Protein AF-A0A1H8W636-F1 (afdb_monomer_lite)

Foldseek 3Di:
DDDDPPPVVVVVVVVVVVVLPPDDDDDDDDDDDDDDDDPPDPDDLDDQPADQPPDPFGAVGNVVNVLLNCLVVQLVVCLVVVPPVSNVVSLVSLVVVLVVLVVVLVPDDCPDSSVVRSVSNSVSSVVVSVVSDDSCVSCVDCVPPLLWKWKKKKKWKKAWDDQQFFFFQDFPVDPDDGFTDTKHFDIFIKTWIWIKGQPAPDAFTKIKIKIKIASCFPFRIKDFTDDPDDPDDPFDGFKMKTKTWGMKIWTKIWTWHFPDAPDPPHFTKIKIWIKGKMWTKMKIKIKGFDPDDDPGDIWIWMDIDTDIKIKTKIKIKGLHDDPPPPSGRQKIWMKMKMKIFDDKDKIWIFDPPPVGRITITMRDRDITIIIITMIMGGDDIDSPDDPD

Structure (mmCIF, N/CA/C/O backbone):
data_AF-A0A1H8W636-F1
#
_entry.id   AF-A0A1H8W636-F1
#
loop_
_atom_site.group_PDB
_atom_site.id
_atom_site.type_symbol
_atom_site.label_atom_id
_atom_site.label_alt_id
_atom_site.label_comp_id
_atom_site.label_asym_id
_atom_site.label_entity_id
_atom_site.label_seq_id
_atom_site.pdbx_PDB_ins_code
_atom_site.Cartn_x
_atom_site.Cartn_y
_atom_site.Cartn_z
_atom_site.occupancy
_atom_site.B_iso_or_equiv
_atom_site.auth_seq_id
_atom_site.auth_comp_id
_atom_site.auth_asym_id
_atom_site.auth_atom_id
_atom_site.pdbx_PDB_model_num
ATOM 1 N N . MET A 1 1 ? 8.176 29.799 -32.981 1.00 37.88 1 MET A N 1
ATOM 2 C CA . MET A 1 1 ? 7.098 29.583 -31.988 1.00 37.88 1 MET A CA 1
ATOM 3 C C . MET A 1 1 ? 7.534 28.516 -30.985 1.00 37.88 1 MET A C 1
ATOM 5 O O . MET A 1 1 ? 7.419 27.336 -31.276 1.00 37.88 1 MET A O 1
ATOM 9 N N . ARG A 1 2 ? 8.122 28.898 -29.844 1.00 40.91 2 ARG A N 1
ATOM 10 C CA . ARG A 1 2 ? 8.528 27.966 -28.772 1.00 40.91 2 ARG A CA 1
ATOM 11 C C . ARG A 1 2 ? 8.491 28.695 -27.430 1.00 40.91 2 ARG A C 1
ATOM 13 O O . ARG A 1 2 ? 9.490 29.286 -27.059 1.00 40.91 2 ARG A O 1
ATOM 20 N N . THR A 1 3 ? 7.359 28.635 -26.731 1.00 39.66 3 THR A N 1
ATOM 21 C CA . THR A 1 3 ? 7.224 28.938 -25.290 1.00 39.66 3 THR A CA 1
ATOM 22 C C . THR A 1 3 ? 5.790 28.613 -24.835 1.00 39.66 3 THR A C 1
ATOM 24 O O . THR A 1 3 ? 4.936 29.491 -24.824 1.00 39.66 3 THR A O 1
ATOM 27 N N . SER A 1 4 ? 5.474 27.367 -24.447 1.00 39.53 4 SER A N 1
ATOM 28 C CA . SER A 1 4 ? 4.237 27.138 -23.659 1.00 39.53 4 SER A CA 1
ATOM 29 C C . SER A 1 4 ? 4.197 25.929 -22.709 1.00 39.53 4 SER A C 1
ATOM 31 O O . SER A 1 4 ? 3.295 25.880 -21.880 1.00 39.53 4 SER A O 1
ATOM 33 N N . SER A 1 5 ? 5.159 24.994 -22.698 1.00 40.84 5 SER A N 1
ATOM 34 C CA . SER A 1 5 ? 5.005 23.791 -21.848 1.00 40.84 5 SER A CA 1
ATOM 35 C C . SER A 1 5 ? 5.386 23.963 -20.367 1.00 40.84 5 SER A C 1
ATOM 37 O O . SER A 1 5 ? 5.011 23.136 -19.544 1.00 40.84 5 SER A O 1
ATOM 39 N N . ARG A 1 6 ? 6.081 25.045 -19.978 1.00 40.75 6 ARG A N 1
ATOM 40 C CA . ARG A 1 6 ? 6.526 25.244 -18.580 1.00 40.75 6 ARG A CA 1
ATOM 41 C C . ARG A 1 6 ? 5.442 25.762 -17.625 1.00 40.75 6 ARG A C 1
ATOM 43 O O . ARG A 1 6 ? 5.622 25.658 -16.418 1.00 40.75 6 ARG A O 1
ATOM 50 N N . ARG A 1 7 ? 4.323 26.307 -18.123 1.00 39.47 7 ARG A N 1
ATOM 51 C CA . ARG A 1 7 ? 3.280 26.902 -17.260 1.00 39.47 7 ARG A CA 1
ATOM 52 C C . ARG A 1 7 ? 2.307 25.880 -16.662 1.00 39.47 7 ARG A C 1
ATOM 54 O O . ARG A 1 7 ? 1.769 26.136 -15.596 1.00 39.47 7 ARG A O 1
ATOM 61 N N . VAL A 1 8 ? 2.137 24.709 -17.279 1.00 44.88 8 VAL A N 1
ATOM 62 C CA . VAL A 1 8 ? 1.151 23.709 -16.820 1.00 44.88 8 VAL A CA 1
ATOM 63 C C . VAL A 1 8 ? 1.625 22.962 -15.562 1.00 44.88 8 VAL A C 1
ATOM 65 O O . VAL A 1 8 ? 0.822 22.673 -14.681 1.00 44.88 8 VAL A O 1
ATOM 68 N N . ALA A 1 9 ? 2.934 22.730 -15.413 1.00 40.19 9 ALA A N 1
ATOM 69 C CA . ALA A 1 9 ? 3.482 22.003 -14.263 1.00 40.19 9 ALA A CA 1
ATOM 70 C C . ALA A 1 9 ? 3.430 22.799 -12.940 1.00 40.19 9 ALA A C 1
ATOM 72 O O . ALA A 1 9 ? 3.240 22.211 -11.879 1.00 40.19 9 ALA A O 1
ATOM 73 N N . TYR A 1 10 ? 3.542 24.132 -12.987 1.00 40.44 10 TYR A N 1
ATOM 74 C CA . TYR A 1 10 ? 3.494 24.971 -11.780 1.00 40.44 10 TYR A CA 1
ATOM 75 C C . TYR A 1 10 ? 2.067 25.190 -11.253 1.00 40.44 10 TYR A C 1
ATOM 77 O O . TYR A 1 10 ? 1.876 25.300 -10.043 1.00 40.44 10 TYR A O 1
ATOM 85 N N . SER A 1 11 ? 1.054 25.195 -12.126 1.00 37.59 11 SER A N 1
ATOM 86 C CA . SER A 1 11 ? -0.345 25.389 -11.716 1.00 37.59 11 SER A CA 1
ATOM 87 C C . SER A 1 11 ? -0.923 24.199 -10.940 1.00 37.59 11 SER A C 1
ATOM 89 O O . SER A 1 11 ? -1.712 24.413 -10.024 1.00 37.59 11 SER A O 1
ATOM 91 N N . CYS A 1 12 ? -0.489 22.963 -11.220 1.00 37.75 12 CYS A N 1
ATOM 92 C CA . CYS A 1 12 ? -0.899 21.794 -10.429 1.00 37.75 12 CYS A CA 1
ATOM 93 C C . CYS A 1 12 ? -0.292 21.779 -9.016 1.00 37.75 12 CYS A C 1
ATOM 95 O O . CYS A 1 12 ? -0.938 21.315 -8.082 1.00 37.75 12 CYS A O 1
ATOM 97 N N . LEU A 1 13 ? 0.924 22.307 -8.842 1.00 38.31 13 LEU A N 1
ATOM 98 C CA . LEU A 1 13 ? 1.626 22.301 -7.552 1.00 38.31 13 LEU A CA 1
ATOM 99 C C . LEU A 1 13 ? 1.103 23.385 -6.591 1.00 38.31 13 LEU A C 1
ATOM 101 O O . LEU A 1 13 ? 1.037 23.161 -5.385 1.00 38.31 13 LEU A O 1
ATOM 105 N N . LEU A 1 14 ? 0.663 24.531 -7.125 1.00 40.47 14 LEU A N 1
ATOM 106 C CA . LEU A 1 14 ? 0.046 25.614 -6.346 1.00 40.47 14 LEU A CA 1
ATOM 107 C C . LEU A 1 14 ? -1.396 25.302 -5.914 1.00 40.47 14 LEU A C 1
ATOM 109 O O . LEU A 1 14 ? -1.781 25.663 -4.805 1.00 40.47 14 LEU A O 1
ATOM 113 N N . ALA A 1 15 ? -2.167 24.570 -6.726 1.00 43.56 15 ALA A N 1
ATOM 114 C CA . ALA A 1 15 ? -3.512 24.123 -6.345 1.00 43.56 15 ALA A CA 1
ATOM 115 C C . ALA A 1 15 ? -3.498 23.127 -5.164 1.00 43.56 15 ALA A C 1
ATOM 117 O O . ALA A 1 15 ? -4.443 23.085 -4.379 1.00 43.56 15 ALA A O 1
ATOM 118 N N . LEU A 1 16 ? -2.407 22.367 -5.001 1.00 42.81 16 LEU A N 1
ATOM 119 C CA . LEU A 1 16 ? -2.245 21.389 -3.922 1.00 42.81 16 LEU A CA 1
ATOM 120 C C . LEU A 1 16 ? -1.962 22.046 -2.555 1.00 42.81 16 LEU A C 1
ATOM 122 O O . LEU A 1 16 ? -2.411 21.542 -1.529 1.00 42.81 16 LEU A O 1
ATOM 126 N N . PHE A 1 17 ? -1.260 23.187 -2.528 1.00 39.81 17 PHE A N 1
ATOM 127 C CA . PHE A 1 17 ? -0.910 23.890 -1.283 1.00 39.81 17 PHE A CA 1
ATOM 128 C C . PHE A 1 17 ? -2.080 24.692 -0.691 1.00 39.81 17 PHE A C 1
ATOM 130 O O . PHE A 1 17 ? -2.176 24.828 0.526 1.00 39.81 17 PHE A O 1
ATOM 137 N N . SER A 1 18 ? -3.005 25.182 -1.524 1.00 37.50 18 SER A N 1
ATOM 138 C CA . SER A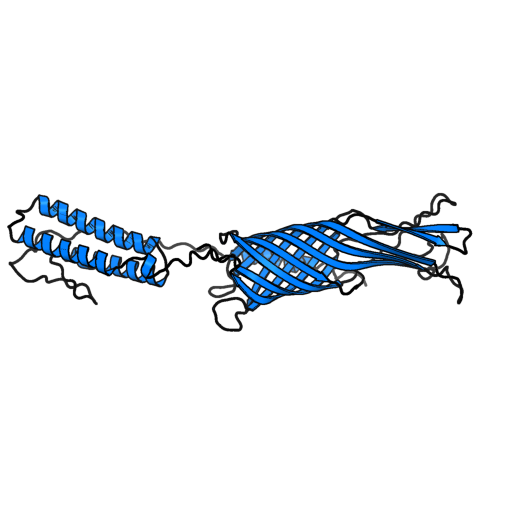 1 18 ? -4.184 25.925 -1.054 1.00 37.50 18 SER A CA 1
ATOM 139 C C . SER A 1 18 ? -5.256 25.038 -0.407 1.00 37.50 18 SER A C 1
ATOM 141 O O . SER A 1 18 ? -6.008 25.529 0.431 1.00 37.50 18 SER A O 1
ATOM 143 N N . LEU A 1 19 ? -5.311 23.739 -0.730 1.00 35.22 19 LEU A N 1
ATOM 144 C CA . LEU A 1 19 ? -6.280 22.810 -0.127 1.00 35.22 19 LEU A CA 1
ATOM 145 C C . LEU A 1 19 ? -5.902 22.376 1.303 1.00 35.22 19 LEU A C 1
ATOM 147 O O . LEU A 1 19 ? -6.778 22.040 2.094 1.00 35.22 19 LEU A O 1
ATOM 151 N N . LEU A 1 20 ? -4.612 22.411 1.651 1.00 34.22 20 LEU A N 1
ATOM 152 C CA . LEU A 1 20 ? -4.094 21.980 2.957 1.00 34.22 20 LEU A CA 1
ATOM 153 C C . LEU A 1 20 ? -4.276 23.022 4.076 1.00 34.22 20 LEU A C 1
ATOM 155 O O . LEU A 1 20 ? -4.158 22.682 5.248 1.00 34.22 20 LEU A O 1
ATOM 159 N N . ALA A 1 21 ? -4.602 24.275 3.744 1.00 37.62 21 ALA A N 1
ATOM 160 C CA . ALA A 1 21 ? -4.688 25.368 4.716 1.00 37.62 21 ALA A CA 1
ATOM 161 C C . ALA A 1 21 ? -6.083 25.573 5.355 1.00 37.62 21 ALA A C 1
ATOM 163 O O . ALA A 1 21 ? -6.226 26.459 6.192 1.00 37.62 21 ALA A O 1
ATOM 164 N N . MET A 1 22 ? -7.115 24.794 4.991 1.00 33.78 22 MET A N 1
ATOM 165 C CA . MET A 1 22 ? -8.510 25.073 5.399 1.00 33.78 22 MET A CA 1
ATOM 166 C C . MET A 1 22 ? -9.151 24.092 6.398 1.00 33.78 22 MET A C 1
ATOM 168 O O . MET A 1 22 ? -10.310 24.277 6.761 1.00 33.78 22 MET A O 1
ATOM 172 N N . ALA A 1 23 ? -8.439 23.082 6.902 1.00 33.94 23 ALA A N 1
ATOM 173 C CA . ALA A 1 23 ? -9.020 22.086 7.812 1.00 33.94 23 ALA A CA 1
ATOM 174 C C . ALA A 1 23 ? -8.675 22.356 9.290 1.00 33.94 23 ALA A C 1
ATOM 176 O O . ALA A 1 23 ? -7.935 21.607 9.921 1.00 33.94 23 ALA A O 1
ATOM 177 N N . GLY A 1 24 ? -9.215 23.440 9.852 1.00 33.38 24 GLY A N 1
ATOM 178 C CA . GLY A 1 24 ? -9.240 23.661 11.301 1.00 33.38 24 GLY A CA 1
ATOM 179 C C . GLY A 1 24 ? -10.549 23.142 11.893 1.00 33.38 24 GLY A C 1
ATOM 180 O O . GLY A 1 24 ? -11.573 23.805 11.765 1.00 33.38 24 GLY A O 1
ATOM 181 N N . VAL A 1 25 ? -10.537 21.969 12.534 1.00 30.56 25 VAL A N 1
ATOM 182 C CA . VAL A 1 25 ? -11.703 21.429 13.256 1.00 30.56 25 VAL A CA 1
ATOM 183 C C . VAL A 1 25 ? -11.476 21.596 14.758 1.00 30.56 25 VAL A C 1
ATOM 185 O O . VAL A 1 25 ? -10.601 20.957 15.339 1.00 30.56 25 VAL A O 1
ATOM 188 N N . GLN A 1 26 ? -12.258 22.478 15.383 1.00 30.80 26 GLN A N 1
ATOM 189 C CA . GLN A 1 26 ? -12.325 22.635 16.837 1.00 30.80 26 GLN A CA 1
ATOM 190 C C . GLN A 1 26 ? -13.205 21.537 17.446 1.00 30.80 26 GLN A C 1
ATOM 192 O O . GLN A 1 26 ? -14.361 21.373 17.059 1.00 30.80 26 GLN A O 1
ATOM 197 N N . ALA A 1 27 ? -12.665 20.816 18.428 1.00 30.61 27 ALA A N 1
ATOM 198 C CA . ALA A 1 27 ? -13.427 19.900 19.270 1.00 30.61 27 ALA A CA 1
ATOM 199 C C . ALA A 1 27 ? -14.309 20.690 20.252 1.00 30.61 27 ALA A C 1
ATOM 201 O O . ALA A 1 27 ? -13.839 21.636 20.887 1.00 30.61 27 ALA A O 1
ATOM 202 N N . GLN A 1 28 ? -15.580 20.299 20.387 1.00 32.16 28 GLN A N 1
ATOM 203 C CA . GLN A 1 28 ? -16.468 20.875 21.397 1.00 32.16 28 GLN A CA 1
ATOM 204 C C . GLN A 1 28 ? -16.180 20.281 22.788 1.00 32.16 28 GLN A C 1
ATOM 206 O O . GLN A 1 28 ? -15.951 19.073 22.894 1.00 32.16 28 GLN A O 1
ATOM 211 N N . PRO A 1 29 ? -16.193 21.100 23.856 1.00 33.81 29 PRO A N 1
ATOM 212 C CA . PRO A 1 29 ? -15.953 20.625 25.209 1.00 33.81 29 PRO A CA 1
ATOM 213 C C . PRO A 1 29 ? -17.158 19.865 25.772 1.00 33.81 29 PRO A C 1
ATOM 215 O O . PRO A 1 29 ? -18.310 20.260 25.595 1.00 33.81 29 PRO A O 1
ATOM 218 N N . VAL A 1 30 ? -16.856 18.787 26.495 1.00 41.81 30 VAL A N 1
ATOM 219 C CA . VAL A 1 30 ? -17.817 17.982 27.259 1.00 41.81 30 VAL A CA 1
ATOM 220 C C . VAL A 1 30 ? -18.328 18.800 28.457 1.00 41.81 30 VAL A C 1
ATOM 222 O O . VAL A 1 30 ? -17.510 19.405 29.157 1.00 41.81 30 VAL A O 1
ATOM 225 N N . PRO A 1 31 ? -19.649 18.842 28.717 1.00 40.78 31 PRO A N 1
ATOM 226 C CA . PRO A 1 31 ? -20.199 19.575 29.851 1.00 40.78 31 PRO A CA 1
ATOM 227 C C . PRO A 1 31 ? -19.847 18.902 31.192 1.00 40.78 31 PRO A C 1
ATOM 229 O O . PRO A 1 31 ? -19.791 17.672 31.270 1.00 40.78 31 PRO A O 1
ATOM 232 N N . PRO A 1 32 ? -19.609 19.689 32.256 1.00 46.47 32 PRO A N 1
ATOM 233 C CA . PRO A 1 32 ? -19.291 19.161 33.577 1.00 46.47 32 PRO A CA 1
ATOM 234 C C . PRO A 1 32 ? -20.512 18.500 34.246 1.00 46.47 32 PRO A C 1
ATOM 236 O O . PRO A 1 32 ? -21.652 18.867 33.950 1.00 46.47 32 PRO A O 1
ATOM 239 N N . PRO A 1 33 ? -20.284 17.552 35.173 1.00 43.69 33 PRO A N 1
ATOM 240 C CA . PRO A 1 33 ? -21.350 16.864 35.896 1.00 43.69 33 PRO A CA 1
ATOM 241 C C . PRO A 1 33 ? -22.132 17.812 36.815 1.00 43.69 33 PRO A C 1
ATOM 243 O O . PRO A 1 33 ? -21.566 18.705 37.451 1.00 43.69 33 PRO A O 1
ATOM 246 N N . THR A 1 34 ? -23.443 17.591 36.897 1.00 51.53 34 THR A N 1
ATOM 247 C CA . THR A 1 34 ? -24.379 18.340 37.741 1.00 51.53 34 THR A CA 1
ATOM 248 C C . THR A 1 34 ? -24.184 18.032 39.235 1.00 51.53 34 THR A C 1
ATOM 250 O O . THR A 1 34 ? -23.924 16.882 39.602 1.00 51.53 34 THR A O 1
ATOM 253 N N . PRO A 1 35 ? -24.303 19.039 40.123 1.00 46.22 35 PRO A N 1
ATOM 254 C CA . PRO A 1 35 ? -24.220 18.839 41.568 1.00 46.22 35 PRO A CA 1
ATOM 255 C C 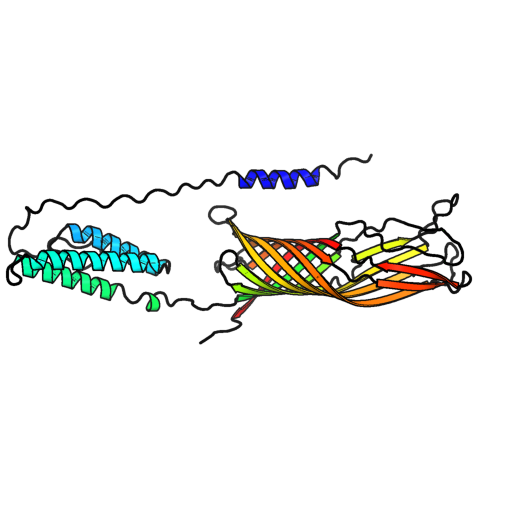. PRO A 1 35 ? -25.444 18.075 42.114 1.00 46.22 35 PRO A C 1
ATOM 257 O O . PRO A 1 35 ? -26.522 18.131 41.515 1.00 46.22 35 PRO A O 1
ATOM 260 N N . PRO A 1 36 ? -25.297 17.361 43.246 1.00 44.38 36 PRO A N 1
ATOM 261 C CA . PRO A 1 36 ? -26.368 16.553 43.818 1.00 44.38 36 PRO A CA 1
ATOM 262 C C . PRO A 1 36 ? -27.504 17.420 44.403 1.00 44.38 36 PRO A C 1
ATOM 264 O O . PRO A 1 36 ? -27.230 18.494 44.939 1.00 44.38 36 PRO A O 1
ATOM 267 N N . PRO A 1 37 ? -28.767 16.959 44.331 1.00 48.34 37 PRO A N 1
ATOM 268 C CA . PRO A 1 37 ? -29.907 17.632 44.951 1.00 48.34 37 PRO A CA 1
ATOM 269 C C . PRO A 1 37 ? -29.985 17.396 46.472 1.00 48.34 37 PRO A C 1
ATOM 271 O O . PRO A 1 37 ? -29.537 16.364 46.971 1.00 48.34 37 PRO A O 1
ATOM 274 N N . ASP A 1 38 ? -30.593 18.359 47.175 1.00 44.47 38 ASP A N 1
ATOM 275 C CA . ASP A 1 38 ? -30.751 18.404 48.636 1.00 44.47 38 ASP A CA 1
ATOM 276 C C . ASP A 1 38 ? -31.482 17.186 49.232 1.00 44.47 38 ASP A C 1
ATOM 278 O O . ASP A 1 38 ? -32.505 16.712 48.737 1.00 44.47 38 ASP A O 1
ATOM 282 N N . GLU A 1 39 ? -30.962 16.731 50.372 1.00 44.34 39 GLU A N 1
ATOM 283 C CA . GLU A 1 39 ? -31.230 15.462 51.066 1.00 44.34 39 GLU A CA 1
ATOM 284 C C . GLU A 1 39 ? -32.599 15.374 51.789 1.00 44.34 39 GLU A C 1
ATOM 286 O O . GLU A 1 39 ? -32.864 14.429 52.532 1.00 44.34 39 GLU A O 1
ATOM 291 N N . SER A 1 40 ? -33.499 16.344 51.602 1.00 45.09 40 SER A N 1
ATOM 292 C CA . SER A 1 40 ? -34.676 16.546 52.469 1.00 45.09 40 SER A CA 1
ATOM 293 C C . SER A 1 40 ? -35.977 15.855 52.022 1.00 45.09 40 SER A C 1
ATOM 295 O O . SER A 1 40 ? -37.018 16.041 52.651 1.00 45.09 40 SER A O 1
ATOM 297 N N . THR A 1 41 ? -35.954 15.011 50.985 1.00 50.16 41 THR A N 1
ATOM 298 C CA . THR A 1 41 ? -37.158 14.346 50.437 1.00 50.16 41 THR A CA 1
ATOM 299 C C . THR A 1 41 ? -37.086 12.817 50.500 1.00 50.16 41 THR A C 1
ATOM 301 O O . THR A 1 41 ? -37.124 12.127 49.490 1.00 50.16 41 THR A O 1
ATOM 304 N N . PHE A 1 42 ? -37.043 12.245 51.706 1.00 50.94 42 PHE A N 1
ATOM 305 C CA . PHE A 1 42 ? -37.315 10.812 51.907 1.00 50.94 42 PHE A CA 1
ATOM 306 C C . PHE A 1 42 ? -38.613 10.611 52.699 1.00 50.94 42 PHE A C 1
ATOM 308 O O . PHE A 1 42 ? -38.608 10.248 53.873 1.00 50.94 42 PHE A O 1
ATOM 315 N N . GLY A 1 43 ? -39.750 10.852 52.042 1.00 44.44 43 GLY A N 1
ATOM 316 C CA . GLY A 1 43 ? -41.083 10.600 52.593 1.00 44.44 43 GLY A CA 1
ATOM 317 C C . GLY A 1 43 ? -41.524 9.140 52.438 1.00 44.44 43 GLY A C 1
ATOM 318 O O . GLY A 1 43 ? -41.435 8.591 51.350 1.00 44.44 43 GLY A O 1
ATOM 319 N N . SER A 1 44 ? -42.039 8.561 53.533 1.00 45.88 44 SER A N 1
ATOM 320 C CA . SER A 1 44 ? -42.813 7.305 53.672 1.00 45.88 44 SER A CA 1
ATOM 321 C C . SER A 1 44 ? -42.195 6.014 53.109 1.00 45.88 44 SER A C 1
ATOM 323 O O . SER A 1 44 ? -41.426 6.041 52.165 1.00 45.88 44 SER A O 1
ATOM 325 N N . ALA A 1 45 ? -42.501 4.849 53.687 1.00 51.47 45 ALA A N 1
ATOM 326 C CA . ALA A 1 45 ? -41.992 3.529 53.283 1.00 51.47 45 ALA A CA 1
ATOM 327 C C . ALA A 1 45 ? -42.574 3.030 51.931 1.00 51.47 45 ALA A C 1
ATOM 329 O O . ALA A 1 45 ? -43.109 1.928 51.853 1.00 51.47 45 ALA A O 1
ATOM 330 N N . GLY A 1 46 ? -42.523 3.877 50.900 1.00 59.94 46 GLY A N 1
ATOM 331 C CA . GLY A 1 46 ? -43.113 3.683 49.578 1.00 59.94 46 GLY A CA 1
ATOM 332 C C . GLY A 1 46 ? -42.277 2.824 48.632 1.00 59.94 46 GLY A C 1
ATOM 333 O O . GLY A 1 46 ? -41.152 2.445 48.950 1.00 59.94 46 GLY A O 1
ATOM 334 N N . MET A 1 47 ? -42.878 2.508 47.485 1.00 74.94 47 MET A N 1
ATOM 335 C CA . MET A 1 47 ? -42.279 1.804 46.344 1.00 74.94 47 MET A CA 1
ATOM 336 C C . MET A 1 47 ? -41.170 2.660 45.697 1.00 74.94 47 MET A C 1
ATOM 338 O O . MET A 1 47 ? -41.168 3.872 45.893 1.00 74.94 47 MET A O 1
ATOM 342 N N . PRO A 1 48 ? -40.221 2.084 44.936 1.00 81.19 48 PRO A N 1
ATOM 343 C CA . PRO A 1 48 ? -39.253 2.879 44.181 1.00 81.19 48 PRO A CA 1
ATOM 344 C C . PRO A 1 48 ? -39.981 3.722 43.122 1.00 81.19 48 PRO A C 1
ATOM 346 O O . PRO A 1 48 ? -40.675 3.188 42.261 1.00 81.19 48 PRO A O 1
ATOM 349 N N . GLU A 1 49 ? -39.848 5.046 43.209 1.00 86.56 49 GLU A N 1
ATOM 350 C CA . GLU A 1 49 ? -40.646 5.994 42.411 1.00 86.56 49 GLU A CA 1
ATOM 351 C C . GLU A 1 49 ? -39.960 6.400 41.097 1.00 86.56 49 GLU A C 1
ATOM 353 O O . GLU A 1 49 ? -40.609 6.920 40.191 1.00 86.56 49 GLU A O 1
ATOM 358 N N . ASN A 1 50 ? -38.651 6.157 40.965 1.00 89.50 50 ASN A N 1
ATOM 359 C CA . ASN A 1 50 ? -37.861 6.655 39.842 1.00 89.50 50 ASN A CA 1
ATOM 360 C C . ASN A 1 50 ? -37.467 5.503 38.908 1.00 89.50 50 ASN A C 1
ATOM 362 O O . ASN A 1 50 ? -36.490 4.798 39.157 1.00 89.50 50 ASN A O 1
ATOM 366 N N . VAL A 1 51 ? -38.231 5.306 37.834 1.00 91.69 51 VAL A N 1
ATOM 367 C CA . VAL A 1 51 ? -37.962 4.281 36.811 1.00 91.69 51 VAL A CA 1
ATOM 368 C C . VAL A 1 51 ? -37.068 4.859 35.717 1.00 91.69 51 VAL A C 1
ATOM 370 O O . VAL A 1 51 ? -37.342 5.945 35.204 1.00 91.69 51 VAL A O 1
ATOM 373 N N . VAL A 1 52 ? -36.013 4.137 35.329 1.00 91.31 52 VAL A N 1
ATOM 374 C CA . VAL A 1 52 ? -35.163 4.543 34.201 1.00 91.31 52 VAL A CA 1
ATOM 375 C C . VAL A 1 52 ? -35.924 4.330 32.886 1.00 91.31 52 VAL A C 1
ATOM 377 O O . VAL A 1 52 ? -36.313 3.191 32.597 1.00 91.31 52 VAL A O 1
ATOM 380 N N . PRO A 1 53 ? -36.125 5.376 32.058 1.00 91.00 53 PRO A N 1
ATOM 381 C CA . PRO A 1 53 ? -36.895 5.271 30.822 1.00 91.00 53 PRO A CA 1
ATOM 382 C C . PRO A 1 53 ? -36.407 4.145 29.902 1.00 91.00 53 PRO A C 1
ATOM 384 O O . PRO A 1 53 ? -35.221 4.041 29.592 1.00 91.00 53 PRO A O 1
ATOM 387 N N . GLY A 1 54 ? -37.339 3.308 29.436 1.00 87.12 54 GLY A N 1
ATOM 388 C CA . GLY A 1 54 ? -37.031 2.187 28.541 1.00 87.12 54 GLY A CA 1
ATOM 389 C C . GLY A 1 54 ? -36.420 0.964 29.234 1.00 87.12 54 GLY A C 1
ATOM 390 O O . GLY A 1 54 ? -35.889 0.091 28.548 1.00 87.12 54 GLY A O 1
ATOM 391 N N . THR A 1 55 ? -36.484 0.893 30.567 1.00 89.81 55 THR A N 1
ATOM 392 C CA . THR A 1 55 ? -36.078 -0.280 31.353 1.00 89.81 55 THR A CA 1
ATOM 393 C C . THR A 1 55 ? -37.110 -0.606 32.436 1.00 89.81 55 THR A C 1
ATOM 395 O O . THR A 1 55 ? -37.989 0.197 32.737 1.00 89.81 55 THR A O 1
ATOM 398 N N . ASP A 1 56 ? -36.982 -1.787 33.031 1.00 90.25 56 ASP A N 1
ATOM 399 C CA . ASP A 1 56 ? -37.697 -2.253 34.225 1.00 90.25 56 ASP A CA 1
ATOM 400 C C . ASP A 1 56 ? -36.974 -1.883 35.540 1.00 90.25 56 ASP A C 1
ATOM 402 O O . ASP A 1 56 ? -37.372 -2.339 36.612 1.00 90.25 56 ASP A O 1
ATOM 406 N N . ILE A 1 57 ? -35.908 -1.075 35.477 1.00 89.00 57 ILE A N 1
ATOM 407 C CA . ILE A 1 57 ? -35.065 -0.749 36.630 1.00 89.00 57 ILE A CA 1
ATOM 408 C C . ILE A 1 57 ? -35.618 0.490 37.339 1.00 89.00 57 ILE A C 1
ATOM 410 O O . ILE A 1 57 ? -35.720 1.569 36.748 1.00 89.00 57 ILE A O 1
ATOM 414 N N . ALA A 1 58 ? -35.941 0.339 38.623 1.00 91.19 58 ALA A N 1
ATOM 415 C CA . ALA A 1 58 ? -36.463 1.406 39.469 1.00 91.19 58 ALA A CA 1
ATOM 416 C C . ALA A 1 58 ? -35.532 1.685 40.656 1.00 91.19 58 ALA A C 1
ATOM 418 O O . ALA A 1 58 ? -35.022 0.753 41.279 1.00 91.19 58 ALA A O 1
ATOM 419 N N . PHE A 1 59 ? -35.353 2.963 40.988 1.00 91.88 59 PHE A N 1
ATOM 420 C CA . PHE A 1 59 ? -34.482 3.435 42.063 1.00 91.88 59 PHE A CA 1
ATOM 421 C C . PHE A 1 59 ? -35.239 4.287 43.081 1.00 91.88 59 PHE A C 1
ATOM 423 O O . PHE A 1 59 ? -36.170 5.031 42.746 1.00 91.88 59 PHE A O 1
ATOM 430 N N . TYR A 1 60 ? -34.791 4.234 44.336 1.00 90.06 60 TYR A N 1
ATOM 431 C CA . TYR A 1 60 ? -35.257 5.170 45.360 1.00 90.06 60 TYR A CA 1
ATOM 432 C C . TYR A 1 60 ? -34.626 6.551 45.191 1.00 90.06 60 TYR A C 1
ATOM 434 O O . TYR A 1 60 ? -35.294 7.559 45.412 1.00 90.06 60 TYR A O 1
ATOM 442 N N . ALA A 1 61 ? -33.359 6.617 44.777 1.00 88.12 61 ALA A N 1
ATOM 443 C CA . ALA A 1 61 ? -32.665 7.882 44.583 1.00 88.12 61 ALA A CA 1
ATOM 444 C C . ALA A 1 61 ? -32.808 8.413 43.145 1.00 88.12 61 ALA A C 1
ATOM 446 O O . ALA A 1 61 ? -32.337 7.797 42.191 1.00 88.12 61 ALA A O 1
ATOM 447 N N . LYS A 1 62 ? -33.390 9.610 42.989 1.00 91.38 62 LYS A N 1
ATOM 448 C CA . LYS A 1 62 ? -33.589 10.260 41.679 1.00 91.38 62 LYS A CA 1
ATOM 449 C C . LYS A 1 62 ? -32.286 10.446 40.888 1.00 91.38 62 LYS A C 1
ATOM 451 O O . LYS A 1 62 ? -32.269 10.224 39.682 1.00 91.38 62 LYS A O 1
ATOM 456 N N . TRP A 1 63 ? -31.187 10.803 41.559 1.00 90.75 63 TRP A N 1
ATOM 457 C CA . TRP A 1 63 ? -29.889 11.047 40.911 1.00 90.75 63 TRP A CA 1
ATOM 458 C C . TRP A 1 63 ? -29.292 9.795 40.243 1.00 90.75 63 TRP A C 1
ATOM 460 O O . TRP A 1 63 ? -28.476 9.920 39.329 1.00 90.75 63 TRP A O 1
ATOM 470 N N . LEU A 1 64 ? -29.698 8.590 40.662 1.00 91.00 64 LEU A N 1
ATOM 471 C CA . LEU A 1 64 ? -29.263 7.352 40.013 1.00 91.00 64 LEU A CA 1
ATOM 472 C C . LEU A 1 64 ? -29.847 7.225 38.607 1.00 91.00 64 LEU A C 1
ATOM 474 O O . LEU A 1 64 ? -29.159 6.735 37.719 1.00 91.00 64 LEU A O 1
ATOM 478 N N . VAL A 1 65 ? -31.070 7.712 38.372 1.00 92.50 65 VAL A N 1
ATOM 479 C CA . VAL A 1 65 ? -31.741 7.562 37.073 1.00 92.50 65 VAL A CA 1
ATOM 480 C C . VAL A 1 65 ? -30.961 8.236 35.948 1.00 92.50 65 VAL A C 1
ATOM 482 O O . VAL A 1 65 ? -30.714 7.613 34.918 1.00 92.50 65 VAL A O 1
ATOM 485 N N . GLU A 1 66 ? -30.519 9.476 36.158 1.00 91.50 66 GLU A N 1
ATOM 486 C CA . GLU A 1 66 ? -29.788 10.253 35.147 1.00 91.50 66 GLU A CA 1
ATOM 487 C C . GLU A 1 66 ? -28.423 9.622 34.814 1.00 91.50 66 GLU A C 1
ATOM 489 O O . GLU A 1 66 ? -28.039 9.499 33.645 1.00 91.50 66 GLU A O 1
ATOM 494 N N . ASN A 1 67 ? -27.707 9.147 35.836 1.00 93.31 67 ASN A N 1
ATOM 495 C CA . ASN A 1 67 ? -26.398 8.519 35.658 1.00 93.31 67 ASN A CA 1
ATOM 496 C C . ASN A 1 67 ? -26.508 7.126 35.022 1.00 93.31 67 ASN A C 1
ATOM 498 O O . ASN A 1 67 ? -25.730 6.797 34.127 1.00 93.31 67 ASN A O 1
ATOM 502 N N . VAL A 1 68 ? -27.505 6.329 35.417 1.00 94.62 68 VAL A N 1
ATOM 503 C CA . VAL A 1 68 ? -27.768 5.011 34.822 1.00 94.62 68 VAL A CA 1
ATOM 504 C C . VAL A 1 68 ? -28.184 5.141 33.361 1.00 94.62 68 VAL A C 1
ATOM 506 O O . VAL A 1 68 ? -27.719 4.365 32.528 1.00 94.62 68 VAL A O 1
ATOM 509 N N . GLN A 1 69 ? -29.001 6.138 33.014 1.00 94.25 69 GLN A N 1
ATOM 510 C CA . GLN A 1 69 ? -29.367 6.398 31.623 1.00 94.25 69 GLN A CA 1
ATOM 511 C C . GLN A 1 69 ? -28.137 6.742 30.767 1.00 94.25 69 GLN A C 1
ATOM 513 O O . GLN A 1 69 ? -28.003 6.234 29.652 1.00 94.25 69 GLN A O 1
ATOM 518 N N . THR A 1 70 ? -27.218 7.550 31.302 1.00 93.62 70 THR A N 1
ATOM 519 C CA . THR A 1 70 ? -25.960 7.904 30.625 1.00 93.62 70 THR A CA 1
ATOM 520 C C . THR A 1 70 ? -25.057 6.682 30.444 1.00 93.62 70 THR A C 1
ATOM 522 O O . THR A 1 70 ? -24.580 6.430 29.338 1.00 93.62 70 THR A O 1
ATOM 525 N N . ALA A 1 71 ? -24.884 5.870 31.492 1.00 94.88 71 ALA A N 1
ATOM 526 C CA . ALA A 1 71 ? -24.098 4.641 31.424 1.00 94.88 71 ALA A CA 1
ATOM 527 C C . ALA A 1 71 ? -24.696 3.632 30.427 1.00 94.88 71 ALA A C 1
ATOM 529 O O . ALA A 1 71 ? -23.974 3.054 29.621 1.00 94.88 71 ALA A O 1
ATOM 530 N N . LEU A 1 72 ? -26.021 3.460 30.409 1.00 95.44 72 LEU A N 1
ATOM 531 C CA . LEU A 1 72 ? -26.706 2.607 29.432 1.00 95.44 72 LEU A CA 1
ATOM 532 C C . LEU A 1 72 ? -26.523 3.095 27.995 1.00 95.44 72 LEU A C 1
ATOM 534 O O . LEU A 1 72 ? -26.346 2.277 27.091 1.00 95.44 72 LEU A O 1
ATOM 538 N N . TYR A 1 73 ? -26.570 4.410 27.776 1.00 95.00 73 TYR A N 1
ATOM 539 C CA . TYR A 1 73 ? -26.301 4.997 26.468 1.00 95.00 73 TYR A CA 1
ATOM 540 C C . TYR A 1 73 ? -24.864 4.700 26.015 1.00 95.00 73 TYR A C 1
ATOM 542 O O . TYR A 1 73 ? -24.679 4.179 24.917 1.00 95.00 73 TYR A O 1
ATOM 550 N N . TRP A 1 74 ? -23.861 4.935 26.869 1.00 96.12 74 TRP A N 1
ATOM 551 C CA . TRP A 1 74 ? -22.458 4.638 26.555 1.00 96.12 74 TRP A CA 1
ATOM 552 C C . TRP A 1 74 ? -22.191 3.149 26.350 1.00 96.12 74 TRP A C 1
ATOM 554 O O . TRP A 1 74 ? -21.496 2.794 25.405 1.00 96.12 74 TRP A O 1
ATOM 564 N N . ALA A 1 75 ? -22.781 2.266 27.157 1.00 96.12 75 ALA A N 1
ATOM 565 C CA . ALA A 1 75 ? -22.622 0.824 26.989 1.00 96.12 75 ALA A CA 1
ATOM 566 C C . ALA A 1 75 ? -23.204 0.345 25.648 1.00 96.12 75 ALA A C 1
ATOM 568 O O . ALA A 1 75 ? -22.538 -0.373 24.904 1.00 96.12 75 ALA A O 1
ATOM 569 N N . ARG A 1 76 ? -24.422 0.785 25.298 1.00 94.69 76 ARG A N 1
ATOM 570 C CA . ARG A 1 76 ? -25.057 0.444 24.012 1.00 94.69 76 ARG A CA 1
ATOM 571 C C . ARG A 1 76 ? -24.277 0.997 22.829 1.00 94.69 76 ARG A C 1
ATOM 573 O O . ARG A 1 76 ? -24.105 0.291 21.841 1.00 94.69 76 ARG A O 1
ATOM 580 N N . GLU A 1 77 ? -23.810 2.238 22.925 1.00 92.56 77 GLU A N 1
ATOM 581 C CA . GLU A 1 77 ? -23.021 2.863 21.867 1.00 92.56 77 GLU A CA 1
ATOM 582 C C . GLU A 1 77 ? -21.647 2.201 21.724 1.00 92.56 77 GLU A C 1
ATOM 584 O O . GLU A 1 77 ? -21.213 1.947 20.603 1.00 92.56 77 GLU A O 1
ATOM 589 N N . GLY A 1 78 ? -21.004 1.845 22.838 1.00 92.50 78 GLY A N 1
ATOM 590 C CA . GLY A 1 78 ? -19.749 1.097 22.874 1.00 92.50 78 GLY A CA 1
ATOM 591 C C . GLY A 1 78 ? -19.884 -0.277 22.224 1.00 92.50 78 GLY A C 1
ATOM 592 O O . GLY A 1 78 ? -19.050 -0.640 21.401 1.00 92.50 78 GLY A O 1
ATOM 593 N N . ILE A 1 79 ? -20.971 -1.009 22.493 1.00 93.31 79 ILE A N 1
ATOM 594 C CA . ILE A 1 79 ? -21.263 -2.275 21.800 1.00 93.31 79 ILE A CA 1
ATOM 595 C C . ILE A 1 79 ? -21.519 -2.022 20.306 1.00 93.31 79 ILE A C 1
ATOM 597 O O . ILE A 1 79 ? -20.885 -2.633 19.451 1.00 93.31 79 ILE A O 1
ATOM 601 N N . ARG A 1 80 ? -22.393 -1.066 19.966 1.00 88.94 80 ARG A N 1
ATOM 602 C CA . ARG A 1 80 ? -22.755 -0.745 18.572 1.00 88.94 80 ARG A CA 1
ATOM 603 C C . ARG A 1 80 ? -21.552 -0.344 17.716 1.00 88.94 80 ARG A C 1
ATOM 605 O O . ARG A 1 80 ? -21.514 -0.666 16.532 1.00 88.94 80 ARG A O 1
ATOM 612 N N . THR A 1 81 ? -20.604 0.386 18.296 1.00 85.75 81 THR A N 1
ATOM 613 C CA . THR A 1 81 ? -19.402 0.886 17.610 1.00 85.75 81 THR A CA 1
ATOM 614 C C . THR A 1 81 ? -18.173 0.008 17.831 1.00 85.75 81 THR A C 1
ATOM 616 O O . THR A 1 81 ? -17.120 0.293 17.263 1.00 85.75 81 THR A O 1
ATOM 619 N N . CYS A 1 82 ? -18.293 -1.057 18.631 1.00 89.81 82 CYS A N 1
ATOM 620 C CA . CYS A 1 82 ? -17.165 -1.850 19.113 1.00 89.81 82 CYS A CA 1
ATOM 621 C C . CYS A 1 82 ? -16.057 -0.989 19.768 1.00 89.81 82 CYS A C 1
ATOM 623 O O . CYS A 1 82 ? -14.876 -1.335 19.694 1.00 89.81 82 CYS A O 1
ATOM 625 N N . ASP A 1 83 ? -16.418 0.111 20.443 1.00 88.50 83 ASP A N 1
ATOM 626 C CA . ASP A 1 83 ? -15.496 0.941 21.228 1.00 88.50 83 ASP A CA 1
ATOM 627 C C . ASP A 1 83 ? -15.381 0.406 22.663 1.00 88.50 83 ASP A C 1
ATOM 629 O O . ASP A 1 83 ? -16.232 0.645 23.527 1.00 88.50 83 ASP A O 1
ATOM 633 N N . ARG A 1 84 ? -14.284 -0.319 22.916 1.00 92.31 84 ARG A N 1
ATOM 634 C CA . ARG A 1 84 ? -13.993 -0.910 24.227 1.00 92.31 84 ARG A CA 1
ATOM 635 C C . ARG A 1 84 ? -13.892 0.142 25.327 1.00 92.31 84 ARG A C 1
ATOM 637 O O . ARG A 1 84 ? -14.359 -0.100 26.434 1.00 92.31 84 ARG A O 1
ATOM 644 N N . LYS A 1 85 ? -13.306 1.306 25.033 1.00 91.62 85 LYS A N 1
ATOM 645 C CA . LYS A 1 85 ? -13.094 2.352 26.036 1.00 91.62 85 LYS A CA 1
ATOM 646 C C . LYS A 1 85 ? -14.427 2.941 26.480 1.00 91.62 85 LYS A C 1
ATOM 648 O O . LYS A 1 85 ? -14.647 3.092 27.675 1.00 91.62 85 LYS A O 1
ATOM 653 N N . LEU A 1 86 ? -15.322 3.224 25.534 1.00 93.00 86 LEU A N 1
ATOM 654 C CA . LEU A 1 86 ? -16.647 3.767 25.840 1.00 93.00 86 LEU A CA 1
ATOM 655 C C . LEU A 1 86 ? -17.483 2.793 26.688 1.00 93.00 86 LEU A C 1
ATOM 657 O O . LEU A 1 86 ? -18.174 3.212 27.619 1.00 93.00 86 LEU A O 1
ATOM 661 N N . PHE A 1 87 ? -17.384 1.491 26.401 1.00 96.00 87 PHE A N 1
ATOM 662 C CA . PHE A 1 87 ? -18.021 0.450 27.209 1.00 96.00 87 PHE A CA 1
ATOM 663 C C . PHE A 1 87 ? -17.406 0.337 28.616 1.00 96.00 87 PHE A C 1
ATOM 665 O O . PHE A 1 87 ? -18.138 0.284 29.606 1.00 96.00 87 PHE A O 1
ATOM 672 N N . ASP A 1 88 ? -16.075 0.345 28.726 1.00 95.06 88 ASP A N 1
ATOM 673 C CA . ASP A 1 88 ? -15.379 0.279 30.016 1.00 95.06 88 ASP A CA 1
ATOM 674 C C . ASP A 1 88 ? -15.663 1.531 30.878 1.00 95.06 88 ASP A C 1
ATOM 676 O O . ASP A 1 88 ? -15.876 1.410 32.086 1.00 95.06 88 ASP A O 1
ATOM 680 N N . ASP A 1 89 ? -15.763 2.721 30.272 1.00 94.94 89 ASP A N 1
ATOM 681 C CA . ASP A 1 89 ? -16.147 3.966 30.954 1.00 94.94 89 ASP A CA 1
ATOM 682 C C . ASP A 1 89 ? -17.588 3.885 31.500 1.00 94.94 89 ASP A C 1
ATOM 684 O O . ASP A 1 89 ? -17.846 4.278 32.641 1.00 94.94 89 ASP A O 1
ATOM 688 N N . ALA A 1 90 ? -18.524 3.308 30.736 1.00 96.81 90 ALA A N 1
ATOM 689 C CA . ALA A 1 90 ? -19.896 3.067 31.192 1.00 96.81 90 ALA A CA 1
ATOM 690 C C . ALA A 1 90 ? -19.953 2.141 32.419 1.00 96.81 90 ALA A C 1
ATOM 692 O O . ALA A 1 90 ? -20.670 2.405 33.395 1.00 96.81 90 ALA A O 1
ATOM 693 N N . ARG A 1 91 ? -19.164 1.063 32.387 1.00 97.19 91 ARG A N 1
ATOM 694 C CA . ARG A 1 91 ? -19.051 0.115 33.496 1.00 97.19 91 ARG A CA 1
ATOM 695 C C . ARG A 1 91 ? -18.442 0.777 34.729 1.00 97.19 91 ARG A C 1
ATOM 697 O O . ARG A 1 91 ? -19.000 0.656 35.818 1.00 97.19 91 ARG A O 1
ATOM 704 N N . LYS A 1 92 ? -17.368 1.550 34.552 1.00 96.31 92 LYS A N 1
ATOM 705 C CA . LYS A 1 92 ? -16.696 2.278 35.633 1.00 96.31 92 LYS A CA 1
ATOM 706 C C . LYS A 1 92 ? -17.622 3.276 36.329 1.00 96.31 92 LYS A C 1
ATOM 708 O O . LYS A 1 92 ? -17.670 3.300 37.555 1.00 96.31 92 LYS A O 1
ATOM 713 N N . VAL A 1 93 ? -18.400 4.060 35.576 1.00 95.50 93 VAL A N 1
ATOM 714 C CA . VAL A 1 93 ? -19.399 4.979 36.160 1.00 95.50 93 VAL A CA 1
ATOM 715 C C . VAL A 1 93 ? -20.415 4.213 37.011 1.00 95.50 93 VAL A C 1
ATOM 717 O O . VAL A 1 93 ? -20.787 4.661 38.095 1.00 95.50 93 VAL A O 1
ATOM 720 N N . THR A 1 94 ? -20.828 3.028 36.558 1.00 96.69 94 THR A N 1
ATOM 721 C CA . THR A 1 94 ? -21.764 2.170 37.299 1.00 96.69 94 THR A CA 1
ATOM 722 C C . THR A 1 94 ? -21.152 1.631 38.596 1.00 96.69 94 THR A C 1
ATOM 724 O O . THR A 1 94 ? -21.797 1.667 39.644 1.00 96.69 94 THR A O 1
ATOM 727 N N . GLU A 1 95 ? -19.888 1.207 38.563 1.00 96.50 95 GLU A N 1
ATOM 728 C CA . GLU A 1 95 ? -19.137 0.761 39.745 1.00 96.50 95 GLU A CA 1
ATOM 729 C C . GLU A 1 95 ? -18.926 1.903 40.759 1.00 96.50 95 GLU A C 1
ATOM 731 O O . GLU A 1 95 ? -19.148 1.718 41.959 1.00 96.50 95 GLU A O 1
ATOM 736 N N . GLU A 1 96 ? -18.614 3.118 40.295 1.00 96.25 96 GLU A N 1
ATOM 737 C CA . GLU A 1 96 ? -18.486 4.302 41.157 1.00 96.25 96 GLU A CA 1
ATOM 738 C C . GLU A 1 96 ? -19.806 4.661 41.865 1.00 96.25 96 GLU A C 1
ATOM 740 O O . GLU A 1 96 ? -19.787 5.095 43.023 1.00 96.25 96 GLU A O 1
ATOM 745 N N . MET A 1 97 ? -20.960 4.460 41.214 1.00 95.94 97 MET A N 1
ATOM 746 C CA . MET A 1 97 ? -22.273 4.636 41.852 1.00 95.94 97 MET A CA 1
ATOM 747 C C . MET A 1 97 ? -22.498 3.622 42.980 1.00 95.94 97 MET A C 1
ATOM 749 O O . MET A 1 97 ? -22.934 4.012 44.068 1.00 95.94 97 MET A O 1
ATOM 753 N N . ILE A 1 98 ? -22.154 2.348 42.759 1.00 96.56 98 ILE A N 1
ATOM 754 C CA . ILE A 1 98 ? -22.253 1.290 43.779 1.00 96.56 98 ILE A CA 1
ATOM 755 C C . ILE A 1 98 ? -21.396 1.643 44.999 1.00 96.56 98 ILE A C 1
ATOM 757 O O . ILE A 1 98 ? -21.865 1.553 46.137 1.00 96.56 98 ILE A O 1
ATOM 761 N N . ASP A 1 99 ? -20.161 2.091 44.783 1.00 96.50 99 ASP A N 1
ATOM 762 C CA . ASP A 1 99 ? -19.254 2.442 45.874 1.00 96.50 99 ASP A CA 1
ATOM 763 C C . ASP A 1 99 ? -19.729 3.663 46.672 1.00 96.50 99 ASP A C 1
ATOM 765 O O . ASP A 1 99 ? -19.591 3.690 47.900 1.00 96.50 99 ASP A O 1
ATOM 769 N N . ARG A 1 100 ? -20.350 4.655 46.019 1.00 95.44 100 ARG A N 1
ATOM 770 C CA . ARG A 1 100 ? -20.987 5.784 46.722 1.00 95.44 100 ARG A CA 1
ATOM 771 C C . ARG A 1 100 ? -22.146 5.318 47.603 1.00 95.44 100 ARG A C 1
ATOM 773 O O . ARG A 1 100 ? -22.197 5.705 48.771 1.00 95.44 100 ARG A O 1
ATOM 780 N N . LEU A 1 101 ? -23.025 4.453 47.092 1.00 94.56 101 LEU A N 1
ATOM 781 C CA . LEU A 1 101 ? -24.147 3.910 47.869 1.00 94.56 101 LEU A CA 1
ATOM 782 C C . LEU A 1 101 ? -23.666 3.054 49.047 1.00 94.56 101 LEU A C 1
ATOM 784 O O . LEU A 1 101 ? -24.210 3.160 50.144 1.00 94.56 101 LEU A O 1
ATOM 788 N N . ARG A 1 102 ? -22.607 2.253 48.872 1.00 95.81 102 ARG A N 1
ATOM 789 C CA . ARG A 1 102 ? -21.997 1.477 49.968 1.00 95.81 102 ARG A CA 1
ATOM 790 C C . ARG A 1 102 ? -21.455 2.373 51.077 1.00 95.81 102 ARG A C 1
ATOM 792 O O . ARG A 1 102 ? -21.665 2.073 52.251 1.00 95.81 102 ARG A O 1
ATOM 799 N N . LYS A 1 103 ? -20.799 3.483 50.720 1.00 94.69 103 LYS A N 1
ATOM 800 C CA . LYS A 1 103 ? -20.314 4.474 51.694 1.00 94.69 103 LYS A CA 1
ATOM 801 C C . LYS A 1 103 ? -21.469 5.111 52.473 1.00 94.69 103 LYS A C 1
ATOM 803 O O . LYS A 1 103 ? -21.385 5.186 53.693 1.00 94.69 103 LYS A O 1
ATOM 808 N N . GLN A 1 104 ? -22.557 5.490 51.797 1.00 92.69 104 GLN A N 1
ATOM 809 C CA . GLN A 1 104 ? -23.758 6.037 52.450 1.00 92.69 104 GLN A CA 1
ATOM 810 C C . GLN A 1 104 ? -24.471 5.004 53.338 1.00 92.69 104 GLN A C 1
ATOM 812 O O . GLN A 1 104 ? -24.952 5.325 54.425 1.00 92.69 104 GLN A O 1
ATOM 817 N N . MET A 1 105 ? -24.491 3.738 52.919 1.00 91.69 105 MET A N 1
ATOM 818 C CA . MET A 1 105 ? -25.052 2.646 53.710 1.00 91.69 105 MET A CA 1
ATOM 819 C C . MET A 1 105 ? -24.248 2.385 54.989 1.00 91.69 105 MET A C 1
ATOM 821 O O . MET A 1 105 ? -24.850 2.067 56.006 1.00 91.69 105 MET A O 1
ATOM 825 N N . GLY A 1 106 ? -22.920 2.560 54.975 1.00 89.88 106 GLY A N 1
ATOM 826 C CA . GLY A 1 106 ? -22.073 2.399 56.165 1.00 89.88 106 GLY A CA 1
ATOM 827 C C . GLY A 1 106 ? -22.405 3.367 57.307 1.00 89.88 106 GLY A C 1
ATOM 828 O O . GLY A 1 106 ? -22.139 3.055 58.465 1.00 89.88 106 GLY A O 1
ATOM 829 N N . SER A 1 107 ? -23.017 4.514 56.996 1.00 89.75 107 SER A N 1
ATOM 830 C CA . SER A 1 107 ? -23.529 5.469 57.987 1.00 89.75 107 SER A CA 1
ATOM 831 C C . SER A 1 107 ? -24.987 5.237 58.401 1.00 89.75 107 SER A C 1
ATOM 833 O O . SER A 1 107 ? -25.437 5.829 59.379 1.00 89.75 107 SER A O 1
ATOM 835 N N . ALA A 1 108 ? -25.738 4.405 57.676 1.00 88.75 108 ALA A N 1
ATOM 836 C CA . ALA A 1 108 ? -27.146 4.131 57.953 1.00 88.75 108 ALA A CA 1
ATOM 837 C C . ALA A 1 108 ? -27.313 2.811 58.723 1.00 88.75 108 ALA A C 1
ATOM 839 O O . ALA A 1 108 ? -26.529 1.883 58.548 1.00 88.75 108 ALA A O 1
ATOM 840 N N . ASP A 1 109 ? -28.375 2.684 59.529 1.00 90.94 109 ASP A N 1
ATOM 841 C CA . ASP A 1 109 ? -28.760 1.377 60.076 1.00 90.94 109 ASP A CA 1
ATOM 842 C C . ASP A 1 109 ? -29.070 0.426 58.903 1.00 90.94 109 ASP A C 1
ATOM 844 O O . ASP A 1 109 ? -30.036 0.670 58.162 1.00 90.94 109 ASP A O 1
ATOM 848 N N . PRO A 1 110 ? -28.291 -0.658 58.711 1.00 88.00 110 PRO A N 1
ATOM 849 C CA . PRO A 1 110 ? -28.487 -1.575 57.598 1.00 88.00 110 PRO A CA 1
ATOM 850 C C . PRO A 1 110 ? -29.880 -2.210 57.625 1.00 88.00 110 PRO A C 1
ATOM 852 O O . PRO A 1 110 ? -30.438 -2.493 56.562 1.00 88.00 110 PRO A O 1
ATOM 855 N N . ASN A 1 111 ? -30.471 -2.400 58.809 1.00 91.56 111 ASN A N 1
ATOM 856 C CA . ASN A 1 111 ? -31.803 -2.979 58.980 1.00 91.56 111 ASN A CA 1
ATOM 857 C C . ASN A 1 111 ? -32.923 -1.937 58.944 1.00 91.56 111 ASN A C 1
ATOM 859 O O . ASN A 1 111 ? -34.088 -2.306 58.770 1.00 91.56 111 ASN A O 1
ATOM 863 N N . GLY A 1 112 ? -32.579 -0.655 59.037 1.00 92.56 112 GLY A N 1
ATOM 864 C CA . GLY A 1 112 ? -33.512 0.451 58.920 1.00 92.56 112 GLY A CA 1
ATOM 865 C C . GLY A 1 112 ? -34.106 0.580 57.509 1.00 92.56 112 GLY A C 1
ATOM 866 O O . GLY A 1 112 ? -33.597 0.003 56.541 1.00 92.56 112 GLY A O 1
ATOM 867 N N . PRO A 1 113 ? -35.191 1.360 57.349 1.00 90.56 113 PRO A N 1
ATOM 868 C CA . PRO A 1 113 ? -35.814 1.606 56.048 1.00 90.56 113 PRO A CA 1
ATOM 869 C C . PRO A 1 113 ? -34.821 2.125 54.999 1.00 90.56 113 PRO A C 1
ATOM 871 O O . PRO A 1 113 ? -34.829 1.654 53.865 1.00 90.56 113 PRO A O 1
ATOM 874 N N . THR A 1 114 ? -33.922 3.033 55.390 1.00 89.38 114 THR A N 1
ATOM 875 C CA . THR A 1 114 ? -32.896 3.615 54.512 1.00 89.38 114 THR A CA 1
ATOM 876 C C . THR A 1 114 ? -31.862 2.578 54.070 1.00 89.38 114 THR A C 1
ATOM 878 O O . THR A 1 114 ? -31.578 2.466 52.880 1.00 89.38 114 THR A O 1
ATOM 881 N N . GLY A 1 115 ? -31.364 1.743 54.991 1.00 91.31 115 GLY A N 1
ATOM 882 C CA . GLY A 1 115 ? -30.435 0.659 54.658 1.00 91.31 115 GLY A CA 1
ATOM 883 C C . GLY A 1 115 ? -31.035 -0.365 53.687 1.00 91.31 115 GLY A C 1
ATOM 884 O O . GLY A 1 115 ? -30.346 -0.856 52.792 1.00 91.31 115 GLY A O 1
ATOM 885 N N . ARG A 1 116 ? -32.341 -0.652 53.791 1.00 92.00 116 ARG A N 1
ATOM 886 C CA . ARG A 1 116 ? -33.049 -1.513 52.824 1.00 92.00 116 ARG A CA 1
ATOM 887 C C . ARG A 1 116 ? -33.142 -0.888 51.427 1.00 92.00 116 ARG A C 1
ATOM 889 O O . ARG A 1 116 ? -32.998 -1.616 50.448 1.00 92.00 116 ARG A O 1
ATOM 896 N N . ARG A 1 117 ? -33.325 0.433 51.324 1.00 93.25 117 ARG A N 1
ATOM 897 C CA . ARG A 1 117 ? -33.342 1.160 50.038 1.00 93.25 117 ARG A CA 1
ATOM 898 C C . ARG A 1 117 ? -31.985 1.136 49.349 1.00 93.25 117 ARG A C 1
ATOM 900 O O . ARG A 1 117 ? -31.918 0.791 48.177 1.00 93.25 117 ARG A O 1
ATOM 907 N N . TYR A 1 118 ? -30.907 1.407 50.087 1.00 93.75 118 TYR A N 1
ATOM 908 C CA . TYR A 1 118 ? -29.557 1.328 49.525 1.00 93.75 118 TYR A CA 1
ATOM 909 C C . TYR A 1 118 ? -29.214 -0.080 49.042 1.00 93.75 118 TYR A C 1
ATOM 911 O O . TYR A 1 118 ? -28.665 -0.228 47.955 1.00 93.75 118 TYR A O 1
ATOM 919 N N . ARG A 1 119 ? -29.588 -1.121 49.799 1.00 94.62 119 ARG A N 1
ATOM 920 C CA . ARG A 1 119 ? -29.414 -2.511 49.350 1.00 94.62 119 ARG A CA 1
ATOM 921 C C . ARG A 1 119 ? -30.181 -2.808 48.064 1.00 94.62 119 ARG A C 1
ATOM 923 O O . ARG A 1 119 ? -29.621 -3.445 47.182 1.00 94.62 119 ARG A O 1
ATOM 930 N N . HIS A 1 120 ? -31.419 -2.328 47.950 1.00 94.38 120 HIS A N 1
ATOM 931 C CA . HIS A 1 120 ? -32.207 -2.471 46.728 1.00 94.38 120 HIS A CA 1
ATOM 932 C C . HIS A 1 120 ? -31.529 -1.792 45.528 1.00 94.38 120 HIS A C 1
ATOM 934 O O . HIS A 1 120 ? -31.346 -2.426 44.494 1.00 94.38 120 HIS A O 1
ATOM 940 N N . ASP A 1 121 ? -31.112 -0.533 45.670 1.00 95.06 121 ASP A N 1
ATOM 941 C CA . ASP A 1 121 ? -30.498 0.223 44.573 1.00 95.06 121 ASP A CA 1
ATOM 942 C C . ASP A 1 121 ? -29.134 -0.368 44.157 1.00 95.06 121 ASP A C 1
ATOM 944 O O . ASP A 1 121 ? -28.832 -0.440 42.966 1.00 95.06 121 ASP A O 1
ATOM 948 N N . ILE A 1 122 ? -28.336 -0.869 45.111 1.00 96.56 122 ILE A N 1
ATOM 949 C CA . ILE A 1 122 ? -27.086 -1.595 44.822 1.00 96.56 122 ILE A CA 1
ATOM 950 C C . ILE A 1 122 ? -27.367 -2.873 44.018 1.00 96.56 122 ILE A C 1
ATOM 952 O O . ILE A 1 122 ? -26.681 -3.116 43.027 1.00 96.56 122 ILE A O 1
ATOM 956 N N . ASP A 1 123 ? -28.375 -3.662 44.402 1.00 96.25 123 ASP A N 1
ATOM 957 C CA . ASP A 1 123 ? -28.731 -4.907 43.705 1.00 96.25 123 ASP A CA 1
ATOM 958 C C . ASP A 1 123 ? -29.176 -4.634 42.255 1.00 96.25 123 ASP A C 1
ATOM 960 O O . ASP A 1 123 ? -28.772 -5.333 41.327 1.00 96.25 123 ASP A O 1
ATOM 964 N N . GLN A 1 124 ? -29.929 -3.552 42.023 1.00 95.44 124 GLN A N 1
ATOM 965 C CA . GLN A 1 124 ? -30.308 -3.117 40.673 1.00 95.44 124 GLN A CA 1
ATOM 966 C C . GLN A 1 124 ? -29.097 -2.713 39.814 1.00 95.44 124 GLN A C 1
ATOM 968 O O . GLN A 1 124 ? -29.021 -3.093 38.644 1.00 95.44 124 GLN A O 1
ATOM 973 N N . LEU A 1 125 ? -28.125 -1.985 40.378 1.00 96.25 125 LEU A N 1
ATOM 974 C CA . LEU A 1 125 ? -26.892 -1.617 39.666 1.00 96.25 125 LEU A CA 1
ATOM 975 C C . LEU A 1 125 ? -26.009 -2.836 39.359 1.00 96.25 125 LEU A C 1
ATOM 977 O O . LEU A 1 125 ? -25.389 -2.894 38.300 1.00 96.25 125 LEU A O 1
ATOM 981 N N . GLN A 1 126 ? -25.967 -3.832 40.246 1.00 97.12 126 GLN A N 1
ATOM 982 C CA . GLN A 1 126 ? -25.235 -5.077 39.993 1.00 97.12 126 GLN A CA 1
ATOM 983 C C . GLN A 1 126 ? -25.862 -5.869 38.841 1.00 97.12 126 GLN A C 1
ATOM 985 O O . GLN A 1 126 ? -25.157 -6.245 37.905 1.00 97.12 126 GLN A O 1
ATOM 990 N N . ARG A 1 127 ? -27.194 -6.017 38.835 1.00 95.19 127 ARG A N 1
ATOM 991 C CA . ARG A 1 127 ? -27.926 -6.632 37.712 1.00 95.19 127 ARG A CA 1
ATOM 992 C C . ARG A 1 127 ? -27.725 -5.873 36.403 1.00 95.19 127 ARG A C 1
ATOM 994 O O . ARG A 1 127 ? -27.712 -6.482 35.337 1.00 95.19 127 ARG A O 1
ATOM 1001 N N . LEU A 1 128 ? -27.576 -4.550 36.462 1.00 94.06 128 LEU A N 1
ATOM 1002 C CA . LEU A 1 128 ? -27.271 -3.733 35.292 1.00 94.06 128 LEU A CA 1
ATOM 1003 C C . LEU A 1 128 ? -25.893 -4.077 34.704 1.00 94.06 128 LEU A C 1
ATOM 1005 O O . LEU A 1 128 ? -25.808 -4.278 33.496 1.00 94.06 128 LEU A O 1
ATOM 1009 N N . ILE A 1 129 ? -24.848 -4.194 35.534 1.00 96.19 129 ILE A N 1
ATOM 1010 C CA . ILE A 1 129 ? -23.504 -4.609 35.086 1.00 96.19 129 ILE A CA 1
ATOM 1011 C C . ILE A 1 129 ? -23.556 -6.007 34.457 1.00 96.19 129 ILE A C 1
ATOM 1013 O O . ILE A 1 129 ? -22.961 -6.231 33.408 1.00 96.19 129 ILE A O 1
ATOM 1017 N N . GLU A 1 130 ? -24.305 -6.935 35.054 1.00 95.06 130 GLU A N 1
ATOM 1018 C CA . GLU A 1 130 ? -24.497 -8.279 34.494 1.00 95.06 130 GLU A CA 1
ATOM 1019 C C . GLU A 1 130 ? -25.230 -8.244 33.141 1.00 95.06 130 GLU A C 1
ATOM 1021 O O . GLU A 1 130 ? -24.831 -8.934 32.202 1.00 95.06 130 GLU A O 1
ATOM 1026 N N . ARG A 1 131 ? -26.269 -7.406 33.006 1.00 93.88 131 ARG A N 1
ATOM 1027 C CA . ARG A 1 131 ? -27.043 -7.231 31.762 1.00 93.88 131 ARG A CA 1
ATOM 1028 C C . ARG A 1 131 ? -26.290 -6.485 30.661 1.00 93.88 131 ARG A C 1
ATOM 1030 O O . ARG A 1 131 ? -26.633 -6.672 29.498 1.00 93.88 131 ARG A O 1
ATOM 1037 N N . MET A 1 132 ? -25.300 -5.653 30.993 1.00 93.50 132 MET A N 1
ATOM 1038 C CA . MET A 1 132 ? -24.413 -5.036 29.993 1.00 93.50 132 MET A CA 1
ATOM 1039 C C . MET A 1 132 ? -23.613 -6.091 29.213 1.00 93.50 132 MET A C 1
ATOM 1041 O O . MET A 1 132 ? -23.139 -5.798 28.119 1.00 93.50 132 MET A O 1
ATOM 1045 N N . GLY A 1 133 ? -23.521 -7.316 29.740 1.00 92.38 133 GLY A N 1
ATOM 1046 C CA . GLY A 1 133 ? -22.908 -8.445 29.063 1.00 92.38 133 GLY A CA 1
ATOM 1047 C C . GLY A 1 133 ? -21.384 -8.401 29.090 1.00 92.38 133 GLY A C 1
ATOM 1048 O O . GLY A 1 133 ? -20.750 -7.584 29.759 1.00 92.38 133 GLY A O 1
ATOM 1049 N N . ASP A 1 134 ? -20.793 -9.341 28.365 1.00 92.12 134 ASP A N 1
ATOM 1050 C CA . ASP A 1 134 ? -19.356 -9.387 28.142 1.00 92.12 134 ASP A CA 1
ATOM 1051 C C . ASP A 1 134 ? -19.071 -8.737 26.790 1.00 92.12 134 ASP A C 1
ATOM 1053 O O . ASP A 1 134 ? -19.505 -9.247 25.753 1.00 92.12 134 ASP A O 1
ATOM 1057 N N . PHE A 1 135 ? -18.355 -7.610 26.803 1.00 91.38 135 PHE A N 1
ATOM 1058 C CA . PHE A 1 135 ? -17.996 -6.893 25.583 1.00 91.38 135 PHE A CA 1
ATOM 1059 C C . PHE A 1 135 ? -17.320 -7.818 24.571 1.00 91.38 135 PHE A C 1
ATOM 1061 O O . PHE A 1 135 ? -17.596 -7.713 23.385 1.00 91.38 135 PHE A O 1
ATOM 1068 N N . ASP A 1 136 ? -16.485 -8.758 25.022 1.00 88.62 136 ASP A N 1
ATOM 1069 C CA . ASP A 1 136 ? -15.767 -9.658 24.119 1.00 88.62 136 ASP A CA 1
ATOM 1070 C C . ASP A 1 136 ? -16.675 -10.750 23.518 1.00 88.62 136 ASP A C 1
ATOM 1072 O O . ASP A 1 136 ? -16.304 -11.367 22.521 1.00 88.62 136 ASP A O 1
ATOM 1076 N N . LYS A 1 137 ? -17.873 -10.985 24.077 1.00 90.25 137 LYS A N 1
ATOM 1077 C CA . LYS A 1 137 ? -18.884 -11.881 23.485 1.00 90.25 137 LYS A CA 1
ATOM 1078 C C . LYS A 1 137 ? -19.760 -11.174 22.456 1.00 90.25 137 LYS A C 1
ATOM 1080 O O . LYS A 1 137 ? -20.073 -11.774 21.434 1.00 90.25 137 LYS A O 1
ATOM 1085 N N . GLU A 1 138 ? -20.158 -9.934 22.740 1.00 89.50 138 GLU A N 1
ATOM 1086 C CA . GLU A 1 138 ? -21.038 -9.126 21.873 1.00 89.50 138 GLU A CA 1
ATOM 1087 C C . GLU A 1 138 ? -20.266 -8.467 20.726 1.00 89.50 138 GLU A C 1
ATOM 1089 O O . GLU A 1 138 ? -20.728 -8.396 19.588 1.00 89.50 138 GLU A O 1
ATOM 1094 N N . CYS A 1 139 ? -19.045 -8.042 21.024 1.00 86.19 139 CYS A N 1
ATOM 1095 C CA . CYS A 1 139 ? -18.069 -7.527 20.085 1.00 86.19 139 CYS A CA 1
ATOM 1096 C C . CYS A 1 139 ? -16.889 -8.498 20.086 1.00 86.19 139 CYS A C 1
ATOM 1098 O O . CYS A 1 139 ? -15.823 -8.135 20.600 1.00 86.19 139 CYS A O 1
ATOM 1100 N N . PRO A 1 140 ? -17.048 -9.733 19.554 1.00 72.88 140 PRO A N 1
ATOM 1101 C CA . PRO A 1 140 ? -15.920 -10.630 19.387 1.00 72.88 140 PRO A CA 1
ATOM 1102 C C . PRO A 1 140 ? -14.905 -9.841 18.596 1.00 72.88 140 PRO A C 1
ATOM 1104 O O . PRO A 1 140 ? -15.167 -9.478 17.446 1.00 72.88 140 PRO A O 1
ATOM 1107 N N . GLN A 1 141 ? -13.803 -9.468 19.256 1.00 56.22 141 GLN A N 1
ATOM 1108 C CA . GLN A 1 141 ? -12.774 -8.686 18.608 1.00 56.22 141 GLN A CA 1
ATOM 1109 C C . GLN A 1 141 ? -12.512 -9.414 17.301 1.00 56.22 141 GLN A C 1
ATOM 1111 O O . GLN A 1 141 ? -12.128 -10.588 17.314 1.00 56.22 141 GLN A O 1
ATOM 1116 N N . ALA A 1 142 ? -12.698 -8.737 16.171 1.00 45.25 142 ALA A N 1
ATOM 1117 C CA . ALA A 1 142 ? -11.980 -9.105 14.969 1.00 45.25 142 ALA A CA 1
ATOM 1118 C C . ALA A 1 142 ? -10.498 -8.802 15.254 1.00 45.25 142 ALA A C 1
ATOM 1120 O O . ALA A 1 142 ? -9.873 -7.926 14.674 1.00 45.25 142 ALA A O 1
ATOM 1121 N N . LYS A 1 143 ? -9.942 -9.555 16.209 1.00 45.69 143 LYS A N 1
ATOM 1122 C CA . LYS A 1 143 ? -8.541 -9.837 16.439 1.00 45.69 143 LYS A CA 1
ATOM 1123 C C . LYS A 1 143 ? -8.059 -10.821 15.384 1.00 45.69 143 LYS A C 1
ATOM 1125 O O . LYS A 1 143 ? -7.041 -11.473 15.550 1.00 45.69 143 LYS A O 1
ATOM 1130 N N . THR A 1 144 ? -8.734 -10.899 14.247 1.00 42.72 144 THR A N 1
ATOM 1131 C CA . THR A 1 144 ? -8.008 -11.140 13.029 1.00 42.72 144 THR A CA 1
ATOM 1132 C C . THR A 1 144 ? -7.173 -9.890 12.778 1.00 42.72 144 THR A C 1
ATOM 1134 O O . THR A 1 144 ? -7.611 -8.899 12.191 1.00 42.72 144 THR A O 1
ATOM 1137 N N . ILE A 1 145 ? -5.894 -9.987 13.149 1.00 45.41 145 ILE A N 1
ATOM 1138 C CA . ILE A 1 145 ? -4.841 -9.483 12.271 1.00 45.41 145 ILE A CA 1
ATOM 1139 C C . ILE A 1 145 ? -5.033 -10.246 10.955 1.00 45.41 145 ILE A C 1
ATOM 1141 O O . ILE A 1 145 ? -4.317 -11.183 10.627 1.00 45.41 145 ILE A O 1
ATOM 1145 N N . GLU A 1 146 ? -6.075 -9.896 10.205 1.00 46.81 146 GLU A N 1
ATOM 1146 C CA . GLU A 1 146 ? -6.139 -10.167 8.794 1.00 46.81 146 GLU A CA 1
ATOM 1147 C C . GLU A 1 146 ? -5.016 -9.298 8.253 1.00 46.81 146 GLU A C 1
ATOM 1149 O O . GLU A 1 146 ? -5.198 -8.107 7.959 1.00 46.81 146 GLU A O 1
ATOM 1154 N N . ALA A 1 147 ? -3.826 -9.905 8.193 1.00 51.84 147 ALA A N 1
ATOM 1155 C CA . ALA A 1 147 ? -2.849 -9.647 7.160 1.00 51.84 147 ALA A CA 1
ATOM 1156 C C . ALA A 1 147 ? -3.621 -9.811 5.852 1.00 51.84 147 ALA A C 1
ATOM 1158 O O . ALA A 1 147 ? -3.724 -10.895 5.278 1.00 51.84 147 ALA A O 1
ATOM 1159 N N . LEU A 1 148 ? -4.320 -8.734 5.503 1.00 69.44 148 LEU A N 1
ATOM 1160 C CA . LEU A 1 148 ? -5.255 -8.685 4.409 1.00 69.44 148 LEU A CA 1
ATOM 1161 C C . LEU A 1 148 ? -4.364 -8.673 3.187 1.00 69.44 148 LEU A C 1
ATOM 1163 O O . LEU A 1 148 ? -3.776 -7.640 2.861 1.00 69.44 148 LEU A O 1
ATOM 1167 N N . MET A 1 149 ? -4.189 -9.848 2.597 1.00 81.69 149 MET A N 1
ATOM 1168 C CA . MET A 1 149 ? -3.523 -9.959 1.323 1.00 81.69 149 MET A CA 1
ATOM 1169 C C . MET A 1 149 ? -4.507 -9.458 0.277 1.00 81.69 149 MET A C 1
ATOM 1171 O O . MET A 1 149 ? -5.539 -10.080 0.033 1.00 81.69 149 MET A O 1
ATOM 1175 N N . GLU A 1 150 ? -4.212 -8.295 -0.284 1.00 81.75 150 GLU A N 1
ATOM 1176 C CA . GLU A 1 150 ? -4.950 -7.697 -1.387 1.00 81.75 150 GLU A CA 1
ATOM 1177 C C . GLU A 1 150 ? -4.251 -8.092 -2.686 1.00 81.75 150 GLU A C 1
ATOM 1179 O O . GLU A 1 150 ? -3.110 -7.690 -2.904 1.00 81.75 150 GLU A O 1
ATOM 1184 N N . PHE A 1 151 ? -4.920 -8.868 -3.539 1.00 84.25 151 PHE A N 1
ATOM 1185 C CA . PHE A 1 151 ? -4.453 -9.139 -4.899 1.00 84.25 151 PHE A CA 1
ATOM 1186 C C . PHE A 1 151 ? -5.018 -8.095 -5.847 1.00 84.25 151 PHE A C 1
ATOM 1188 O O . PHE A 1 151 ? -6.223 -7.839 -5.825 1.00 84.25 151 PHE A O 1
ATOM 1195 N N . PHE A 1 152 ? -4.171 -7.521 -6.697 1.00 83.62 152 PHE A N 1
ATOM 1196 C CA . PHE A 1 152 ? -4.584 -6.489 -7.641 1.00 83.62 152 PHE A CA 1
ATOM 1197 C C . PHE A 1 152 ? -3.951 -6.683 -9.016 1.00 83.62 152 PHE A C 1
ATOM 1199 O O . PHE A 1 152 ? -2.778 -7.040 -9.138 1.00 83.62 152 PHE A O 1
ATOM 1206 N N . LEU A 1 153 ? -4.737 -6.423 -10.061 1.00 85.88 153 LEU A N 1
ATOM 1207 C CA . LEU A 1 153 ? -4.224 -6.190 -11.410 1.00 85.88 153 LEU A CA 1
ATOM 1208 C C . LEU A 1 153 ? -3.962 -4.704 -11.556 1.00 85.88 153 LEU A C 1
ATOM 1210 O O . LEU A 1 153 ? -4.736 -3.900 -11.039 1.00 85.88 153 LEU A O 1
ATOM 1214 N N . HIS A 1 154 ? -2.898 -4.333 -12.257 1.00 84.62 154 HIS A N 1
ATOM 1215 C CA . HIS A 1 154 ? -2.611 -2.937 -12.516 1.00 84.62 154 HIS A CA 1
ATOM 1216 C C . HIS A 1 154 ? -2.204 -2.671 -13.960 1.00 84.62 154 HIS A C 1
ATOM 1218 O O . HIS A 1 154 ? -1.494 -3.452 -14.592 1.00 84.62 154 HIS A O 1
ATOM 1224 N N . GLY A 1 155 ? -2.649 -1.521 -14.456 1.00 82.81 155 GLY A N 1
ATOM 1225 C CA . GLY A 1 155 ? -2.247 -0.945 -15.731 1.00 82.81 155 GLY A CA 1
ATOM 1226 C C . GLY A 1 155 ? -1.767 0.487 -15.528 1.00 82.81 155 GLY A C 1
ATOM 1227 O O . GLY A 1 155 ? -2.219 1.181 -14.613 1.00 82.81 155 GLY A O 1
ATOM 1228 N N . GLY A 1 156 ? -0.834 0.938 -16.357 1.00 82.94 156 GLY A N 1
ATOM 1229 C CA . GLY A 1 156 ? -0.271 2.272 -16.216 1.00 82.94 156 GLY A CA 1
ATOM 1230 C C . GLY A 1 156 ? 0.656 2.679 -17.345 1.00 82.94 156 GLY A C 1
ATOM 1231 O O . GLY A 1 156 ? 0.849 1.952 -18.318 1.00 82.94 156 GLY A O 1
ATOM 1232 N N . PHE A 1 157 ? 1.255 3.853 -17.193 1.00 78.88 157 PHE A N 1
ATOM 1233 C CA . PHE A 1 157 ? 2.348 4.301 -18.045 1.00 78.88 157 PHE A CA 1
ATOM 1234 C C . PHE A 1 157 ? 3.422 4.984 -17.206 1.00 78.88 157 PHE A C 1
ATOM 1236 O O . PHE A 1 157 ? 3.116 5.681 -16.237 1.00 78.88 157 PHE A O 1
ATOM 1243 N N . SER A 1 158 ? 4.677 4.777 -17.594 1.00 77.88 158 SER A N 1
ATOM 1244 C CA . SER A 1 158 ? 5.842 5.392 -16.963 1.00 77.88 158 SER A CA 1
ATOM 1245 C C . SER A 1 158 ? 6.393 6.520 -17.835 1.00 77.88 158 SER A C 1
ATOM 1247 O O . SER A 1 158 ? 6.573 6.348 -19.046 1.00 77.88 158 SER A O 1
ATOM 1249 N N . LEU A 1 159 ? 6.637 7.674 -17.211 1.00 78.12 159 LEU A N 1
ATOM 1250 C CA . LEU A 1 159 ? 7.260 8.857 -17.800 1.00 78.12 159 LEU A CA 1
ATOM 1251 C C . LEU A 1 159 ? 8.656 9.048 -17.186 1.00 78.12 159 LEU A C 1
ATOM 1253 O O . LEU A 1 159 ? 8.741 9.323 -15.989 1.00 78.12 159 LEU A O 1
ATOM 1257 N N . PRO A 1 160 ? 9.751 8.927 -17.950 1.00 71.69 160 PRO A N 1
ATOM 1258 C CA . PRO A 1 160 ? 11.099 9.163 -17.432 1.00 71.69 160 PRO A CA 1
ATOM 1259 C C . PRO A 1 160 ? 11.410 10.667 -17.289 1.00 71.69 160 PRO A C 1
ATOM 1261 O O . PRO A 1 160 ? 11.067 11.460 -18.164 1.00 71.69 160 PRO A O 1
ATOM 1264 N N . PHE A 1 161 ? 12.096 11.066 -16.207 1.00 57.72 161 PHE A N 1
ATOM 1265 C CA . PHE A 1 161 ? 12.380 12.481 -15.873 1.00 57.72 161 PHE A CA 1
ATOM 1266 C C . PHE A 1 161 ? 13.768 12.986 -16.280 1.00 57.72 161 PHE A C 1
ATOM 1268 O O . PHE A 1 161 ? 14.046 14.178 -16.149 1.00 57.72 161 PHE A O 1
ATOM 1275 N N . PHE A 1 162 ? 14.637 12.123 -16.810 1.00 59.47 162 PHE A N 1
ATOM 1276 C CA . PHE A 1 162 ? 15.995 12.510 -17.188 1.00 59.47 162 PHE A CA 1
ATOM 1277 C C . PHE A 1 162 ? 16.306 12.212 -18.653 1.00 59.47 162 PHE A C 1
ATOM 1279 O O . PHE A 1 162 ? 15.941 11.167 -19.190 1.00 59.47 162 PHE A O 1
ATOM 1286 N N . LEU A 1 163 ? 17.055 13.131 -19.270 1.00 56.09 163 LEU A N 1
ATOM 1287 C CA . LEU A 1 163 ? 17.831 12.878 -20.481 1.00 56.09 163 LEU A CA 1
ATOM 1288 C C . LEU A 1 163 ? 18.980 11.930 -20.107 1.00 56.09 163 LEU A C 1
ATOM 1290 O O . LEU A 1 163 ? 20.115 12.361 -19.917 1.00 56.09 163 LEU A O 1
ATOM 1294 N N . ALA A 1 164 ? 18.684 10.646 -19.915 1.00 50.69 164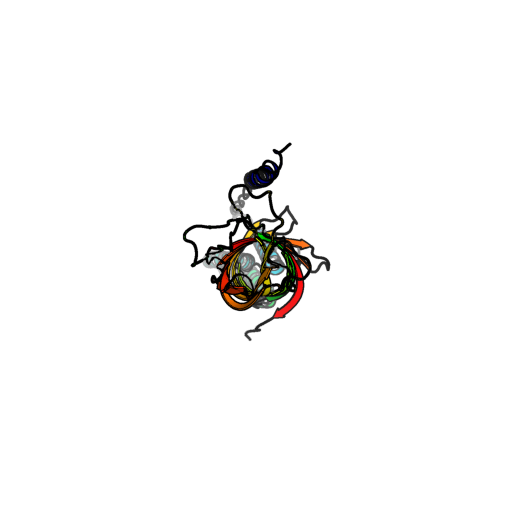 ALA A N 1
ATOM 1295 C CA . ALA A 1 164 ? 19.730 9.638 -19.845 1.00 50.69 164 ALA A CA 1
ATOM 1296 C C . ALA A 1 164 ? 20.379 9.571 -21.235 1.00 50.69 164 ALA A C 1
ATOM 1298 O O . ALA A 1 164 ? 19.718 9.251 -22.217 1.00 50.69 164 ALA A O 1
ATOM 1299 N N . SER A 1 165 ? 21.647 9.951 -21.356 1.00 54.97 165 SER A N 1
ATOM 1300 C CA . SER A 1 165 ? 22.430 9.710 -22.568 1.00 54.97 165 SER A CA 1
ATOM 1301 C C . SER A 1 165 ? 23.187 8.399 -22.371 1.00 54.97 165 SER A C 1
ATOM 1303 O O . SER A 1 165 ? 24.115 8.361 -21.567 1.00 54.97 165 SER A O 1
ATOM 1305 N N . ASN A 1 166 ? 22.794 7.344 -23.085 1.00 53.72 166 ASN A N 1
ATOM 1306 C CA . ASN A 1 166 ? 23.281 5.973 -22.885 1.00 53.72 166 ASN A CA 1
ATOM 1307 C C . ASN A 1 166 ? 24.153 5.467 -24.055 1.00 53.72 166 ASN A C 1
ATOM 1309 O O . ASN A 1 166 ? 24.382 4.271 -24.232 1.00 53.72 166 ASN A O 1
ATOM 1313 N N . ILE A 1 167 ? 24.625 6.356 -24.925 1.00 50.94 167 ILE A N 1
ATOM 1314 C CA . ILE A 1 167 ? 25.544 5.981 -26.000 1.00 50.94 167 ILE A CA 1
ATOM 1315 C C . ILE A 1 167 ? 26.677 6.986 -26.038 1.00 50.94 167 ILE A C 1
ATOM 1317 O O . ILE A 1 167 ? 26.460 8.184 -26.213 1.00 50.94 167 ILE A O 1
ATOM 1321 N N . THR A 1 168 ? 27.887 6.460 -25.918 1.00 55.53 168 THR A N 1
ATOM 1322 C CA . THR A 1 168 ? 29.114 7.136 -26.312 1.00 55.53 168 THR A CA 1
ATOM 1323 C C . THR A 1 168 ? 29.809 6.213 -27.298 1.00 55.53 168 THR A C 1
ATOM 1325 O O . THR A 1 168 ? 30.357 5.192 -26.887 1.00 55.53 168 THR A O 1
ATOM 1328 N N . SER A 1 169 ? 29.784 6.546 -28.589 1.00 51.22 169 SER A N 1
ATOM 1329 C CA . SER A 1 169 ? 30.697 5.904 -29.534 1.00 51.22 169 SER A CA 1
ATOM 1330 C C . SER A 1 169 ? 32.122 6.277 -29.126 1.00 51.22 169 SER A C 1
ATOM 1332 O O . SER A 1 169 ? 32.418 7.463 -28.973 1.00 51.22 169 SER A O 1
ATOM 1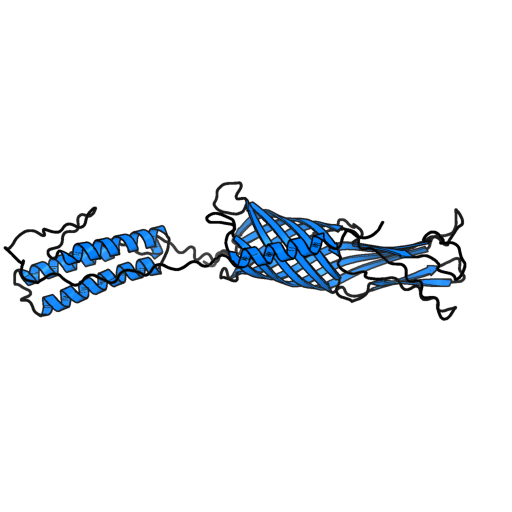334 N N . LEU A 1 170 ? 32.984 5.288 -28.919 1.00 52.41 170 LEU A N 1
ATOM 1335 C CA . LEU A 1 170 ? 34.396 5.508 -28.642 1.00 52.41 170 LEU A CA 1
ATOM 1336 C C . LEU A 1 170 ? 35.162 4.708 -29.689 1.00 52.41 170 LEU A C 1
ATOM 1338 O O . LEU A 1 170 ? 35.282 3.492 -29.587 1.00 52.41 170 LEU A O 1
ATOM 1342 N N . ASP A 1 171 ? 35.568 5.402 -30.747 1.00 48.56 171 ASP A N 1
ATOM 1343 C CA . ASP A 1 171 ? 36.514 4.867 -31.713 1.00 48.56 171 ASP A CA 1
ATOM 1344 C C . ASP A 1 171 ? 37.910 4.920 -31.077 1.00 48.56 171 ASP A C 1
ATOM 1346 O O . ASP A 1 171 ? 38.359 5.981 -30.643 1.00 48.56 171 ASP A O 1
ATOM 1350 N N . PHE A 1 172 ? 38.575 3.771 -30.961 1.00 48.28 172 PHE A N 1
ATOM 1351 C CA . PHE A 1 172 ? 39.933 3.689 -30.416 1.00 48.28 172 PHE A CA 1
ATOM 1352 C C . PHE A 1 172 ? 41.008 3.984 -31.473 1.00 48.28 172 PHE A C 1
ATOM 1354 O O . PHE A 1 172 ? 42.168 4.168 -31.107 1.00 48.28 172 PHE A O 1
ATOM 1361 N N . LEU A 1 173 ? 40.651 4.046 -32.763 1.00 49.53 173 LEU A N 1
ATOM 1362 C CA . LEU A 1 173 ? 41.601 4.294 -33.852 1.00 49.53 173 LEU A CA 1
ATOM 1363 C C . LEU A 1 173 ? 41.780 5.785 -34.167 1.00 49.53 173 LEU A C 1
ATOM 1365 O O . LEU A 1 173 ? 42.831 6.171 -34.677 1.00 49.53 173 LEU A O 1
ATOM 1369 N N . SER A 1 174 ? 40.829 6.643 -33.791 1.00 48.28 174 SER A N 1
ATOM 1370 C CA . SER A 1 174 ? 41.000 8.098 -33.827 1.00 48.28 174 SER A CA 1
ATOM 1371 C C . SER A 1 174 ? 40.642 8.704 -32.473 1.00 48.28 174 SER A C 1
ATOM 1373 O O . SER A 1 174 ? 39.483 8.681 -32.062 1.00 48.28 174 SER A O 1
ATOM 1375 N N . HIS A 1 175 ? 41.635 9.254 -31.773 1.00 45.53 175 HIS A N 1
ATOM 1376 C CA . HIS A 1 175 ? 41.394 10.092 -30.601 1.00 45.53 175 HIS A CA 1
ATOM 1377 C C . HIS A 1 175 ? 40.355 11.182 -30.949 1.00 45.53 175 HIS A C 1
ATOM 1379 O O . HIS A 1 175 ? 40.551 11.936 -31.895 1.00 45.53 175 HIS A O 1
ATOM 1385 N N . GLU A 1 176 ? 39.281 11.263 -30.157 1.00 45.16 176 GLU A N 1
ATOM 1386 C CA . GLU A 1 176 ? 38.321 12.381 -30.086 1.00 45.16 176 GLU A CA 1
ATOM 1387 C C . GLU A 1 176 ? 37.213 12.518 -31.151 1.00 45.16 176 GLU A C 1
ATOM 1389 O O . GLU A 1 176 ? 37.055 13.577 -31.755 1.00 45.16 176 GLU A O 1
ATOM 1394 N N . GLN A 1 177 ? 36.289 11.555 -31.259 1.00 50.28 177 GLN A N 1
ATOM 1395 C CA . GLN A 1 177 ? 34.912 11.907 -31.658 1.00 50.28 177 GLN A CA 1
ATOM 1396 C C . GLN A 1 177 ? 33.857 11.303 -30.733 1.00 50.28 177 GLN A C 1
ATOM 1398 O O . GLN A 1 177 ? 33.440 10.152 -30.850 1.00 50.28 177 GLN A O 1
ATOM 1403 N N . ARG A 1 178 ? 33.387 12.134 -29.798 1.00 49.31 178 ARG A N 1
ATOM 1404 C CA . ARG A 1 178 ? 32.264 11.833 -28.909 1.00 49.31 178 ARG A CA 1
ATOM 1405 C C . ARG A 1 178 ? 30.977 12.297 -29.591 1.00 49.31 178 ARG A C 1
ATOM 1407 O O . ARG A 1 178 ? 30.573 13.446 -29.444 1.00 49.31 178 ARG A O 1
ATOM 1414 N N . SER A 1 179 ? 30.341 11.423 -30.366 1.00 50.88 179 SER A N 1
ATOM 1415 C CA . SER A 1 179 ? 29.025 11.731 -30.931 1.00 50.88 179 SER A CA 1
ATOM 1416 C C . SER A 1 179 ? 27.962 11.584 -29.830 1.00 50.88 179 SER A C 1
ATOM 1418 O O . SER A 1 179 ? 27.693 10.493 -29.332 1.00 50.88 179 SER A O 1
ATOM 1420 N N . VAL A 1 180 ? 27.409 12.711 -29.368 1.00 52.50 180 VAL A N 1
ATOM 1421 C CA . VAL A 1 180 ? 26.336 12.750 -28.361 1.00 52.50 180 VAL A CA 1
ATOM 1422 C C . VAL A 1 180 ? 25.081 13.286 -29.035 1.00 52.50 180 VAL A C 1
ATOM 1424 O O . VAL A 1 180 ? 24.936 14.489 -29.231 1.00 52.50 180 VAL A O 1
ATOM 1427 N N . PHE A 1 181 ? 24.157 12.392 -29.376 1.00 55.62 181 PHE A N 1
ATOM 1428 C CA . PHE A 1 181 ? 22.813 12.768 -29.813 1.00 55.62 181 PHE A CA 1
ATOM 1429 C C . PHE A 1 181 ? 21.800 12.467 -28.710 1.00 55.62 181 PHE A C 1
ATOM 1431 O O . PHE A 1 181 ? 21.866 11.421 -28.064 1.00 55.62 181 PHE A O 1
ATOM 1438 N N . GLY A 1 182 ? 20.885 13.409 -28.468 1.00 55.34 182 GLY A N 1
ATOM 1439 C CA . GLY A 1 182 ? 19.886 13.326 -27.404 1.00 55.34 182 GLY A CA 1
ATOM 1440 C C . GLY A 1 182 ? 18.921 12.160 -27.614 1.00 55.34 182 GLY A C 1
ATOM 1441 O O . GLY A 1 182 ? 18.140 12.163 -28.560 1.00 55.34 182 GLY A O 1
ATOM 1442 N N . GLY A 1 183 ? 18.968 11.175 -26.717 1.00 55.53 183 GLY A N 1
ATOM 1443 C CA . GLY A 1 183 ? 17.927 10.160 -26.585 1.00 55.53 183 GLY A CA 1
ATOM 1444 C C . GLY A 1 183 ? 16.733 10.720 -25.815 1.00 55.53 183 GLY A C 1
ATOM 1445 O O . GLY A 1 183 ? 16.903 11.475 -24.857 1.00 55.53 183 GLY A O 1
ATOM 1446 N N . GLY A 1 184 ? 15.525 10.361 -26.244 1.00 61.94 184 GLY A N 1
ATOM 1447 C CA . GLY A 1 184 ? 14.292 10.646 -25.519 1.00 61.94 184 GLY A CA 1
ATOM 1448 C C . GLY A 1 184 ? 13.755 9.355 -24.920 1.00 61.94 184 GLY A C 1
ATOM 1449 O O . GLY A 1 184 ? 13.594 8.363 -25.630 1.00 61.94 184 GLY A O 1
ATOM 1450 N N . GLY A 1 185 ? 13.465 9.352 -23.620 1.00 64.38 185 GLY A N 1
ATOM 1451 C CA . GLY A 1 185 ? 12.696 8.260 -23.034 1.00 64.38 185 GLY A CA 1
ATOM 1452 C C . GLY A 1 185 ? 11.304 8.198 -23.669 1.00 64.38 185 GLY A C 1
ATOM 1453 O O . GLY A 1 185 ? 10.704 9.237 -23.955 1.00 64.38 185 GLY A O 1
ATOM 1454 N N . ARG A 1 186 ? 10.802 6.987 -23.928 1.00 72.25 186 ARG A N 1
ATOM 1455 C CA . ARG A 1 186 ? 9.442 6.785 -24.439 1.00 72.25 186 ARG A CA 1
ATOM 1456 C C . ARG A 1 186 ? 8.508 6.428 -23.295 1.00 72.25 186 ARG A C 1
ATOM 1458 O O . ARG A 1 186 ? 8.889 5.733 -22.355 1.00 72.25 186 ARG A O 1
ATOM 1465 N N . ASN A 1 187 ? 7.262 6.871 -23.416 1.00 76.25 187 ASN A N 1
ATOM 1466 C CA . ASN A 1 187 ? 6.207 6.447 -22.510 1.00 76.25 187 ASN A CA 1
ATOM 1467 C C . ASN A 1 187 ? 6.046 4.938 -22.653 1.00 76.25 187 ASN A C 1
ATOM 1469 O O . ASN A 1 187 ? 5.775 4.438 -23.746 1.00 76.25 187 ASN A O 1
ATOM 1473 N N . THR A 1 188 ? 6.232 4.226 -21.551 1.00 78.12 188 THR A N 1
ATOM 1474 C CA . THR A 1 188 ? 6.167 2.767 -21.543 1.00 78.12 188 THR A CA 1
ATOM 1475 C C . THR A 1 188 ? 4.885 2.355 -20.852 1.00 78.12 188 THR A C 1
ATOM 1477 O O . THR A 1 188 ? 4.688 2.689 -19.684 1.00 78.12 188 THR A O 1
ATOM 1480 N N . GLY A 1 189 ? 4.001 1.676 -21.585 1.00 80.19 189 GLY A N 1
ATOM 1481 C CA . GLY A 1 189 ? 2.832 1.035 -20.998 1.00 80.19 189 GLY A CA 1
ATOM 1482 C C . GLY A 1 189 ? 3.283 -0.084 -20.068 1.00 80.19 189 GLY A C 1
ATOM 1483 O O . GLY A 1 189 ? 4.138 -0.886 -20.437 1.00 80.19 189 GLY A O 1
ATOM 1484 N N . LEU A 1 190 ? 2.730 -0.115 -18.863 1.00 83.94 190 LEU A N 1
ATOM 1485 C CA . LEU A 1 190 ? 3.004 -1.133 -17.861 1.00 83.94 190 LEU A CA 1
ATOM 1486 C C . LEU A 1 190 ? 1.720 -1.907 -17.599 1.00 83.94 190 LEU A C 1
ATOM 1488 O O . LEU A 1 190 ? 0.663 -1.309 -17.387 1.00 83.94 190 LEU A O 1
ATOM 1492 N N . PHE A 1 191 ? 1.823 -3.229 -17.588 1.00 87.44 191 PHE A N 1
ATOM 1493 C CA . PHE A 1 191 ? 0.751 -4.108 -17.150 1.00 87.44 191 PHE A CA 1
ATOM 1494 C C . PHE A 1 191 ? 1.309 -5.154 -16.201 1.00 87.44 191 PHE A C 1
ATOM 1496 O O . PHE A 1 191 ? 2.433 -5.633 -16.369 1.00 87.44 191 PHE A O 1
ATOM 1503 N N . GLY A 1 192 ? 0.523 -5.516 -15.201 1.00 90.44 192 GLY A N 1
ATOM 1504 C CA . GLY A 1 192 ? 0.992 -6.434 -14.194 1.00 90.44 192 GLY A CA 1
ATOM 1505 C C . GLY A 1 192 ? -0.064 -6.845 -13.193 1.00 90.44 192 GLY A C 1
ATOM 1506 O O . GLY A 1 192 ? -1.214 -6.410 -13.220 1.00 90.44 192 GLY A O 1
ATOM 1507 N N . GLY A 1 193 ? 0.372 -7.687 -12.270 1.00 90.00 193 GLY A N 1
ATOM 1508 C CA . GLY A 1 193 ? -0.389 -8.095 -11.103 1.00 90.00 193 GLY A CA 1
ATOM 1509 C C . GLY A 1 193 ? 0.486 -8.001 -9.867 1.00 90.00 193 GLY A C 1
ATOM 1510 O O . GLY A 1 193 ? 1.703 -7.866 -9.961 1.00 90.00 193 GLY A O 1
ATOM 1511 N N . GLY A 1 194 ? -0.110 -8.047 -8.693 1.00 90.94 194 GLY A N 1
ATOM 1512 C CA . GLY A 1 194 ? 0.651 -8.057 -7.460 1.00 90.94 194 GLY A CA 1
ATOM 1513 C C . GLY A 1 194 ? -0.205 -8.412 -6.273 1.00 90.94 194 GLY A C 1
ATOM 1514 O O . GLY A 1 194 ? -1.419 -8.603 -6.385 1.00 90.94 194 GLY A O 1
ATOM 1515 N N . PHE A 1 195 ? 0.460 -8.481 -5.133 1.00 90.81 195 PHE A N 1
ATOM 1516 C CA . PHE A 1 195 ? -0.202 -8.555 -3.854 1.00 90.81 195 PHE A CA 1
ATOM 1517 C C . PHE A 1 195 ? 0.400 -7.542 -2.888 1.00 90.81 195 PHE A C 1
ATOM 1519 O O . PHE A 1 195 ? 1.601 -7.263 -2.906 1.00 90.81 195 PHE A O 1
ATOM 1526 N N . ARG A 1 196 ? -0.452 -6.996 -2.026 1.00 91.31 196 ARG A N 1
ATOM 1527 C CA . ARG A 1 196 ? -0.061 -6.158 -0.895 1.00 91.31 196 ARG A CA 1
ATOM 1528 C C . ARG A 1 196 ? -0.541 -6.832 0.379 1.00 91.31 196 ARG A C 1
ATOM 1530 O O . ARG A 1 196 ? -1.705 -7.201 0.484 1.00 91.31 196 ARG A O 1
ATOM 1537 N N . VAL A 1 197 ? 0.351 -6.968 1.348 1.00 90.69 197 VAL A N 1
ATOM 1538 C CA . VAL A 1 197 ? 0.049 -7.432 2.699 1.00 90.69 197 VAL A CA 1
ATOM 1539 C C . VAL A 1 197 ? 0.238 -6.259 3.644 1.00 90.69 197 VAL A C 1
ATOM 1541 O O . VAL A 1 197 ? 1.341 -5.732 3.778 1.00 90.69 197 VAL A O 1
ATOM 1544 N N . ASN A 1 198 ? -0.830 -5.855 4.322 1.00 89.00 198 ASN A N 1
ATOM 1545 C CA . ASN A 1 198 ? -0.720 -4.898 5.418 1.00 89.00 198 ASN A CA 1
ATOM 1546 C C . ASN A 1 198 ? -0.209 -5.643 6.655 1.00 89.00 198 ASN A C 1
ATOM 1548 O O . ASN A 1 198 ? -0.948 -6.418 7.257 1.00 89.00 198 ASN A O 1
ATOM 1552 N N . VAL A 1 199 ? 1.063 -5.430 6.993 1.00 87.44 199 VAL A N 1
ATOM 1553 C CA . VAL A 1 199 ? 1.749 -6.081 8.117 1.00 87.44 199 VAL A CA 1
ATOM 1554 C C . VAL A 1 199 ? 1.246 -5.508 9.443 1.00 87.44 199 VAL A C 1
ATOM 1556 O O . VAL A 1 199 ? 0.973 -6.258 10.373 1.00 87.44 199 VAL A O 1
ATOM 1559 N N . TYR A 1 200 ? 1.060 -4.184 9.505 1.00 83.69 200 TYR A N 1
ATOM 1560 C CA . TYR A 1 200 ? 0.514 -3.488 10.672 1.00 83.69 200 TYR A CA 1
ATOM 1561 C C . TYR A 1 200 ? -0.516 -2.443 10.243 1.00 83.69 200 TYR A C 1
ATOM 1563 O O . TYR A 1 200 ? -0.169 -1.462 9.588 1.00 83.69 200 TYR A O 1
ATOM 1571 N N . LYS A 1 201 ? -1.779 -2.623 10.649 1.00 78.31 201 LYS A N 1
ATOM 1572 C CA . LYS A 1 201 ? -2.872 -1.655 10.440 1.00 78.31 201 LYS A CA 1
ATOM 1573 C C . LYS A 1 201 ? -2.918 -0.614 11.567 1.00 78.31 201 LYS A C 1
ATOM 1575 O O . LYS A 1 201 ? -3.879 -0.544 12.324 1.00 78.31 201 LYS A O 1
ATOM 1580 N N . VAL A 1 202 ? -1.862 0.181 11.689 1.00 80.38 202 VAL A N 1
ATOM 1581 C CA . VAL A 1 202 ? -1.868 1.433 12.471 1.00 80.38 202 VAL A CA 1
ATOM 1582 C C . VAL A 1 202 ? -1.789 2.620 11.506 1.00 80.38 202 VAL A C 1
ATOM 1584 O O . VAL A 1 202 ? -1.704 2.407 10.299 1.00 80.38 202 VAL A O 1
ATOM 1587 N N . ASN A 1 203 ? -1.878 3.865 11.980 1.00 81.25 203 ASN A N 1
ATOM 1588 C CA . ASN A 1 203 ? -1.540 5.034 11.163 1.00 81.25 203 ASN A CA 1
ATOM 1589 C C . ASN A 1 203 ? -0.128 5.502 11.566 1.00 81.25 203 ASN A C 1
ATOM 1591 O O . ASN A 1 203 ? 0.018 6.008 12.680 1.00 81.25 203 ASN A O 1
ATOM 1595 N N . PRO A 1 204 ? 0.905 5.311 10.726 1.00 88.31 204 PRO A N 1
ATOM 1596 C CA . PRO A 1 204 ? 0.840 4.846 9.338 1.00 88.31 204 PRO A CA 1
ATOM 1597 C C . PRO A 1 204 ? 0.774 3.314 9.197 1.00 88.31 204 PRO A C 1
ATOM 1599 O O . PRO A 1 204 ? 1.316 2.574 10.016 1.00 88.31 204 PRO A O 1
ATOM 1602 N N . THR A 1 205 ? 0.116 2.826 8.140 1.00 88.44 205 THR A N 1
ATOM 1603 C CA . THR A 1 205 ? -0.049 1.383 7.892 1.00 88.44 205 THR A CA 1
ATOM 1604 C C . THR A 1 205 ? 1.209 0.840 7.246 1.00 88.44 205 THR A C 1
ATOM 1606 O O . THR A 1 205 ? 1.585 1.299 6.173 1.00 88.44 205 THR A O 1
ATOM 1609 N N . VAL A 1 206 ? 1.855 -0.143 7.869 1.00 92.50 206 VAL A N 1
ATOM 1610 C CA . VAL A 1 206 ? 3.044 -0.792 7.302 1.00 92.50 206 VAL A CA 1
ATOM 1611 C C . VAL A 1 206 ? 2.597 -1.870 6.326 1.00 92.50 206 VAL A C 1
ATOM 1613 O O . VAL A 1 206 ? 1.803 -2.741 6.691 1.00 92.50 206 VAL A O 1
ATOM 1616 N N . PHE A 1 207 ? 3.121 -1.839 5.104 1.00 93.62 207 PHE A N 1
ATOM 1617 C CA . PHE A 1 207 ? 2.795 -2.808 4.066 1.00 93.62 207 PHE A CA 1
ATOM 1618 C C . PHE A 1 207 ? 4.042 -3.440 3.452 1.00 93.62 207 PHE A C 1
ATOM 1620 O O . PHE A 1 207 ? 5.073 -2.791 3.288 1.00 93.62 207 PHE A O 1
ATOM 1627 N N . LEU A 1 208 ? 3.902 -4.702 3.060 1.00 94.56 208 LEU A N 1
ATOM 1628 C CA . LEU A 1 20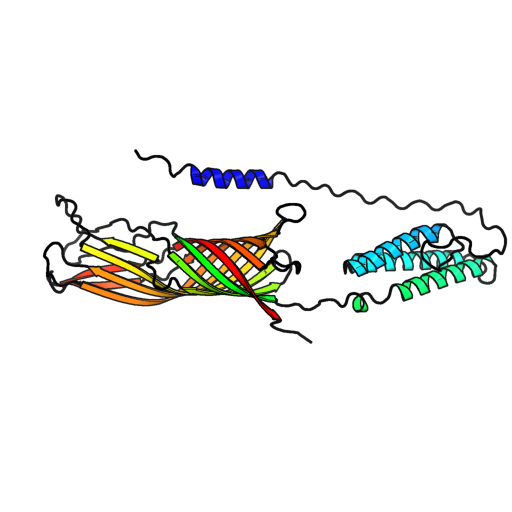8 ? 4.794 -5.406 2.151 1.00 94.56 208 LEU A CA 1
ATOM 1629 C C . LEU A 1 208 ? 4.047 -5.603 0.832 1.00 94.56 208 LEU A C 1
ATOM 1631 O O . LEU A 1 208 ? 2.923 -6.098 0.822 1.00 94.56 208 LEU A O 1
ATOM 1635 N N . GLU A 1 209 ? 4.648 -5.221 -0.282 1.00 93.81 209 GLU A N 1
ATOM 1636 C CA . GLU A 1 209 ? 4.045 -5.313 -1.607 1.00 93.81 209 GLU A CA 1
ATOM 1637 C C . GLU A 1 209 ? 5.005 -6.022 -2.553 1.00 93.81 209 GLU A C 1
ATOM 1639 O O . GLU A 1 209 ? 6.171 -5.653 -2.651 1.00 93.81 209 GLU A O 1
ATOM 1644 N N . ALA A 1 210 ? 4.516 -7.029 -3.266 1.00 94.06 210 ALA A N 1
ATOM 1645 C CA . ALA A 1 210 ? 5.248 -7.644 -4.360 1.00 94.06 210 ALA A CA 1
ATOM 1646 C C . ALA A 1 210 ? 4.414 -7.540 -5.631 1.00 94.06 210 ALA A C 1
ATOM 1648 O O . ALA A 1 210 ? 3.208 -7.798 -5.622 1.00 94.06 210 ALA A O 1
ATOM 1649 N N . ARG A 1 211 ? 5.048 -7.158 -6.737 1.00 92.12 211 ARG A N 1
ATOM 1650 C CA . ARG A 1 211 ? 4.376 -7.044 -8.034 1.00 92.12 211 ARG A CA 1
ATOM 1651 C C . ARG A 1 211 ? 5.131 -7.839 -9.079 1.00 92.12 211 ARG A C 1
ATOM 1653 O O . ARG A 1 211 ? 6.334 -8.012 -8.975 1.00 92.12 211 ARG A O 1
ATOM 1660 N N . PHE A 1 212 ? 4.424 -8.269 -10.104 1.00 92.06 212 PHE A N 1
ATOM 1661 C CA . PHE A 1 212 ? 4.971 -8.647 -11.391 1.00 92.06 212 PHE A CA 1
ATOM 1662 C C . PHE A 1 212 ? 4.508 -7.591 -12.390 1.00 92.06 212 PHE A C 1
ATOM 1664 O O . PHE A 1 212 ? 3.307 -7.375 -12.538 1.00 92.06 212 PHE A O 1
ATOM 1671 N N . GLN A 1 213 ? 5.447 -6.925 -13.049 1.00 88.50 213 GLN A N 1
ATOM 1672 C CA . GLN A 1 213 ? 5.179 -5.932 -14.083 1.00 88.50 213 GLN A CA 1
ATOM 1673 C C . GLN A 1 213 ? 5.882 -6.339 -15.375 1.00 88.50 213 GLN A C 1
ATOM 1675 O O . GLN A 1 213 ? 7.008 -6.834 -15.363 1.00 88.50 213 GLN A O 1
ATOM 1680 N N . THR A 1 214 ? 5.234 -6.113 -16.507 1.00 87.31 214 THR A N 1
ATOM 1681 C CA . THR A 1 214 ? 5.846 -6.247 -17.823 1.00 87.31 214 THR A CA 1
ATOM 1682 C C . THR A 1 214 ? 5.492 -5.038 -18.670 1.00 87.31 214 THR A C 1
ATOM 1684 O O . THR A 1 214 ? 4.387 -4.497 -18.605 1.00 87.31 214 THR A O 1
ATOM 1687 N N . ALA A 1 215 ? 6.462 -4.612 -19.470 1.00 78.25 215 ALA A N 1
ATOM 1688 C CA . ALA A 1 215 ? 6.252 -3.636 -20.525 1.00 78.25 215 ALA A CA 1
ATOM 1689 C C . ALA A 1 215 ? 5.924 -4.313 -21.869 1.00 78.25 215 ALA A C 1
ATOM 1691 O O . ALA A 1 215 ? 5.913 -3.646 -22.899 1.00 78.25 215 ALA A O 1
ATOM 1692 N N . PHE A 1 216 ? 5.729 -5.640 -21.896 1.00 74.62 216 PHE A N 1
ATOM 1693 C CA . PHE A 1 216 ? 5.583 -6.444 -23.117 1.00 74.62 216 PHE A CA 1
ATOM 1694 C C . PHE A 1 216 ? 6.711 -6.203 -24.136 1.00 74.62 216 PHE A C 1
ATOM 1696 O O . PHE A 1 216 ? 6.489 -6.169 -25.345 1.00 74.62 216 PHE A O 1
ATOM 1703 N N . GLY A 1 217 ? 7.936 -5.981 -23.644 1.00 70.38 217 GLY A N 1
ATOM 1704 C CA . GLY A 1 217 ? 9.088 -5.667 -24.489 1.00 70.38 217 GLY A CA 1
ATOM 1705 C C . GLY A 1 217 ? 9.010 -4.294 -25.165 1.00 70.38 217 GLY A C 1
ATOM 1706 O O . GLY A 1 217 ? 9.736 -4.055 -26.138 1.00 70.38 217 GLY A O 1
ATOM 1707 N N . ALA A 1 218 ? 8.143 -3.396 -24.686 1.00 75.50 218 ALA A N 1
ATOM 1708 C CA . ALA A 1 218 ? 8.120 -2.017 -25.136 1.00 75.50 218 ALA A CA 1
ATOM 1709 C C . ALA A 1 218 ? 9.461 -1.329 -24.812 1.00 75.50 218 ALA A C 1
ATOM 1711 O O . ALA A 1 218 ? 10.087 -1.601 -23.779 1.00 75.50 218 ALA A O 1
ATOM 1712 N N . PRO A 1 219 ? 9.933 -0.451 -25.710 1.00 76.25 219 PRO A N 1
ATOM 1713 C CA . PRO A 1 219 ? 11.187 0.252 -25.515 1.00 76.25 219 PRO A CA 1
ATOM 1714 C C . PRO A 1 219 ? 11.050 1.276 -24.387 1.00 76.25 219 PRO A C 1
ATOM 1716 O O . PRO A 1 219 ? 10.352 2.277 -24.543 1.00 76.25 219 PRO A O 1
ATOM 1719 N N . SER A 1 220 ? 11.748 1.036 -23.274 1.00 72.94 220 SER A N 1
ATOM 1720 C CA . SER A 1 220 ? 11.835 1.992 -22.164 1.00 72.94 220 SER A CA 1
ATOM 1721 C C . SER A 1 220 ? 12.729 3.175 -22.519 1.00 72.94 220 SER A C 1
ATOM 1723 O O . SER A 1 220 ? 12.498 4.310 -22.097 1.00 72.94 220 SER A O 1
ATOM 1725 N N . PHE A 1 221 ? 13.733 2.920 -23.356 1.00 74.12 221 PHE A N 1
ATOM 1726 C CA . PHE A 1 221 ? 14.666 3.924 -23.826 1.00 74.12 221 PHE A CA 1
ATOM 1727 C C . PHE A 1 221 ? 15.089 3.629 -25.262 1.00 74.12 221 PHE A C 1
ATOM 1729 O O . PHE A 1 221 ? 15.525 2.521 -25.565 1.00 74.12 221 PHE A O 1
ATOM 1736 N N . GLN A 1 222 ? 14.988 4.628 -26.138 1.00 81.00 222 GLN A N 1
ATOM 1737 C CA . GLN A 1 222 ? 15.473 4.556 -27.513 1.00 81.00 222 GLN A CA 1
ATOM 1738 C C . GLN A 1 222 ? 16.331 5.788 -27.790 1.00 81.00 222 GLN A C 1
ATOM 1740 O O . GLN A 1 222 ? 15.875 6.925 -27.653 1.00 81.00 222 GLN A O 1
ATOM 1745 N N . GLN A 1 223 ? 17.575 5.562 -28.193 1.00 79.12 223 GLN A N 1
ATOM 1746 C CA . GLN A 1 223 ? 18.497 6.614 -28.587 1.00 79.12 223 GLN A CA 1
ATOM 1747 C C . GLN A 1 223 ? 19.054 6.287 -29.963 1.00 79.12 223 GLN A C 1
ATOM 1749 O O . GLN A 1 223 ? 19.772 5.309 -30.142 1.00 79.12 223 GLN A O 1
ATOM 1754 N N . THR A 1 224 ? 18.728 7.122 -30.940 1.00 79.19 224 THR A N 1
ATOM 1755 C CA . THR A 1 224 ? 19.342 7.070 -32.265 1.00 79.19 224 THR A CA 1
ATOM 1756 C C . THR A 1 224 ? 20.700 7.761 -32.235 1.00 79.19 224 THR A C 1
ATOM 1758 O O . THR A 1 224 ? 20.856 8.782 -31.562 1.00 79.19 224 THR A O 1
ATOM 1761 N N . PHE A 1 225 ? 21.665 7.251 -32.991 1.00 74.12 225 PHE A N 1
ATOM 1762 C CA . PHE A 1 225 ? 22.979 7.866 -33.153 1.00 74.12 225 PHE A CA 1
ATOM 1763 C C . PHE A 1 225 ? 23.349 8.003 -34.634 1.00 74.12 225 PHE A C 1
ATOM 1765 O O . PHE A 1 225 ? 22.862 7.274 -35.502 1.00 74.12 225 PHE A O 1
ATOM 1772 N N . GLY A 1 226 ? 24.177 9.007 -34.914 1.00 70.19 226 GLY A N 1
ATOM 1773 C CA . GLY A 1 226 ? 24.596 9.422 -36.249 1.00 70.19 226 GLY A CA 1
ATOM 1774 C C . GLY A 1 226 ? 26.037 9.933 -36.229 1.00 70.19 226 GLY A C 1
ATOM 1775 O O . GLY A 1 226 ? 26.567 10.239 -35.162 1.00 70.19 226 GLY A O 1
ATOM 1776 N N . LEU A 1 227 ? 26.687 10.021 -37.392 1.00 62.66 227 LEU A N 1
ATOM 1777 C CA . LEU A 1 227 ? 28.012 10.632 -37.498 1.00 62.66 227 LEU A CA 1
ATOM 1778 C C . LEU A 1 227 ? 27.823 12.152 -37.517 1.00 62.66 227 LEU A C 1
ATOM 1780 O O . LEU A 1 227 ? 27.251 12.699 -38.457 1.00 62.66 227 LEU A O 1
ATOM 1784 N N . SER A 1 228 ? 28.292 12.846 -36.481 1.00 56.16 228 SER A N 1
ATOM 1785 C CA . SER A 1 228 ? 28.378 14.311 -36.468 1.00 56.16 228 SER A CA 1
ATOM 1786 C C . SER A 1 228 ? 29.783 14.748 -36.878 1.00 56.16 228 SER A C 1
ATOM 1788 O O . SER A 1 228 ? 30.611 15.061 -36.025 1.00 56.16 228 SER A O 1
ATOM 1790 N N . GLY A 1 229 ? 30.072 14.739 -38.178 1.00 55.03 229 GLY A N 1
ATOM 1791 C CA . GLY A 1 229 ? 31.302 15.327 -38.711 1.00 55.03 229 GLY A CA 1
ATOM 1792 C C . GLY A 1 229 ? 31.158 16.838 -38.919 1.00 55.03 229 GLY A C 1
ATOM 1793 O O . GLY A 1 229 ? 30.107 17.310 -39.356 1.00 55.03 229 GLY A O 1
ATOM 1794 N N . PHE A 1 230 ? 32.217 17.602 -38.638 1.00 43.78 230 PHE A N 1
ATOM 1795 C CA . PHE A 1 230 ? 32.297 19.034 -38.951 1.00 43.78 230 PHE A CA 1
ATOM 1796 C C . PHE A 1 230 ? 32.127 19.231 -40.472 1.00 43.78 230 PHE A C 1
ATOM 1798 O O . PHE A 1 230 ? 33.002 18.861 -41.249 1.00 43.78 230 PHE A O 1
ATOM 1805 N N . GLY A 1 231 ? 30.983 19.774 -40.904 1.00 56.78 231 GLY A N 1
ATOM 1806 C CA . GLY A 1 231 ? 30.706 20.099 -42.311 1.00 56.78 231 GLY A CA 1
ATOM 1807 C C . GLY A 1 231 ? 29.897 19.071 -43.113 1.00 56.78 231 GLY A C 1
ATOM 1808 O O . GLY A 1 231 ? 29.576 19.347 -44.267 1.00 56.78 231 GLY A O 1
ATOM 1809 N N . ALA A 1 232 ? 29.512 17.927 -42.536 1.00 55.56 232 ALA A N 1
ATOM 1810 C CA . ALA A 1 232 ? 28.577 17.018 -43.199 1.00 55.56 232 ALA A CA 1
ATOM 1811 C C . ALA A 1 232 ? 27.129 17.533 -43.031 1.00 55.56 232 ALA A C 1
ATOM 1813 O O . ALA A 1 232 ? 26.750 17.905 -41.915 1.00 55.56 232 ALA A O 1
ATOM 1814 N N . PRO A 1 233 ? 26.297 17.567 -44.094 1.00 59.69 233 PRO A N 1
ATOM 1815 C CA . PRO A 1 233 ? 24.866 17.842 -43.945 1.00 59.69 233 PRO A CA 1
ATOM 1816 C C . PRO A 1 233 ? 24.278 16.836 -42.955 1.00 59.69 233 PRO A C 1
ATOM 1818 O O . PRO A 1 233 ? 24.746 15.703 -42.933 1.00 59.69 233 PRO A O 1
ATOM 1821 N N . ALA A 1 234 ? 23.298 17.241 -42.137 1.00 61.03 234 ALA A N 1
ATOM 1822 C CA . ALA A 1 234 ? 22.681 16.395 -41.110 1.00 61.03 234 ALA A CA 1
ATOM 1823 C C . ALA A 1 234 ? 22.304 15.019 -41.688 1.00 61.03 234 ALA A C 1
ATOM 1825 O O . ALA A 1 234 ? 21.261 14.866 -42.324 1.00 61.03 234 ALA A O 1
ATOM 1826 N N . GLN A 1 235 ? 23.192 14.037 -41.527 1.00 60.06 235 GLN A N 1
ATOM 1827 C CA . GLN A 1 235 ? 22.976 12.708 -42.070 1.00 60.06 235 GLN A CA 1
ATOM 1828 C C . GLN A 1 235 ? 21.916 12.025 -41.215 1.00 60.06 235 GLN A C 1
ATOM 1830 O O . GLN A 1 235 ? 21.849 12.230 -39.998 1.00 60.06 235 GLN A O 1
ATOM 1835 N N . ALA A 1 236 ? 21.064 11.235 -41.866 1.00 64.62 236 ALA A N 1
ATOM 1836 C CA . ALA A 1 236 ? 20.088 10.413 -41.170 1.00 64.62 236 ALA A CA 1
ATOM 1837 C C . ALA A 1 236 ? 20.800 9.555 -40.102 1.00 64.62 236 ALA A C 1
ATOM 1839 O O . ALA A 1 236 ? 21.927 9.108 -40.339 1.00 64.62 236 ALA A O 1
ATOM 1840 N N . PRO A 1 237 ? 20.180 9.335 -38.927 1.00 67.38 237 PRO A N 1
ATOM 1841 C CA . PRO A 1 237 ? 20.732 8.424 -37.933 1.00 67.38 237 PRO A CA 1
ATOM 1842 C C . PRO A 1 237 ? 20.983 7.064 -38.586 1.00 67.38 237 PRO A C 1
ATOM 1844 O O . PRO A 1 237 ? 20.109 6.530 -39.268 1.00 67.38 237 PRO A O 1
ATOM 1847 N N . PHE A 1 238 ? 22.186 6.530 -38.400 1.00 77.19 238 PHE A N 1
ATOM 1848 C CA . PHE A 1 238 ? 22.608 5.276 -39.024 1.00 77.19 238 PHE A CA 1
ATOM 1849 C C . PHE A 1 238 ? 22.453 4.090 -38.057 1.00 77.19 238 PHE A C 1
ATOM 1851 O O . PHE A 1 238 ? 22.509 2.937 -38.470 1.00 77.19 238 PHE A O 1
ATOM 1858 N N . GLY A 1 239 ? 22.192 4.349 -36.771 1.00 80.44 239 GLY A N 1
ATOM 1859 C CA . GLY A 1 239 ? 21.903 3.306 -35.794 1.00 80.44 239 GLY A CA 1
ATOM 1860 C C . GLY A 1 239 ? 21.053 3.764 -34.613 1.00 80.44 239 GLY A C 1
ATOM 1861 O O . GLY A 1 239 ? 20.762 4.949 -34.429 1.00 80.44 239 GLY A O 1
ATOM 1862 N N . GLU A 1 240 ? 20.649 2.795 -33.801 1.00 84.81 240 GLU A N 1
ATOM 1863 C CA . GLU A 1 240 ? 19.905 2.967 -32.562 1.00 84.81 240 GLU A CA 1
ATOM 1864 C C . GLU A 1 240 ? 20.424 2.053 -31.445 1.00 84.81 240 GLU A C 1
ATOM 1866 O O . GLU A 1 240 ? 20.781 0.895 -31.663 1.00 84.81 240 GLU A O 1
ATOM 1871 N N . SER A 1 241 ? 20.471 2.591 -30.227 1.00 84.69 241 SER A N 1
ATOM 1872 C CA . SER A 1 241 ? 20.529 1.803 -28.999 1.00 84.69 241 SER A CA 1
ATOM 1873 C C . SER A 1 241 ? 19.147 1.799 -28.381 1.00 84.69 241 SER A C 1
ATOM 1875 O O . SER A 1 241 ? 18.506 2.844 -28.220 1.00 84.69 241 SER A O 1
ATOM 1877 N N . LEU A 1 242 ? 18.700 0.611 -28.023 1.00 87.06 242 LEU A N 1
ATOM 1878 C CA . LEU A 1 242 ? 17.383 0.363 -27.491 1.00 87.06 242 LEU A CA 1
ATOM 1879 C C . LEU A 1 242 ? 17.521 -0.416 -26.195 1.00 87.06 242 LEU A C 1
ATOM 1881 O O . LEU A 1 242 ? 18.176 -1.453 -26.160 1.00 87.06 242 LEU A O 1
ATOM 1885 N N . VAL A 1 243 ? 16.872 0.063 -25.142 1.00 85.75 243 VAL A N 1
ATOM 1886 C CA . VAL A 1 243 ? 16.687 -0.691 -23.905 1.00 85.75 243 VAL A CA 1
ATOM 1887 C C . VAL A 1 243 ? 15.216 -1.068 -23.812 1.00 85.75 243 VAL A C 1
ATOM 1889 O O . VAL A 1 243 ? 14.332 -0.213 -23.906 1.00 85.75 243 VAL A O 1
ATOM 1892 N N . ARG A 1 244 ? 14.954 -2.364 -23.657 1.00 88.62 244 ARG A N 1
ATOM 1893 C CA . ARG A 1 244 ? 13.619 -2.935 -23.465 1.00 88.62 244 ARG A CA 1
ATOM 1894 C C . ARG A 1 244 ? 13.542 -3.580 -22.098 1.00 88.62 244 ARG A C 1
ATOM 1896 O O . ARG A 1 244 ? 14.409 -4.376 -21.743 1.00 88.62 244 ARG A O 1
ATOM 1903 N N . GLU A 1 245 ? 12.497 -3.259 -21.349 1.00 85.44 245 GLU A N 1
ATOM 1904 C CA . GLU A 1 245 ? 12.167 -3.991 -20.131 1.00 85.44 245 GLU A CA 1
ATOM 1905 C C . GLU A 1 245 ? 11.299 -5.191 -20.509 1.00 85.44 245 GLU A C 1
ATOM 1907 O O . GLU A 1 245 ? 10.222 -5.042 -21.089 1.00 85.44 245 GLU A O 1
ATOM 1912 N N . ASN A 1 246 ? 11.791 -6.394 -20.223 1.00 90.44 246 ASN A N 1
ATOM 1913 C CA . ASN A 1 246 ? 11.064 -7.621 -20.518 1.00 90.44 246 ASN A CA 1
ATOM 1914 C C . ASN A 1 246 ? 10.051 -7.884 -19.397 1.00 90.44 246 ASN A C 1
ATOM 1916 O O . ASN A 1 246 ? 8.851 -8.017 -19.645 1.00 90.44 246 ASN A O 1
ATOM 1920 N N . TRP A 1 247 ? 10.533 -7.893 -18.154 1.00 92.00 247 TRP A N 1
ATOM 1921 C CA . TRP A 1 247 ? 9.722 -8.033 -16.947 1.00 92.00 247 TRP A CA 1
ATOM 1922 C C . TRP A 1 247 ? 10.450 -7.457 -15.728 1.00 92.00 247 TRP A C 1
ATOM 1924 O O . TRP A 1 247 ? 11.675 -7.327 -15.725 1.00 92.00 247 TRP A O 1
ATOM 1934 N N . GLY A 1 248 ? 9.690 -7.147 -14.682 1.00 91.25 248 GLY A N 1
ATOM 1935 C CA . GLY A 1 248 ? 10.183 -6.677 -13.396 1.00 91.25 248 GLY A CA 1
ATOM 1936 C C . GLY A 1 248 ? 9.359 -7.240 -12.243 1.00 91.25 248 GLY A C 1
ATOM 1937 O O . GLY A 1 248 ? 8.145 -7.406 -12.353 1.00 91.25 248 GLY A O 1
ATOM 1938 N N . ILE A 1 249 ? 10.022 -7.532 -11.128 1.00 93.88 249 ILE A N 1
ATOM 1939 C CA . ILE A 1 249 ? 9.402 -7.978 -9.882 1.00 93.88 249 ILE A CA 1
ATOM 1940 C C . ILE A 1 249 ? 9.857 -7.045 -8.757 1.00 93.88 249 ILE A C 1
ATOM 1942 O O . ILE A 1 249 ? 10.892 -7.297 -8.133 1.00 93.88 249 ILE A O 1
ATOM 1946 N N . PRO A 1 250 ? 9.151 -5.927 -8.520 1.00 91.94 250 PRO A N 1
ATOM 1947 C CA . PRO A 1 250 ? 9.401 -5.091 -7.355 1.00 91.94 250 PRO A CA 1
ATOM 1948 C C . PRO A 1 250 ? 8.887 -5.773 -6.084 1.00 91.94 250 PRO A C 1
ATOM 1950 O O . PRO A 1 250 ? 7.743 -6.225 -6.030 1.00 91.94 250 PRO A O 1
ATOM 1953 N N . ILE A 1 251 ? 9.738 -5.800 -5.062 1.00 95.00 251 ILE A N 1
ATOM 1954 C CA . ILE A 1 251 ? 9.446 -6.214 -3.691 1.00 95.00 251 ILE A CA 1
ATOM 1955 C C . ILE A 1 251 ? 9.695 -4.994 -2.811 1.00 95.00 251 ILE A C 1
ATOM 1957 O O . ILE A 1 251 ? 10.829 -4.531 -2.673 1.00 95.00 251 ILE A O 1
ATOM 1961 N N . LEU A 1 252 ? 8.623 -4.451 -2.252 1.00 95.31 252 LEU A N 1
ATOM 1962 C CA . LEU A 1 252 ? 8.587 -3.147 -1.611 1.00 95.31 252 LEU A CA 1
ATOM 1963 C C . LEU A 1 252 ? 8.105 -3.280 -0.174 1.00 95.31 252 LEU A C 1
ATOM 1965 O O . LEU A 1 252 ? 7.108 -3.942 0.101 1.00 95.31 252 LEU A O 1
ATOM 1969 N N . LEU A 1 253 ? 8.785 -2.587 0.726 1.00 96.31 253 LEU A N 1
ATOM 1970 C CA . LEU A 1 253 ? 8.348 -2.348 2.089 1.00 96.31 253 LEU A CA 1
ATOM 1971 C C . LEU A 1 253 ? 8.040 -0.860 2.220 1.00 96.31 253 LEU A C 1
ATOM 1973 O O . LEU A 1 253 ? 8.834 -0.007 1.815 1.00 96.31 253 LEU A O 1
ATOM 1977 N N . GLY A 1 254 ? 6.886 -0.535 2.783 1.00 95.38 254 GLY A N 1
ATOM 1978 C CA . GLY A 1 254 ? 6.476 0.851 2.883 1.00 95.38 254 GLY A CA 1
ATOM 1979 C C . GLY A 1 254 ? 5.488 1.128 3.989 1.00 95.38 254 GLY A C 1
ATOM 1980 O O . GLY A 1 254 ? 5.083 0.252 4.754 1.00 95.38 254 GLY A O 1
ATOM 1981 N N . THR A 1 255 ? 5.120 2.399 4.056 1.00 95.31 255 THR A N 1
ATOM 1982 C CA . THR A 1 255 ? 4.104 2.909 4.963 1.00 95.31 255 THR A CA 1
ATOM 1983 C C . THR A 1 255 ? 3.078 3.716 4.182 1.00 95.31 255 THR A C 1
ATOM 1985 O O . THR A 1 255 ? 3.445 4.487 3.297 1.00 95.31 255 THR A O 1
ATOM 1988 N N . THR A 1 256 ? 1.801 3.538 4.504 1.00 93.94 256 THR A N 1
ATOM 1989 C CA . THR A 1 256 ? 0.691 4.335 3.977 1.00 93.94 256 THR A CA 1
ATOM 1990 C C . THR A 1 256 ? 0.180 5.256 5.077 1.00 93.94 256 THR A C 1
ATOM 1992 O O . THR A 1 256 ? -0.260 4.795 6.130 1.00 93.94 256 THR A O 1
ATOM 1995 N N . TRP A 1 257 ? 0.226 6.559 4.831 1.00 92.62 257 TRP A N 1
ATOM 1996 C CA . TRP A 1 257 ? -0.249 7.601 5.733 1.00 92.62 257 TRP A CA 1
ATOM 1997 C C . TRP A 1 257 ? -1.608 8.089 5.246 1.00 92.62 257 TRP A C 1
ATOM 1999 O O . TRP A 1 257 ? -1.748 8.452 4.080 1.00 92.62 257 TRP A O 1
ATOM 2009 N N . SER A 1 258 ? -2.611 8.116 6.122 1.00 88.62 258 SER A N 1
ATOM 2010 C CA . SER A 1 258 ? -3.896 8.732 5.778 1.00 88.62 258 SER A CA 1
ATOM 2011 C C . SER A 1 258 ? -3.761 10.253 5.829 1.00 88.62 258 SER A C 1
ATOM 2013 O O . SER A 1 258 ? -3.445 10.808 6.880 1.00 88.62 258 SER A O 1
ATOM 2015 N N . LEU A 1 259 ? -4.004 10.928 4.705 1.00 88.00 259 LEU A N 1
ATOM 2016 C CA . LEU A 1 259 ? -4.009 12.391 4.596 1.00 88.00 259 LEU A CA 1
ATOM 2017 C C . LEU A 1 259 ? -5.397 13.004 4.857 1.00 88.00 259 LEU A C 1
ATOM 2019 O O . LEU A 1 259 ? -5.576 14.210 4.707 1.00 88.00 259 LEU A O 1
ATOM 2023 N N . GLY A 1 260 ? -6.377 12.184 5.247 1.00 84.25 260 GLY A N 1
ATOM 2024 C CA . GLY A 1 260 ? -7.768 12.589 5.444 1.00 84.25 260 GLY A CA 1
ATOM 2025 C C . GLY A 1 260 ? -8.687 12.141 4.309 1.00 84.25 260 GLY A C 1
ATOM 2026 O O . GLY A 1 260 ? -8.259 11.512 3.340 1.00 84.25 260 GLY A O 1
ATOM 2027 N N . THR A 1 261 ? -9.978 12.428 4.451 1.00 81.81 261 THR A N 1
ATOM 2028 C CA . THR A 1 261 ? -11.011 12.062 3.476 1.00 81.81 261 THR A CA 1
ATOM 2029 C C . THR A 1 261 ? -11.285 13.207 2.508 1.00 81.81 261 THR A C 1
ATOM 2031 O O . THR A 1 261 ? -11.280 14.380 2.887 1.00 81.81 261 THR A O 1
ATOM 2034 N N . LEU A 1 262 ? -11.575 12.882 1.247 1.00 76.44 262 LEU A N 1
ATOM 2035 C CA . LEU A 1 262 ? -12.035 13.860 0.256 1.00 76.44 262 LEU A CA 1
ATOM 2036 C C . LEU A 1 262 ? -13.506 14.247 0.509 1.00 76.44 262 LEU A C 1
ATOM 2038 O O . LEU A 1 262 ? -14.405 13.887 -0.246 1.00 76.44 262 LEU A O 1
ATOM 2042 N N . GLY A 1 263 ? -13.759 14.959 1.608 1.00 75.31 263 GLY A N 1
ATOM 2043 C CA . GLY A 1 263 ? -15.095 15.344 2.077 1.00 75.31 263 GLY A CA 1
ATOM 2044 C C . GLY A 1 263 ? -15.644 14.431 3.180 1.00 75.31 263 GLY A C 1
ATOM 2045 O O . GLY A 1 263 ? -15.028 13.434 3.551 1.00 75.31 263 GLY A O 1
ATOM 2046 N N . ALA A 1 264 ? -16.827 14.768 3.709 1.00 70.44 264 ALA A N 1
ATOM 2047 C CA . ALA A 1 264 ? -17.419 14.114 4.888 1.00 70.44 264 ALA A CA 1
ATOM 2048 C C . ALA A 1 264 ? -17.718 12.611 4.713 1.00 70.44 264 ALA A C 1
ATOM 2050 O O . ALA A 1 264 ? -17.880 11.894 5.695 1.00 70.44 264 ALA A O 1
ATOM 2051 N N . ARG A 1 265 ? -17.809 12.136 3.466 1.00 69.94 265 ARG A N 1
ATOM 2052 C CA . ARG A 1 265 ? -18.007 10.721 3.100 1.00 69.94 265 ARG A CA 1
ATOM 2053 C C . ARG A 1 265 ? -17.074 10.271 1.974 1.00 69.94 265 ARG A C 1
ATOM 2055 O O . ARG A 1 265 ? -17.326 9.259 1.331 1.00 69.94 265 ARG A O 1
ATOM 2062 N N . GLY A 1 266 ? -16.055 11.072 1.674 1.00 68.44 266 GLY A N 1
ATOM 2063 C CA . GLY A 1 266 ? -15.144 10.773 0.581 1.00 68.44 266 GLY A CA 1
ATOM 2064 C C . GLY A 1 266 ? -14.132 9.701 0.955 1.00 68.44 266 GLY A C 1
ATOM 2065 O O . GLY A 1 266 ? -13.893 9.453 2.140 1.00 68.44 266 GLY A O 1
ATOM 2066 N N . PRO A 1 267 ? -13.484 9.095 -0.044 1.00 74.31 267 PRO A N 1
ATOM 2067 C CA . PRO A 1 267 ? -12.412 8.158 0.219 1.00 74.31 267 PRO A CA 1
ATOM 2068 C C . PRO A 1 267 ? -11.223 8.825 0.911 1.00 74.31 267 PRO A C 1
ATOM 2070 O O . PRO A 1 267 ? -10.945 10.011 0.705 1.00 74.31 267 PRO A O 1
ATOM 2073 N N . ALA A 1 268 ? -10.512 8.042 1.723 1.00 79.50 268 ALA A N 1
ATOM 2074 C CA . ALA A 1 268 ? -9.286 8.481 2.372 1.00 79.50 268 ALA A CA 1
ATOM 2075 C C . ALA A 1 268 ? -8.144 8.563 1.350 1.00 79.50 268 ALA A C 1
ATOM 2077 O O . ALA A 1 268 ? -7.803 7.566 0.713 1.00 79.50 268 ALA A O 1
ATOM 2078 N N . LEU A 1 269 ? -7.541 9.741 1.208 1.00 86.06 269 LEU A N 1
ATOM 2079 C CA . LEU A 1 269 ? -6.325 9.918 0.424 1.00 86.06 269 LEU A CA 1
ATOM 2080 C C . LEU A 1 269 ? -5.150 9.305 1.196 1.00 86.06 269 LEU A C 1
ATOM 2082 O O . LEU A 1 269 ? -4.884 9.686 2.334 1.00 86.06 269 LEU A O 1
ATOM 2086 N N . GLY A 1 270 ? -4.444 8.362 0.577 1.00 89.56 270 GLY A N 1
ATOM 2087 C CA . GLY A 1 270 ? -3.248 7.738 1.135 1.00 89.56 270 GLY A CA 1
ATOM 2088 C C . GLY A 1 270 ? -1.969 8.316 0.534 1.00 89.56 270 GLY A C 1
ATOM 2089 O O . GLY A 1 270 ? -1.873 8.461 -0.684 1.00 89.56 270 GLY A O 1
ATOM 2090 N N . LEU A 1 271 ? -0.974 8.599 1.373 1.00 93.69 271 LEU A N 1
ATOM 2091 C CA . LEU A 1 271 ? 0.409 8.837 0.965 1.00 93.69 271 LEU A CA 1
ATOM 2092 C C . LEU A 1 271 ? 1.240 7.586 1.251 1.00 93.69 271 LEU A C 1
ATOM 2094 O O . LEU A 1 271 ? 1.466 7.232 2.405 1.00 93.69 271 LEU A O 1
ATOM 2098 N N . ASP A 1 272 ? 1.708 6.938 0.195 1.00 92.88 272 ASP A N 1
ATOM 2099 C CA . ASP A 1 272 ? 2.622 5.808 0.256 1.00 92.88 272 ASP A CA 1
ATOM 2100 C C . ASP A 1 272 ? 4.070 6.315 0.228 1.00 92.88 272 ASP A C 1
ATOM 2102 O O . ASP A 1 272 ? 4.474 7.022 -0.695 1.00 92.88 272 ASP A O 1
ATOM 2106 N N . ILE A 1 273 ? 4.870 5.909 1.211 1.00 93.81 273 ILE A N 1
ATOM 2107 C CA . ILE A 1 273 ? 6.329 6.069 1.222 1.00 93.81 273 ILE A CA 1
ATOM 2108 C C . ILE A 1 273 ? 6.923 4.671 1.283 1.00 93.81 273 ILE A C 1
ATOM 2110 O O . ILE A 1 273 ? 6.629 3.926 2.220 1.00 93.81 273 ILE A O 1
ATOM 2114 N N . TYR A 1 274 ? 7.734 4.294 0.298 1.00 95.56 274 TYR A N 1
ATOM 2115 C CA . TYR A 1 274 ? 8.241 2.927 0.201 1.00 95.56 274 TYR A CA 1
ATOM 2116 C C . TYR A 1 274 ? 9.652 2.847 -0.365 1.00 95.56 274 TYR A C 1
ATOM 2118 O O . TYR A 1 274 ? 10.119 3.712 -1.109 1.00 95.56 274 TYR A O 1
ATOM 2126 N N . GLY A 1 275 ? 10.317 1.754 -0.013 1.00 95.00 275 GLY A N 1
ATOM 2127 C CA . GLY A 1 275 ? 11.609 1.361 -0.543 1.00 95.00 275 GLY A CA 1
ATOM 2128 C C . GLY A 1 275 ? 11.692 -0.151 -0.688 1.00 95.00 275 GLY A C 1
ATOM 2129 O O . GLY A 1 275 ? 10.912 -0.897 -0.100 1.00 95.00 275 GLY A O 1
ATOM 2130 N N . GLY A 1 276 ? 12.633 -0.624 -1.489 1.00 94.75 276 GLY A N 1
ATOM 2131 C CA . GLY A 1 276 ? 12.820 -2.048 -1.691 1.00 94.75 276 GLY A CA 1
ATOM 2132 C C . GLY A 1 276 ? 13.768 -2.355 -2.830 1.00 94.75 276 GLY A C 1
ATOM 2133 O O . GLY A 1 276 ? 14.670 -1.577 -3.148 1.00 94.75 276 GLY A O 1
ATOM 2134 N N . ILE A 1 277 ? 13.549 -3.510 -3.442 1.00 94.31 277 ILE A N 1
ATOM 2135 C CA . ILE A 1 277 ? 14.352 -4.007 -4.554 1.00 94.31 277 ILE A CA 1
ATOM 2136 C C . ILE A 1 277 ? 13.443 -4.367 -5.719 1.00 94.31 277 ILE A C 1
ATOM 2138 O O . ILE A 1 277 ? 12.339 -4.867 -5.525 1.00 94.31 277 ILE A O 1
ATOM 2142 N N . THR A 1 278 ? 13.922 -4.148 -6.935 1.00 91.38 278 THR A N 1
ATOM 2143 C CA . THR A 1 278 ? 13.277 -4.625 -8.153 1.00 91.38 278 THR A CA 1
ATOM 2144 C C . THR A 1 278 ? 14.192 -5.623 -8.826 1.00 91.38 278 THR A C 1
ATOM 2146 O O . THR A 1 278 ? 15.327 -5.302 -9.165 1.00 91.38 278 THR A O 1
ATOM 2149 N N . ILE A 1 279 ? 13.698 -6.842 -9.022 1.00 93.19 279 ILE A N 1
ATOM 2150 C CA . ILE A 1 279 ? 14.375 -7.836 -9.850 1.00 93.19 279 ILE A CA 1
ATOM 2151 C C . ILE A 1 279 ? 13.877 -7.621 -11.273 1.00 93.19 279 ILE A C 1
ATOM 2153 O O . ILE A 1 279 ? 12.715 -7.899 -11.555 1.00 93.19 279 ILE A O 1
ATOM 2157 N N . ALA A 1 280 ? 14.715 -7.093 -12.155 1.00 90.19 280 ALA A N 1
ATOM 2158 C CA . ALA A 1 280 ? 14.319 -6.756 -13.517 1.00 90.19 280 ALA A CA 1
ATOM 2159 C C . ALA A 1 280 ? 15.110 -7.567 -14.535 1.00 90.19 280 ALA A C 1
ATOM 2161 O O . ALA A 1 280 ? 16.318 -7.750 -14.397 1.00 90.19 280 ALA A O 1
ATOM 2162 N N . ASN A 1 281 ? 14.435 -7.999 -15.595 1.00 92.44 281 ASN A N 1
ATOM 2163 C CA . ASN A 1 281 ? 15.073 -8.493 -16.801 1.00 92.44 281 ASN A CA 1
ATOM 2164 C C . ASN A 1 281 ? 14.862 -7.493 -17.928 1.00 92.44 281 ASN A C 1
ATOM 2166 O O . ASN A 1 281 ? 13.742 -7.066 -18.224 1.00 92.44 281 ASN A O 1
ATOM 2170 N N . TRP A 1 282 ? 15.955 -7.127 -18.570 1.00 89.88 282 TRP A N 1
ATOM 2171 C CA . TRP A 1 282 ? 15.950 -6.134 -19.622 1.00 89.88 282 TRP A CA 1
ATOM 2172 C C . TRP A 1 282 ? 16.981 -6.480 -20.679 1.00 89.88 282 TRP A C 1
ATOM 2174 O O . TRP A 1 282 ? 17.893 -7.280 -20.477 1.00 89.88 282 TRP A O 1
ATOM 2184 N N . THR A 1 283 ? 16.789 -5.900 -21.851 1.00 90.81 283 THR A N 1
ATOM 2185 C CA . THR A 1 283 ? 17.604 -6.155 -23.026 1.00 90.81 283 THR A CA 1
ATOM 2186 C C . THR A 1 283 ? 18.088 -4.838 -23.585 1.00 90.81 283 THR A C 1
ATOM 2188 O O . THR A 1 283 ? 17.275 -3.975 -23.909 1.00 90.81 283 THR A O 1
ATOM 2191 N N . GLN A 1 284 ? 19.401 -4.700 -23.714 1.00 89.88 284 GLN A N 1
ATOM 2192 C CA . GLN A 1 284 ? 20.019 -3.652 -24.505 1.00 89.88 284 GLN A CA 1
ATOM 2193 C C . GLN A 1 284 ? 20.338 -4.218 -25.882 1.00 89.88 284 GLN A C 1
ATOM 2195 O O . GLN A 1 284 ? 21.020 -5.235 -25.985 1.00 89.88 284 GLN A O 1
ATOM 2200 N N . SER A 1 285 ? 19.864 -3.567 -26.935 1.00 90.44 285 SER A N 1
ATOM 2201 C CA . SER A 1 285 ? 20.256 -3.865 -28.308 1.00 90.44 285 SER A CA 1
ATOM 2202 C C . SER A 1 285 ? 20.870 -2.637 -28.953 1.00 90.44 285 SER A C 1
ATOM 2204 O O . SER A 1 285 ? 20.378 -1.525 -28.773 1.00 90.44 285 SER A O 1
ATOM 2206 N N . LEU A 1 286 ? 21.921 -2.855 -29.724 1.00 88.62 286 LEU A N 1
ATOM 2207 C CA . LEU A 1 286 ? 22.616 -1.858 -30.508 1.00 88.62 286 LEU A CA 1
ATOM 2208 C C . LEU A 1 286 ? 22.558 -2.309 -31.962 1.00 88.62 286 LEU A C 1
ATOM 2210 O O . LEU A 1 286 ? 23.179 -3.309 -32.311 1.00 88.62 286 LEU A O 1
ATOM 2214 N N . ASN A 1 287 ? 21.809 -1.586 -32.785 1.00 89.12 287 ASN A N 1
ATOM 2215 C CA . ASN A 1 287 ? 21.594 -1.930 -34.184 1.00 89.12 287 ASN A CA 1
ATOM 2216 C C . ASN A 1 287 ? 21.934 -0.736 -35.065 1.00 89.12 287 ASN A C 1
ATOM 2218 O O . ASN A 1 287 ? 21.705 0.407 -34.680 1.00 89.12 287 ASN A O 1
ATOM 2222 N N . GLY A 1 288 ? 22.429 -0.986 -36.266 1.00 84.69 288 GLY A N 1
ATOM 2223 C CA . GLY A 1 288 ? 22.617 0.065 -37.249 1.00 84.69 288 GLY A CA 1
ATOM 2224 C C . GLY A 1 288 ? 22.958 -0.478 -38.621 1.00 84.69 288 GLY A C 1
ATOM 2225 O O . GLY A 1 288 ? 23.356 -1.630 -38.783 1.00 84.69 288 GLY A O 1
ATOM 2226 N N . ALA A 1 289 ? 22.777 0.376 -39.612 1.00 78.50 289 ALA A N 1
ATOM 2227 C CA . ALA A 1 289 ? 23.269 0.183 -40.959 1.00 78.50 289 ALA A CA 1
ATOM 2228 C C . ALA A 1 289 ? 24.312 1.264 -41.207 1.00 78.50 289 ALA A C 1
ATOM 2230 O O . ALA A 1 289 ? 24.083 2.432 -40.911 1.00 78.50 289 ALA A O 1
ATOM 2231 N N . GLU A 1 290 ? 25.469 0.897 -41.731 1.00 70.06 290 GLU A N 1
ATOM 2232 C CA . GLU A 1 290 ? 26.468 1.898 -42.084 1.00 70.06 290 GLU A CA 1
ATOM 2233 C C . GLU A 1 290 ? 25.936 2.809 -43.191 1.00 70.06 290 GLU A C 1
ATOM 2235 O O . GLU A 1 290 ? 25.280 2.361 -44.136 1.00 70.06 290 GLU A O 1
ATOM 2240 N N . ALA A 1 291 ? 26.161 4.110 -43.012 1.00 61.12 291 ALA A N 1
ATOM 2241 C CA . ALA A 1 291 ? 25.408 5.163 -43.670 1.00 61.12 291 ALA A CA 1
ATOM 2242 C C . ALA A 1 291 ? 25.444 5.087 -45.209 1.00 61.12 291 ALA A C 1
ATOM 2244 O O . ALA A 1 291 ? 26.490 5.258 -45.829 1.00 61.12 291 ALA A O 1
ATOM 2245 N N . GLY A 1 292 ? 24.255 4.974 -45.815 1.00 54.12 292 GLY A N 1
ATOM 2246 C CA . GLY A 1 292 ? 23.957 5.591 -47.113 1.00 54.12 292 GLY A CA 1
ATOM 2247 C C . GLY A 1 292 ? 23.758 4.673 -48.318 1.00 54.12 292 GLY A C 1
ATOM 2248 O O . GLY A 1 292 ? 23.290 5.163 -49.345 1.00 54.12 292 GLY A O 1
ATOM 2249 N N . THR A 1 293 ? 24.040 3.374 -48.225 1.00 49.06 293 THR A N 1
ATOM 2250 C CA . THR A 1 293 ? 23.956 2.471 -49.386 1.00 49.06 293 THR A CA 1
ATOM 2251 C C . THR A 1 293 ? 22.919 1.369 -49.163 1.00 49.06 293 THR A C 1
ATOM 2253 O O . THR A 1 293 ? 23.085 0.543 -48.268 1.00 49.06 293 THR A O 1
ATOM 2256 N N . PRO A 1 294 ? 21.843 1.300 -49.968 1.00 52.03 294 PRO A N 1
ATOM 2257 C CA . PRO A 1 294 ? 20.967 0.134 -49.989 1.00 52.03 294 PRO A CA 1
ATOM 2258 C C . PRO A 1 294 ? 21.796 -1.146 -50.191 1.00 52.03 294 PRO A C 1
ATOM 2260 O O . PRO A 1 294 ? 22.496 -1.271 -51.193 1.00 52.03 294 PRO A O 1
ATOM 2263 N N . GLY A 1 295 ? 21.739 -2.074 -49.229 1.00 65.00 295 GLY A N 1
ATOM 2264 C CA . GLY A 1 295 ? 22.472 -3.346 -49.274 1.00 65.00 295 GLY A CA 1
ATOM 2265 C C . GLY A 1 295 ? 23.780 -3.409 -48.472 1.00 65.00 295 GLY A C 1
ATOM 2266 O O . GLY A 1 295 ? 24.469 -4.424 -48.567 1.00 65.00 295 GLY A O 1
ATOM 2267 N N . THR A 1 296 ? 24.140 -2.392 -47.677 1.00 65.50 296 THR A N 1
ATOM 2268 C CA . THR A 1 296 ? 25.283 -2.509 -46.753 1.00 65.50 296 THR A CA 1
ATOM 2269 C C . THR A 1 296 ? 24.997 -3.472 -45.594 1.00 65.50 296 THR A C 1
ATOM 2271 O O . THR A 1 296 ? 23.867 -3.523 -45.096 1.00 65.50 296 THR A O 1
ATOM 2274 N N . PRO A 1 297 ? 26.004 -4.240 -45.132 1.00 67.38 297 PRO A N 1
ATOM 2275 C CA . PRO A 1 297 ? 25.847 -5.110 -43.973 1.00 67.38 297 PRO A CA 1
ATOM 2276 C C . PRO A 1 297 ? 25.498 -4.302 -42.719 1.00 67.38 297 PRO A C 1
ATOM 2278 O O . PRO A 1 297 ? 26.194 -3.353 -42.360 1.00 67.38 297 PRO A O 1
ATOM 2281 N N . SER A 1 298 ? 24.410 -4.684 -42.053 1.00 82.44 298 SER A N 1
ATOM 2282 C CA . SER A 1 298 ? 24.020 -4.133 -40.757 1.00 82.44 298 SER A CA 1
ATOM 2283 C C . SER A 1 298 ? 24.880 -4.716 -39.643 1.00 82.44 298 SER A C 1
ATOM 2285 O O . SER A 1 298 ? 25.211 -5.903 -39.674 1.00 82.44 298 SER A O 1
ATOM 2287 N N . PHE A 1 299 ? 25.151 -3.927 -38.609 1.00 83.62 299 PHE A N 1
ATOM 2288 C CA . PHE A 1 299 ? 25.641 -4.453 -37.342 1.00 83.62 299 PHE A CA 1
ATOM 2289 C C . PHE A 1 299 ? 24.482 -4.562 -36.349 1.00 83.62 299 PHE A C 1
ATOM 2291 O O . PHE A 1 299 ? 23.581 -3.721 -36.311 1.00 83.62 299 PHE A O 1
ATOM 2298 N N . ALA A 1 300 ? 24.516 -5.609 -35.535 1.00 88.06 300 ALA A N 1
ATOM 2299 C CA . ALA A 1 300 ? 23.568 -5.825 -34.459 1.00 88.06 300 ALA A CA 1
ATOM 2300 C C . ALA A 1 300 ? 24.284 -6.525 -33.306 1.00 88.06 300 ALA A C 1
ATOM 2302 O O . ALA A 1 300 ? 24.964 -7.532 -33.505 1.00 88.06 300 ALA A O 1
ATOM 2303 N N . ALA A 1 301 ? 24.120 -6.003 -32.101 1.00 89.12 301 ALA A N 1
ATOM 2304 C CA . ALA A 1 301 ? 24.479 -6.704 -30.882 1.00 89.12 301 ALA A CA 1
ATOM 2305 C C . ALA A 1 301 ? 23.372 -6.546 -29.857 1.00 89.12 301 ALA A C 1
ATOM 2307 O O . ALA A 1 301 ? 22.679 -5.532 -29.802 1.00 89.12 301 ALA A O 1
ATOM 2308 N N . GLN A 1 302 ? 23.220 -7.563 -29.025 1.00 92.62 302 GLN A N 1
ATOM 2309 C CA . GLN A 1 302 ? 22.213 -7.586 -27.986 1.00 92.62 302 GLN A CA 1
ATOM 2310 C C . GLN A 1 302 ? 22.797 -8.221 -26.734 1.00 92.62 302 GLN A C 1
ATOM 2312 O O . GLN A 1 302 ? 23.500 -9.226 -26.801 1.00 92.62 302 GLN A O 1
ATOM 2317 N N . GLN A 1 303 ? 22.457 -7.651 -25.587 1.00 90.81 303 GLN A N 1
ATOM 2318 C CA . GLN A 1 303 ? 22.725 -8.239 -24.290 1.00 90.81 303 GLN A CA 1
ATOM 2319 C C . GLN A 1 303 ? 21.455 -8.186 -23.456 1.00 90.81 303 GLN A C 1
ATOM 2321 O O . GLN A 1 303 ? 20.871 -7.125 -23.233 1.00 90.81 303 GLN A O 1
ATOM 2326 N N . THR A 1 304 ? 21.038 -9.353 -22.984 1.00 92.50 304 THR A N 1
ATOM 2327 C CA . THR A 1 304 ? 19.966 -9.482 -22.003 1.00 92.50 304 THR A CA 1
ATOM 2328 C C . THR A 1 304 ? 20.589 -9.655 -20.629 1.00 92.50 304 THR A C 1
ATOM 2330 O O . THR A 1 304 ? 21.519 -10.443 -20.452 1.00 92.50 304 THR A O 1
ATOM 2333 N N . ARG A 1 305 ? 20.081 -8.908 -19.653 1.00 89.50 305 ARG A N 1
ATOM 2334 C CA . ARG A 1 305 ? 20.586 -8.904 -18.286 1.00 89.50 305 ARG A CA 1
ATOM 2335 C C . ARG A 1 305 ? 19.442 -9.003 -17.296 1.00 89.50 305 ARG A C 1
ATOM 2337 O O . ARG A 1 305 ? 18.374 -8.431 -17.500 1.00 89.50 305 ARG A O 1
ATOM 2344 N N . THR A 1 306 ? 19.715 -9.705 -16.204 1.00 92.00 306 THR A N 1
ATOM 2345 C CA . THR A 1 306 ? 18.903 -9.660 -14.992 1.00 92.00 306 THR A CA 1
ATOM 2346 C C . THR A 1 306 ? 19.653 -8.845 -13.945 1.00 92.00 306 THR A C 1
ATOM 2348 O O . THR A 1 306 ? 20.839 -9.088 -13.710 1.00 92.00 306 THR A O 1
ATOM 2351 N N . SER A 1 307 ? 18.988 -7.863 -13.346 1.00 89.56 307 SER A N 1
ATOM 2352 C CA . SER A 1 307 ? 19.537 -6.998 -12.300 1.00 89.56 307 SER A CA 1
ATOM 2353 C C . SER A 1 307 ? 18.652 -7.004 -11.057 1.00 89.56 307 SER A C 1
ATOM 2355 O O . SER A 1 307 ? 17.460 -7.306 -11.122 1.00 89.56 307 SER A O 1
ATOM 2357 N N . ILE A 1 308 ? 19.268 -6.696 -9.914 1.00 91.12 308 ILE A N 1
ATOM 2358 C CA . ILE A 1 308 ? 18.583 -6.407 -8.655 1.00 91.12 308 ILE A CA 1
ATOM 2359 C C . ILE A 1 308 ? 18.867 -4.942 -8.350 1.00 91.12 308 ILE A C 1
ATOM 2361 O O . ILE A 1 308 ? 20.008 -4.568 -8.072 1.00 91.12 308 ILE A O 1
ATOM 2365 N N . ASP A 1 309 ? 17.820 -4.136 -8.445 1.00 87.88 309 ASP A N 1
ATOM 2366 C CA . ASP A 1 309 ? 17.900 -2.687 -8.527 1.00 87.88 309 ASP A CA 1
ATOM 2367 C C . ASP A 1 309 ? 17.195 -2.063 -7.309 1.00 87.88 309 ASP A C 1
ATOM 2369 O O . ASP A 1 309 ? 15.985 -2.257 -7.130 1.00 87.88 309 ASP A O 1
ATOM 2373 N N . PRO A 1 310 ? 17.910 -1.323 -6.438 1.00 90.75 310 PRO A N 1
ATOM 2374 C CA . PRO A 1 310 ? 17.283 -0.578 -5.354 1.00 90.75 310 PRO A CA 1
ATOM 2375 C C . PRO A 1 310 ? 16.203 0.356 -5.897 1.00 90.75 310 PRO A C 1
ATOM 2377 O O . PRO A 1 310 ? 16.395 1.035 -6.908 1.00 90.75 310 PRO A O 1
ATOM 2380 N N . THR A 1 311 ? 15.054 0.383 -5.231 1.00 88.25 311 THR A N 1
ATOM 2381 C CA . THR A 1 311 ? 13.889 1.160 -5.659 1.00 88.25 311 THR A CA 1
ATOM 2382 C C . THR A 1 311 ? 13.338 1.939 -4.480 1.00 88.25 311 THR A C 1
ATOM 2384 O O . THR A 1 311 ? 13.131 1.376 -3.409 1.00 88.25 311 THR A O 1
ATOM 2387 N N . PHE A 1 312 ? 13.080 3.226 -4.683 1.00 89.69 312 PHE A N 1
ATOM 2388 C CA . PHE A 1 312 ? 12.458 4.102 -3.697 1.00 89.69 312 PHE A CA 1
ATOM 2389 C C . PHE A 1 312 ? 11.353 4.895 -4.368 1.00 89.69 312 PHE A C 1
ATOM 2391 O O . PHE A 1 312 ? 11.492 5.303 -5.521 1.00 89.69 312 PHE A O 1
ATOM 2398 N N . GLY A 1 313 ? 10.260 5.134 -3.658 1.00 89.81 313 GLY A N 1
ATOM 2399 C CA . GLY A 1 313 ? 9.147 5.850 -4.245 1.00 89.81 313 GLY A CA 1
ATOM 2400 C C . GLY A 1 313 ? 8.239 6.524 -3.239 1.00 89.81 313 GLY A C 1
ATOM 2401 O O . GLY A 1 313 ? 8.222 6.224 -2.043 1.00 89.81 313 GLY A O 1
ATOM 2402 N N . LEU A 1 314 ? 7.482 7.463 -3.787 1.00 91.44 314 LEU A N 1
ATOM 2403 C CA . LEU A 1 314 ? 6.413 8.194 -3.134 1.00 91.44 314 LEU A CA 1
ATOM 2404 C C . LEU A 1 314 ? 5.163 8.025 -3.991 1.00 91.44 314 LEU A C 1
ATOM 2406 O O . LEU A 1 314 ? 5.229 8.126 -5.215 1.00 91.44 314 LEU A O 1
ATOM 2410 N N . GLY A 1 315 ? 4.023 7.750 -3.377 1.00 88.00 315 GLY A N 1
ATOM 2411 C CA . GLY A 1 315 ? 2.770 7.533 -4.089 1.00 88.00 315 GLY A CA 1
ATOM 2412 C C . GLY A 1 315 ? 1.607 8.243 -3.433 1.00 88.00 315 GLY A C 1
ATOM 2413 O O . GLY A 1 315 ? 1.495 8.249 -2.217 1.00 88.00 315 GLY A O 1
ATOM 2414 N N . LEU A 1 316 ? 0.709 8.801 -4.234 1.00 87.88 316 LEU A N 1
ATOM 2415 C CA . LEU A 1 316 ? -0.624 9.177 -3.784 1.00 87.88 316 LEU A CA 1
ATOM 2416 C C . LEU A 1 316 ? -1.595 8.096 -4.242 1.00 87.88 316 LEU A C 1
ATOM 2418 O O . LEU A 1 316 ? -1.672 7.810 -5.435 1.00 87.88 316 LEU A O 1
ATOM 2422 N N . ARG A 1 317 ? -2.326 7.501 -3.301 1.00 85.56 317 ARG A N 1
ATOM 2423 C CA . ARG A 1 317 ? -3.330 6.464 -3.548 1.00 85.56 317 ARG A CA 1
ATOM 2424 C C . ARG A 1 317 ? -4.709 7.012 -3.204 1.00 85.56 317 ARG A C 1
ATOM 2426 O O . ARG A 1 317 ? -4.946 7.493 -2.100 1.00 85.56 317 ARG A O 1
ATOM 2433 N N . LEU A 1 318 ? -5.622 6.902 -4.154 1.00 82.62 318 LEU A N 1
ATOM 2434 C CA . LEU A 1 318 ? -7.028 7.238 -4.021 1.00 82.62 318 LEU A CA 1
ATOM 2435 C C . LEU A 1 318 ? -7.834 5.940 -4.166 1.00 82.62 318 LEU A C 1
ATOM 2437 O O . LEU A 1 318 ? -7.932 5.404 -5.272 1.00 82.62 318 LEU A O 1
ATOM 2441 N N . PRO A 1 319 ? -8.389 5.390 -3.077 1.00 75.94 319 PRO A N 1
ATOM 2442 C CA . PRO A 1 319 ? -9.425 4.374 -3.179 1.00 75.94 319 PRO A CA 1
ATOM 2443 C C . PRO A 1 319 ? -10.662 5.052 -3.772 1.00 75.94 319 PRO A C 1
ATOM 2445 O O . PRO A 1 319 ? -11.280 5.873 -3.122 1.00 75.94 319 PRO A O 1
ATOM 2448 N N . THR A 1 320 ? -10.964 4.851 -5.045 1.00 66.44 320 THR A N 1
ATOM 2449 C CA . THR A 1 320 ? -11.907 5.725 -5.763 1.00 66.44 320 THR A CA 1
ATOM 2450 C C . THR A 1 320 ? -13.365 5.300 -5.666 1.00 66.44 320 THR A C 1
ATOM 2452 O O . THR A 1 320 ? -14.228 6.173 -5.681 1.00 66.44 320 THR A O 1
ATOM 2455 N N . VAL A 1 321 ? -13.665 3.999 -5.602 1.00 64.44 321 VAL A N 1
ATOM 2456 C CA . VAL A 1 321 ? -15.048 3.516 -5.740 1.00 64.44 321 VAL A CA 1
ATOM 2457 C C . VAL A 1 321 ? -15.251 2.224 -4.964 1.00 64.44 321 VAL A C 1
ATOM 2459 O O . VAL A 1 321 ? -14.423 1.329 -5.089 1.00 64.44 321 VAL A O 1
ATOM 2462 N N . ASP A 1 322 ? -16.349 2.145 -4.215 1.00 69.81 322 ASP A N 1
ATOM 2463 C CA . ASP A 1 322 ? -16.987 0.921 -3.717 1.00 69.81 322 ASP A CA 1
ATOM 2464 C C . ASP A 1 322 ? -18.132 0.585 -4.686 1.00 69.81 322 ASP A C 1
ATOM 2466 O O . ASP A 1 322 ? -19.162 1.261 -4.697 1.00 69.81 322 ASP A O 1
ATOM 2470 N N . LEU A 1 323 ? -17.887 -0.341 -5.614 1.00 63.12 323 LEU A N 1
ATOM 2471 C CA . LEU A 1 323 ? -18.819 -0.703 -6.684 1.00 63.12 323 LEU A CA 1
ATOM 2472 C C . LEU A 1 323 ? -19.903 -1.666 -6.189 1.00 63.12 323 LEU A C 1
ATOM 2474 O O . LEU A 1 323 ? -20.988 -1.688 -6.772 1.00 63.12 323 LEU A O 1
ATOM 2478 N N . ASN A 1 324 ? -19.623 -2.468 -5.160 1.00 66.88 324 ASN A N 1
ATOM 2479 C CA . ASN A 1 324 ? -20.528 -3.505 -4.665 1.00 66.88 324 ASN A CA 1
ATOM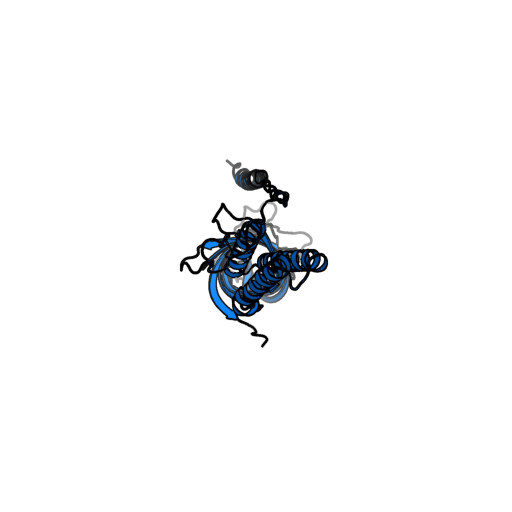 2480 C C . ASN A 1 324 ? -21.307 -3.105 -3.390 1.00 66.88 324 ASN A C 1
ATOM 2482 O O . ASN A 1 324 ? -22.251 -3.805 -3.018 1.00 66.88 324 ASN A O 1
ATOM 2486 N N . GLY A 1 325 ? -20.967 -1.974 -2.764 1.00 62.81 325 GLY A N 1
ATOM 2487 C CA . GLY A 1 325 ? -21.639 -1.431 -1.584 1.00 62.81 325 GLY A CA 1
ATOM 2488 C C . GLY A 1 325 ? -21.275 -2.134 -0.274 1.00 62.81 325 GLY A C 1
ATOM 2489 O O . GLY A 1 325 ? -22.027 -2.025 0.697 1.00 62.81 325 GLY A O 1
ATOM 2490 N N . ASP A 1 326 ? -20.164 -2.870 -0.230 1.00 68.50 326 ASP A N 1
ATOM 2491 C CA . ASP A 1 326 ? -19.711 -3.608 0.955 1.00 68.50 326 ASP A CA 1
ATOM 2492 C C . ASP A 1 326 ? -18.902 -2.743 1.947 1.00 68.50 326 ASP A C 1
ATOM 2494 O O . ASP A 1 326 ? -18.395 -3.237 2.964 1.00 68.50 326 ASP A O 1
ATOM 2498 N N . GLY A 1 327 ? -18.798 -1.441 1.670 1.00 63.97 327 GLY A N 1
ATOM 2499 C CA . GLY A 1 327 ? -18.039 -0.466 2.440 1.00 63.97 327 GLY A CA 1
ATOM 2500 C C . GLY A 1 327 ? -16.546 -0.455 2.107 1.00 63.97 327 GLY A C 1
ATOM 2501 O O . GLY A 1 327 ? -15.761 0.095 2.887 1.00 63.97 327 GLY A O 1
ATOM 2502 N N . ARG A 1 328 ? -16.109 -1.084 1.005 1.00 67.19 328 ARG A N 1
ATOM 2503 C CA . ARG A 1 328 ? -14.691 -1.239 0.639 1.00 67.19 328 ARG A CA 1
ATOM 2504 C C . ARG A 1 328 ? -14.433 -0.734 -0.775 1.00 67.19 328 ARG A C 1
ATOM 2506 O O . ARG A 1 328 ? -15.275 -0.765 -1.650 1.00 67.19 328 ARG A O 1
ATOM 2513 N N . SER A 1 329 ? -13.213 -0.261 -1.017 1.00 67.69 329 SER A N 1
ATOM 2514 C CA . SER A 1 329 ? -12.836 0.224 -2.346 1.00 67.69 329 SER A CA 1
ATOM 2515 C C . SER A 1 329 ? -12.564 -0.937 -3.309 1.00 67.69 329 SER A C 1
ATOM 2517 O O . SER A 1 329 ? -11.597 -1.673 -3.118 1.00 67.69 329 SER A O 1
ATOM 2519 N N . ASP A 1 330 ? -13.348 -1.017 -4.378 1.00 71.50 330 ASP A N 1
ATOM 2520 C CA . ASP A 1 330 ? -13.219 -1.922 -5.526 1.00 71.50 330 ASP A CA 1
ATOM 2521 C C . ASP A 1 330 ? -12.319 -1.373 -6.641 1.00 71.50 330 ASP A C 1
ATOM 2523 O O . ASP A 1 330 ? -11.872 -2.112 -7.515 1.00 71.50 330 ASP A O 1
ATOM 2527 N N . LEU A 1 331 ? -12.031 -0.069 -6.632 1.00 76.00 331 LEU A N 1
ATOM 2528 C CA . LEU A 1 331 ? -11.113 0.553 -7.586 1.00 76.00 331 LEU A CA 1
ATOM 2529 C C . LEU A 1 331 ? -10.130 1.467 -6.874 1.00 76.00 331 LEU A C 1
ATOM 2531 O O . LEU A 1 331 ? -10.539 2.391 -6.173 1.00 76.00 331 LEU A O 1
ATOM 2535 N N . ILE A 1 332 ? -8.838 1.271 -7.116 1.00 78.44 332 ILE A N 1
ATOM 2536 C CA . ILE A 1 332 ? -7.784 2.148 -6.621 1.00 78.44 332 ILE A CA 1
ATOM 2537 C C . ILE A 1 332 ? -7.100 2.833 -7.795 1.00 78.44 332 ILE A C 1
ATOM 2539 O O . ILE A 1 332 ? -6.567 2.188 -8.695 1.00 78.44 332 ILE A O 1
ATOM 2543 N N . VAL A 1 333 ? -7.025 4.156 -7.736 1.00 81.56 333 VAL A N 1
ATOM 2544 C CA . VAL A 1 333 ? -6.204 4.951 -8.647 1.00 81.56 333 VAL A CA 1
ATOM 2545 C C . VAL A 1 333 ? -5.043 5.527 -7.857 1.00 81.56 333 VAL A C 1
ATOM 2547 O O . VAL A 1 333 ? -5.226 6.017 -6.747 1.00 81.56 333 VAL A O 1
ATOM 2550 N N . GLY A 1 334 ? -3.835 5.474 -8.408 1.00 79.38 334 GLY A N 1
ATOM 2551 C CA . GLY A 1 334 ? -2.672 6.053 -7.760 1.00 79.38 334 GLY A CA 1
ATOM 2552 C C . GLY A 1 334 ? -1.708 6.718 -8.728 1.00 79.38 334 GLY A C 1
ATOM 2553 O O . GLY A 1 334 ? -1.546 6.311 -9.880 1.00 79.38 334 GLY A O 1
ATOM 2554 N N . LEU A 1 335 ? -1.052 7.760 -8.236 1.00 84.56 335 LEU A N 1
ATOM 2555 C CA . LEU A 1 335 ? 0.039 8.437 -8.915 1.00 84.56 335 LEU A CA 1
ATOM 2556 C C . LEU A 1 335 ? 1.313 8.198 -8.115 1.00 84.56 335 LEU A C 1
ATOM 2558 O O . LEU A 1 335 ? 1.403 8.607 -6.961 1.00 84.56 335 LEU A O 1
ATOM 2562 N N . TYR A 1 336 ? 2.292 7.553 -8.734 1.00 82.06 336 TYR A N 1
ATOM 2563 C CA . TYR A 1 336 ? 3.522 7.135 -8.079 1.00 82.06 336 TYR A CA 1
ATOM 2564 C C . TYR A 1 336 ? 4.720 7.818 -8.734 1.00 82.06 336 TYR A C 1
ATOM 2566 O O . TYR A 1 336 ? 4.894 7.751 -9.945 1.00 82.06 336 TYR A O 1
ATOM 2574 N N . GLY A 1 337 ? 5.554 8.481 -7.942 1.00 81.12 337 GLY A N 1
ATOM 2575 C CA . GLY A 1 337 ? 6.912 8.845 -8.324 1.00 81.12 337 GLY A CA 1
ATOM 2576 C C . GLY A 1 337 ? 7.867 7.762 -7.837 1.00 81.12 337 GLY A C 1
ATOM 2577 O O . GLY A 1 337 ? 7.957 7.522 -6.636 1.00 81.12 337 GLY A O 1
ATOM 2578 N N . GLU A 1 338 ? 8.574 7.112 -8.755 1.00 80.06 338 GLU A N 1
ATOM 2579 C CA . GLU A 1 338 ? 9.506 6.022 -8.463 1.00 80.06 338 GLU A CA 1
ATOM 2580 C C . GLU A 1 338 ? 10.904 6.371 -8.984 1.00 80.06 338 GLU A C 1
ATOM 2582 O O . GLU A 1 338 ? 11.087 6.784 -10.130 1.00 80.06 338 GLU A O 1
ATOM 2587 N N . VAL A 1 339 ? 11.912 6.172 -8.140 1.00 78.19 339 VAL A N 1
ATOM 2588 C CA . VAL A 1 339 ? 13.326 6.239 -8.502 1.00 78.19 339 VAL A CA 1
ATOM 2589 C C . VAL A 1 339 ? 13.900 4.834 -8.394 1.00 78.19 339 VAL A C 1
ATOM 2591 O O . VAL A 1 339 ? 13.943 4.253 -7.309 1.00 78.19 339 VAL A O 1
ATOM 2594 N N . ALA A 1 340 ? 14.344 4.296 -9.527 1.00 74.81 340 ALA A N 1
ATOM 2595 C CA . ALA A 1 340 ? 14.993 2.995 -9.609 1.00 74.81 340 ALA A CA 1
ATOM 2596 C C . ALA A 1 340 ? 16.456 3.168 -10.023 1.00 74.81 340 ALA A C 1
ATOM 2598 O O . ALA A 1 340 ? 16.769 3.887 -10.979 1.00 74.81 340 ALA A O 1
ATOM 2599 N N . PHE A 1 341 ? 17.352 2.503 -9.301 1.00 76.19 341 PHE A N 1
ATOM 2600 C CA . PHE A 1 341 ? 18.783 2.500 -9.580 1.00 76.19 341 PHE A CA 1
ATOM 2601 C C . PHE A 1 341 ? 19.125 1.265 -10.398 1.00 76.19 341 PHE A C 1
ATOM 2603 O O . PHE A 1 341 ? 19.123 0.166 -9.856 1.00 76.19 341 PHE A O 1
ATOM 2610 N N . ARG A 1 342 ? 19.416 1.439 -11.688 1.00 74.25 342 ARG A N 1
ATOM 2611 C CA . ARG A 1 342 ? 19.787 0.320 -12.557 1.00 74.25 342 ARG A CA 1
ATOM 2612 C C . ARG A 1 342 ? 21.280 0.057 -12.485 1.00 74.25 342 ARG A C 1
ATOM 2614 O O . ARG A 1 342 ? 22.089 0.984 -12.510 1.00 74.25 342 ARG A O 1
ATOM 2621 N N . GLN A 1 343 ? 21.661 -1.213 -12.478 1.00 75.94 343 GLN A N 1
ATOM 2622 C CA . GLN A 1 343 ? 23.044 -1.570 -12.776 1.00 75.94 343 GLN A CA 1
ATOM 2623 C C . GLN A 1 343 ? 23.366 -1.229 -14.237 1.00 75.94 343 GLN A C 1
ATOM 2625 O O . GLN A 1 343 ? 22.705 -1.705 -15.159 1.00 75.94 343 GLN A O 1
ATOM 2630 N N . GLY A 1 344 ? 24.402 -0.423 -14.454 1.00 76.25 344 GLY A N 1
ATOM 2631 C CA . GLY A 1 344 ? 24.849 -0.058 -15.793 1.00 76.25 344 GLY A CA 1
ATOM 2632 C C . GLY A 1 344 ? 25.388 -1.257 -16.566 1.00 76.25 344 GLY A C 1
ATOM 2633 O O . GLY A 1 344 ? 25.865 -2.226 -15.970 1.00 76.25 344 GLY A O 1
ATOM 2634 N N . SER A 1 345 ? 25.302 -1.204 -17.893 1.00 79.19 345 SER A N 1
ATOM 2635 C CA . SER A 1 345 ? 25.726 -2.281 -18.801 1.00 79.19 345 SER A CA 1
ATOM 2636 C C . SER A 1 345 ? 26.373 -1.715 -20.051 1.00 79.19 345 SER A C 1
ATOM 2638 O O . SER A 1 345 ? 26.138 -0.556 -20.383 1.00 79.19 345 SER A O 1
ATOM 2640 N N . SER A 1 346 ? 27.150 -2.534 -20.753 1.00 84.25 346 SER A N 1
ATOM 2641 C CA . SER A 1 346 ? 27.690 -2.187 -22.060 1.00 84.25 346 SER A CA 1
ATOM 2642 C C . SER A 1 346 ? 27.451 -3.266 -23.093 1.00 84.25 346 SER A C 1
ATOM 2644 O O . SER A 1 346 ? 27.688 -4.445 -22.851 1.00 84.25 346 SER A O 1
ATOM 2646 N N . VAL A 1 347 ? 27.033 -2.833 -24.277 1.00 85.00 347 VAL A N 1
ATOM 2647 C CA . VAL A 1 347 ? 26.933 -3.681 -25.461 1.00 85.00 347 VAL A CA 1
ATOM 2648 C C . VAL A 1 347 ? 27.926 -3.179 -26.479 1.00 85.00 347 VAL A C 1
ATOM 2650 O O . VAL A 1 347 ? 27.865 -2.014 -26.870 1.00 85.00 347 VAL A O 1
ATOM 2653 N N . THR A 1 348 ? 28.808 -4.070 -26.916 1.00 86.31 348 THR A N 1
ATOM 2654 C CA . THR A 1 348 ? 29.841 -3.776 -27.901 1.00 86.31 348 THR A CA 1
ATOM 2655 C C . THR A 1 348 ? 29.604 -4.585 -29.172 1.00 86.31 348 THR A C 1
ATOM 2657 O O . THR A 1 348 ? 29.292 -5.772 -29.103 1.00 86.31 348 THR A O 1
ATOM 2660 N N . VAL A 1 349 ? 29.764 -3.953 -30.333 1.00 86.06 349 VAL A N 1
ATOM 2661 C CA . VAL A 1 349 ? 29.690 -4.599 -31.647 1.00 86.06 349 VAL A CA 1
ATOM 2662 C C . VAL A 1 349 ? 30.811 -4.092 -32.535 1.00 86.06 349 VAL A C 1
ATOM 2664 O O . VAL A 1 349 ? 31.051 -2.889 -32.621 1.00 86.06 349 VAL A O 1
ATOM 2667 N N . VAL A 1 350 ? 31.502 -5.018 -33.187 1.00 84.06 350 VAL A N 1
ATOM 2668 C CA . VAL A 1 350 ? 32.529 -4.699 -34.177 1.00 84.06 350 VAL A CA 1
ATOM 2669 C C . VAL A 1 350 ? 31.861 -4.669 -35.545 1.00 84.06 350 VAL A C 1
ATOM 2671 O O . VAL A 1 350 ? 31.219 -5.643 -35.939 1.00 84.06 350 VAL A O 1
ATOM 2674 N N . SER A 1 351 ? 31.987 -3.554 -36.258 1.00 76.94 351 SER A N 1
ATOM 2675 C CA . SER A 1 351 ? 31.552 -3.470 -37.646 1.00 76.94 351 SER A CA 1
ATOM 2676 C C . SER A 1 351 ? 32.428 -4.377 -38.520 1.00 76.94 351 SER A C 1
ATOM 2678 O O . SER A 1 351 ? 33.660 -4.275 -38.470 1.00 76.94 351 SER A O 1
ATOM 2680 N N . PRO A 1 352 ? 31.814 -5.221 -39.368 1.00 74.81 352 PRO A N 1
ATOM 2681 C CA . PRO A 1 352 ? 32.549 -6.038 -40.324 1.00 74.81 352 PRO A CA 1
ATOM 2682 C C . PRO A 1 352 ? 33.127 -5.236 -41.503 1.00 74.81 352 PRO A C 1
ATOM 2684 O O . PRO A 1 352 ? 34.000 -5.748 -42.198 1.00 74.81 352 PRO A O 1
ATOM 2687 N N . ASN A 1 353 ? 32.683 -3.998 -41.745 1.00 71.50 353 ASN A N 1
ATOM 2688 C CA . ASN A 1 353 ? 32.968 -3.290 -42.999 1.00 71.50 353 ASN A CA 1
ATOM 2689 C C . ASN A 1 353 ? 33.875 -2.067 -42.835 1.00 71.50 353 ASN A C 1
ATOM 2691 O O . ASN A 1 353 ? 34.546 -1.670 -43.784 1.00 71.50 353 ASN A O 1
ATOM 2695 N N . THR A 1 354 ? 33.920 -1.445 -41.658 1.00 68.50 354 THR A N 1
ATOM 2696 C CA . THR A 1 354 ? 34.693 -0.213 -41.435 1.00 68.50 354 THR A CA 1
ATOM 2697 C C . THR A 1 354 ? 36.088 -0.501 -40.877 1.00 68.50 354 THR A C 1
ATOM 2699 O O . THR A 1 354 ? 36.600 0.248 -40.053 1.00 68.50 354 THR A O 1
ATOM 2702 N N . GLY A 1 355 ? 36.703 -1.623 -41.259 1.00 71.25 355 GLY A N 1
ATOM 2703 C CA . GLY A 1 355 ? 38.033 -1.992 -40.763 1.00 71.25 355 GLY A CA 1
ATOM 2704 C C . GLY A 1 355 ? 38.073 -2.320 -39.265 1.00 71.25 355 GLY A C 1
ATOM 2705 O O . GLY A 1 355 ? 39.092 -2.092 -38.621 1.00 71.25 355 GLY A O 1
ATOM 2706 N N . GLY A 1 356 ? 36.975 -2.843 -38.704 1.00 73.62 356 GLY A N 1
ATOM 2707 C CA . GLY A 1 356 ? 36.914 -3.264 -37.301 1.00 73.62 356 GLY A CA 1
ATOM 2708 C C . GLY A 1 356 ? 36.538 -2.163 -36.304 1.00 73.62 356 GLY A C 1
ATOM 2709 O O . GLY A 1 356 ? 36.855 -2.291 -35.118 1.00 73.62 356 GLY A O 1
ATOM 2710 N N . LEU A 1 357 ? 35.854 -1.092 -36.740 1.00 75.44 357 LEU A N 1
ATOM 2711 C CA . LEU A 1 357 ? 35.322 -0.098 -35.795 1.00 75.44 357 LEU A CA 1
ATOM 2712 C C . LEU A 1 357 ? 34.430 -0.778 -34.766 1.00 75.44 357 LEU A C 1
ATOM 2714 O O . LEU A 1 357 ? 33.589 -1.612 -35.092 1.00 75.44 357 LEU A O 1
ATOM 2718 N N . THR A 1 358 ? 34.604 -0.386 -33.514 1.00 81.00 358 THR A N 1
ATOM 2719 C CA . THR A 1 358 ? 33.897 -0.977 -32.387 1.00 81.00 358 THR A CA 1
ATOM 2720 C C . THR A 1 358 ? 32.902 0.034 -31.830 1.00 81.00 358 THR A C 1
ATOM 2722 O O . THR A 1 358 ? 33.287 1.042 -31.243 1.00 81.00 358 THR A O 1
ATOM 2725 N N . TYR A 1 359 ? 31.606 -0.226 -31.985 1.00 79.75 359 TYR A N 1
ATOM 2726 C CA . TYR A 1 359 ? 30.564 0.573 -31.349 1.00 79.75 359 TYR A CA 1
ATOM 2727 C C . TYR A 1 359 ? 30.277 0.018 -29.962 1.00 79.75 359 TYR A C 1
ATOM 2729 O O . TYR A 1 359 ? 30.058 -1.180 -29.815 1.00 79.75 359 TYR A O 1
ATOM 2737 N N . THR A 1 360 ? 30.235 0.885 -28.949 1.00 82.88 360 THR A N 1
ATOM 2738 C CA . THR A 1 360 ? 29.831 0.499 -27.592 1.00 82.88 360 THR A CA 1
ATOM 2739 C C . THR A 1 360 ? 28.699 1.393 -27.093 1.00 82.88 360 THR A C 1
ATOM 2741 O O . THR A 1 360 ? 28.839 2.612 -27.038 1.00 82.88 360 THR A O 1
ATOM 2744 N N . GLY A 1 361 ? 27.566 0.798 -26.726 1.00 81.44 361 GLY A N 1
ATOM 2745 C CA . GLY A 1 361 ? 26.472 1.476 -26.028 1.00 81.44 361 GLY A CA 1
ATOM 2746 C C . GLY A 1 361 ? 26.555 1.206 -24.530 1.00 81.44 361 GLY A C 1
ATOM 2747 O O . GLY A 1 361 ? 26.769 0.061 -24.150 1.00 81.44 361 GLY A O 1
ATOM 2748 N N . TRP A 1 362 ? 26.330 2.214 -23.684 1.00 79.69 362 TRP A N 1
ATOM 2749 C CA . TRP A 1 362 ? 26.435 2.108 -22.224 1.00 79.69 362 TRP A CA 1
ATOM 2750 C C . TRP A 1 362 ? 25.125 2.511 -21.549 1.00 79.69 362 TRP A C 1
ATOM 2752 O O . TRP A 1 362 ? 24.726 3.665 -21.624 1.00 79.69 362 TRP A O 1
ATOM 2762 N N . VAL A 1 363 ? 24.476 1.615 -20.819 1.00 76.62 363 VAL A N 1
ATOM 2763 C CA . VAL A 1 363 ? 23.424 2.025 -19.881 1.00 76.62 363 VAL A CA 1
ATOM 2764 C C . VAL A 1 363 ? 24.098 2.608 -18.645 1.00 76.62 363 VAL A C 1
ATOM 2766 O O . VAL A 1 363 ? 24.868 1.911 -17.985 1.00 76.62 363 VAL A O 1
ATOM 2769 N N . ASP A 1 364 ? 23.844 3.885 -18.356 1.00 73.50 364 ASP A N 1
ATOM 2770 C CA . ASP A 1 364 ? 24.395 4.567 -17.182 1.00 73.50 364 ASP A CA 1
ATOM 2771 C C . ASP A 1 364 ? 23.839 3.951 -15.880 1.00 73.50 364 ASP A C 1
ATOM 2773 O O . ASP A 1 364 ? 22.669 3.571 -15.811 1.00 73.50 364 ASP A O 1
ATOM 2777 N N . THR A 1 365 ? 24.678 3.847 -14.845 1.00 68.06 365 THR A N 1
ATOM 2778 C CA . THR A 1 365 ? 24.295 3.388 -13.496 1.00 68.06 365 THR A CA 1
ATOM 2779 C C . THR A 1 365 ? 23.485 4.430 -12.721 1.00 68.06 365 THR A C 1
ATOM 2781 O O . THR A 1 365 ? 23.008 4.156 -11.616 1.00 68.06 365 THR A O 1
ATOM 2784 N N . ARG A 1 366 ? 23.369 5.656 -13.244 1.00 72.31 366 ARG A N 1
ATOM 2785 C CA . ARG A 1 366 ? 22.630 6.739 -12.597 1.00 72.31 366 ARG A CA 1
ATOM 2786 C C . ARG A 1 366 ? 21.166 6.362 -12.332 1.00 72.31 366 ARG A C 1
ATOM 2788 O O . ARG A 1 366 ? 20.553 5.644 -13.123 1.00 72.31 366 ARG A O 1
ATOM 2795 N N . PRO A 1 367 ? 20.576 6.888 -11.242 1.00 60.69 367 PRO A N 1
ATOM 2796 C CA . PRO A 1 367 ? 19.171 6.670 -10.939 1.00 60.69 367 PRO A CA 1
ATOM 2797 C C . PRO A 1 367 ? 18.287 7.109 -12.102 1.00 60.69 367 PRO A C 1
ATOM 2799 O O . PRO A 1 367 ? 18.310 8.265 -12.530 1.00 60.69 367 PRO A O 1
ATOM 2802 N N . THR A 1 368 ? 17.457 6.186 -12.571 1.00 66.69 368 THR A N 1
ATOM 2803 C CA . THR A 1 368 ? 16.355 6.501 -13.470 1.00 66.69 368 THR A CA 1
ATOM 2804 C C . THR A 1 368 ? 15.148 6.867 -12.618 1.00 66.69 368 THR A C 1
ATOM 2806 O O . THR A 1 368 ? 14.573 6.014 -11.943 1.00 66.69 368 THR A O 1
ATOM 2809 N N . ALA A 1 369 ? 14.787 8.150 -12.615 1.00 71.50 369 ALA A N 1
ATOM 2810 C CA . ALA A 1 369 ? 13.539 8.608 -12.020 1.00 71.50 369 ALA A CA 1
ATOM 2811 C C . ALA A 1 369 ? 12.416 8.544 -13.053 1.00 71.50 369 ALA A C 1
ATOM 2813 O O . ALA A 1 369 ? 12.580 8.979 -14.199 1.00 71.50 369 ALA A O 1
ATOM 2814 N N . SER A 1 370 ? 11.269 8.036 -12.626 1.00 76.81 370 SER A N 1
ATOM 2815 C CA . SER A 1 370 ? 10.056 7.974 -13.423 1.00 76.81 370 SER A CA 1
ATOM 2816 C C . SER A 1 370 ? 8.831 8.360 -12.600 1.00 76.81 370 SER A C 1
ATOM 2818 O O . SER A 1 370 ? 8.795 8.163 -11.387 1.00 76.81 370 SER A O 1
ATOM 2820 N N . ILE A 1 371 ? 7.816 8.915 -13.255 1.00 77.38 371 ILE A N 1
ATOM 2821 C CA . ILE A 1 371 ? 6.469 9.008 -12.687 1.00 77.38 371 ILE A CA 1
ATOM 2822 C C . ILE A 1 371 ? 5.618 7.977 -13.401 1.00 77.38 371 ILE A C 1
ATOM 2824 O O . ILE A 1 371 ? 5.506 7.982 -14.626 1.00 77.38 371 ILE A O 1
ATOM 2828 N N . THR A 1 372 ? 5.016 7.113 -12.605 1.00 78.94 372 THR A N 1
ATOM 2829 C CA . THR A 1 372 ? 4.128 6.052 -13.031 1.00 78.94 372 THR A CA 1
ATOM 2830 C C . THR A 1 372 ? 2.715 6.407 -12.590 1.00 78.94 372 THR A C 1
ATOM 2832 O O . THR A 1 372 ? 2.409 6.449 -11.396 1.00 78.94 372 THR A O 1
ATOM 2835 N N . LEU A 1 373 ? 1.827 6.649 -13.553 1.00 79.94 373 LEU A N 1
ATOM 2836 C CA . LEU A 1 373 ? 0.394 6.634 -13.269 1.00 79.94 373 LEU A CA 1
ATOM 2837 C C . LEU A 1 373 ? -0.063 5.178 -13.249 1.00 79.94 373 LEU A C 1
ATOM 2839 O O . LEU A 1 373 ? 0.239 4.438 -14.188 1.00 79.94 373 LEU A O 1
ATOM 2843 N N . ARG A 1 374 ? -0.794 4.772 -12.209 1.00 81.75 374 ARG A N 1
ATOM 2844 C CA . ARG A 1 374 ? -1.277 3.401 -12.059 1.00 81.75 374 ARG A CA 1
ATOM 2845 C C . ARG A 1 374 ? -2.754 3.361 -11.694 1.00 81.75 374 ARG A C 1
ATOM 2847 O O . ARG A 1 374 ? -3.212 4.061 -10.796 1.00 81.75 374 ARG A O 1
ATOM 2854 N N . VAL A 1 375 ? -3.479 2.473 -12.356 1.00 82.75 375 VAL A N 1
ATOM 2855 C CA . VAL A 1 375 ? -4.834 2.075 -11.980 1.00 82.75 375 VAL A CA 1
ATOM 2856 C C . VAL A 1 375 ? -4.774 0.619 -11.549 1.00 82.75 375 VAL A C 1
ATOM 2858 O O . VAL A 1 375 ? -4.273 -0.212 -12.305 1.00 82.75 375 VAL A O 1
ATOM 2861 N N . SER A 1 376 ? -5.251 0.333 -10.340 1.00 81.06 376 SER A N 1
ATOM 2862 C CA . SER A 1 376 ? -5.255 -0.996 -9.738 1.00 81.06 376 SER A CA 1
ATOM 2863 C C . SER A 1 376 ? -6.682 -1.443 -9.427 1.00 81.06 376 SER A C 1
ATOM 2865 O O . SER A 1 376 ? -7.439 -0.717 -8.781 1.00 81.06 376 SER A O 1
ATOM 2867 N N . VAL A 1 377 ? -7.028 -2.659 -9.841 1.00 81.19 377 VAL A N 1
ATOM 2868 C CA . VAL A 1 377 ? -8.317 -3.295 -9.542 1.00 81.19 377 VAL A CA 1
ATOM 2869 C C . VAL A 1 377 ? -8.065 -4.473 -8.598 1.00 81.19 377 VAL A C 1
ATOM 2871 O O . VAL A 1 377 ? -7.463 -5.463 -9.031 1.00 81.19 377 VAL A O 1
ATOM 2874 N N . PRO A 1 378 ? -8.444 -4.381 -7.311 1.00 78.12 378 PRO A N 1
ATOM 2875 C CA . PRO A 1 378 ? -8.416 -5.518 -6.404 1.00 78.12 378 PRO A CA 1
ATOM 2876 C C . PRO A 1 378 ? -9.433 -6.580 -6.838 1.00 78.12 378 PRO A C 1
ATOM 2878 O O . PRO A 1 378 ? -10.561 -6.253 -7.187 1.00 78.12 378 PRO A O 1
ATOM 2881 N N . PHE A 1 379 ? -9.048 -7.857 -6.821 1.00 76.06 379 PHE A N 1
ATOM 2882 C CA . PHE A 1 379 ? -9.928 -8.956 -7.263 1.00 76.06 379 PHE A CA 1
ATOM 2883 C C . PHE A 1 379 ? -9.913 -10.182 -6.339 1.00 76.06 379 PHE A C 1
ATOM 2885 O O . PHE A 1 379 ? -10.549 -11.194 -6.628 1.00 76.06 379 PHE A O 1
ATOM 2892 N N . GLY A 1 380 ? -9.200 -10.115 -5.216 1.00 62.62 380 GLY A N 1
ATOM 2893 C CA . GLY A 1 380 ? -9.167 -11.198 -4.242 1.00 62.62 380 GLY A CA 1
ATOM 2894 C C . GLY A 1 380 ? -8.641 -10.734 -2.894 1.00 62.62 380 GLY A C 1
ATOM 2895 O O . GLY A 1 380 ? -7.747 -9.887 -2.819 1.00 62.62 380 GLY A O 1
ATOM 2896 N N . ARG A 1 381 ? -9.198 -11.310 -1.825 1.00 61.03 381 ARG A N 1
ATOM 2897 C CA . ARG A 1 381 ? -8.689 -11.181 -0.459 1.00 61.03 381 ARG A CA 1
ATOM 2898 C C . ARG A 1 381 ? -8.479 -12.570 0.119 1.00 61.03 381 ARG A C 1
ATOM 2900 O O . ARG A 1 381 ? -9.413 -13.364 0.166 1.00 61.03 381 ARG A O 1
ATOM 2907 N N . GLY A 1 382 ? -7.252 -12.848 0.539 1.00 54.84 382 GLY A N 1
ATOM 2908 C CA . GLY A 1 382 ? -6.921 -14.033 1.323 1.00 54.84 382 GLY A CA 1
ATOM 2909 C C . GLY A 1 382 ? -6.573 -13.620 2.748 1.00 54.84 382 GLY A C 1
ATOM 2910 O O . GLY A 1 382 ? -5.799 -12.681 2.942 1.00 54.84 382 GLY A O 1
ATOM 2911 N N . ALA A 1 383 ? -7.122 -14.313 3.745 1.00 53.25 383 ALA A N 1
ATOM 2912 C CA . ALA A 1 383 ? -6.550 -14.291 5.085 1.00 53.25 383 ALA A CA 1
ATOM 2913 C C . ALA A 1 383 ? -5.300 -15.180 5.045 1.00 53.25 383 ALA A C 1
ATOM 2915 O O . ALA A 1 383 ? -5.418 -16.395 4.904 1.00 53.25 383 ALA A O 1
ATOM 2916 N N . LEU A 1 384 ? -4.108 -14.573 5.074 1.00 46.47 384 LEU A N 1
ATOM 2917 C CA . LEU A 1 384 ? -2.861 -15.325 4.890 1.00 46.47 384 LEU A CA 1
ATOM 2918 C C . LEU A 1 384 ? -2.571 -16.256 6.076 1.00 46.47 384 LEU A C 1
ATOM 2920 O O . LEU A 1 384 ? -2.028 -17.337 5.884 1.00 46.47 384 LEU A O 1
ATOM 2924 N N . PHE A 1 385 ? -2.971 -15.854 7.284 1.00 44.59 385 PHE A N 1
ATOM 2925 C CA . PHE A 1 385 ? -2.853 -16.658 8.494 1.00 44.59 385 PHE A CA 1
ATOM 2926 C C . PHE A 1 385 ? -4.007 -16.322 9.438 1.00 44.59 385 PHE A C 1
ATOM 2928 O O . PHE A 1 385 ? -4.172 -15.170 9.839 1.00 44.59 385 PHE A O 1
ATOM 2935 N N . ARG A 1 386 ? -4.803 -17.331 9.798 1.00 38.16 386 ARG A N 1
ATOM 2936 C CA . ARG A 1 386 ? -5.614 -17.296 11.014 1.00 38.16 386 ARG A CA 1
ATOM 2937 C C . ARG A 1 386 ? -4.712 -17.883 12.094 1.00 38.16 386 ARG A C 1
ATOM 2939 O O . ARG A 1 386 ? -4.440 -19.077 12.071 1.00 38.16 386 ARG A O 1
ATOM 2946 N N . ALA A 1 387 ? -4.108 -17.026 12.912 1.00 42.50 387 ALA A N 1
ATOM 2947 C CA . ALA A 1 387 ? -3.458 -17.503 14.123 1.00 42.50 387 ALA A CA 1
ATOM 2948 C C . ALA A 1 387 ? -4.594 -17.876 15.080 1.00 42.50 387 ALA A C 1
ATOM 2950 O O . ALA A 1 387 ? -5.273 -16.977 15.580 1.00 42.50 387 ALA A O 1
ATOM 2951 N N . ASP A 1 388 ? -4.863 -19.175 15.196 1.00 41.12 388 ASP A N 1
ATOM 2952 C CA . ASP A 1 388 ? -5.775 -19.728 16.200 1.00 41.12 388 ASP A CA 1
ATOM 2953 C C . ASP A 1 388 ? -5.179 -19.604 17.611 1.00 41.12 388 ASP A C 1
ATOM 2955 O O . ASP A 1 388 ? -3.934 -19.729 17.747 1.00 41.12 388 ASP A O 1
#

Radius of gyration: 36.21 Å; chains: 1; bounding box: 85×49×110 Å

Sequence (388 aa):
MRTSSRRVAYSCLLALFSLLAMAGVQAQPVPPPTPPPDESTFGSAGMPENVVPGTDIAFYAKWLVENVQTALYWAREGIRTCDRKLFDDARKVTEEMIDRLRKQMGSADPNGPTGRRYRHDIDQLQRLIERMGDFDKECPQAKTIEALMEFFLHGGFSLPFFLASNITSLDFLSHEQRSVFGGGGRNTGLFGGGFRVNVYKVNPTVFLEARFQTAFGAPSFQQTFGLSGFGAPAQAPFGESLVRENWGIPILLGTTWSLGTLGARGPALGLDIYGGITIANWTQSLNGAEAGTPGTPSFAAQQTRTSIDPTFGLGLRLPTVDLNGDGRSDLIVGLYGEVAFRQGSSVTVVSPNTGGLTYTGWVDTRPTASITLRVSVPFGRGALFRAD

pLDDT: mean 75.52, std 18.87, range [30.56, 97.19]

Secondary structure (DSSP, 8-state):
----THHHHHHHHHHHHHHTT----PPPPPPPPPPPPPS----SSPPP-EEPTTSS-EESSHHHHHHHHHHHHHHHHHHHHT-HHHHHHHHHHHHHHHHHHHHHHHHS-TTSHHHHHHHHHHHHHHHHHHHT--HHHHS--------EEEEEEEEEEEEE-S----B----SSSS--------EEPPEEEEEEEEEEEEE-SSSEEEEEEEEEE-TT-EEEEEEE----TT---PPP-EEEEEEEEEEEEEEEEEEEEEEESSTTPPEEEEEEEEEEEEEEEEEEEEEE-TT-TTPPEEEEEEEEEEEEEEEEEEEEEEEE-SSSSSS-SEEEEEEEEEEEPPPEEEEEE-TTTTS-EEEEEE--SEEEEEEEEEEEEEEEEES----